Protein AF-0000000085030533 (afdb_homodimer)

Secondary structure (DSSP, 8-state):
------PPPEEGGGHHHHHHTS---SEEEEE--GGGHHHHHHHHHHHHHTT-EEEEE-S---STT---HHHHTT-SEEEEESS---HHHHHHHHHTT-EEEEE-EE-S----HHHHHHHHHHHHHTT--EEEEEE-GGGGGGHHHHHHHHHHTT-EEE-----SSS--STTB--SS--TTS-TTS-EEEE-SSSHHHHHHHHHH-S-EEEEETTTEEEPHHHHHHHHHHHHHHHHHHHHH--TTT--EEEEE-STTT--HHHHHHHTS-EEEESS--HHHHHTSS-SEEEEES-THHHHHTTTTTTTSEEE-HHHHHHHHHT-SS-----SSPPHHHHHHHH-/------PPPEEGGGHHHHHHTS---SEEEEE--GGGHHHHHHHHHHHHHTT-EEEEE-S---STT---HHHHTT-SEEEEESS---HHHHHHHHHTT-EEEEE-EE-S----HHHHHHHHHHHHHHT--EEEEEE-GGGGGGHHHHHHHHHHTT-EEE-----SSS--STTB--SS--TTS-TTS-EEEE-SSSHHHHHHHHHH-S-EEEEETTTEEEPHHHHHHHHHHHHHHHHHHHHH--TTT--EEEEE-STTT--HHHHHHHTS-EEEESS--HHHHHTSS-SEEEEES-THHHHHTTTTTTTSEEE-HHHHHHHHHT-SS-----SSPPHHHHHHHH-

Structure (mmCIF, N/CA/C/O backbone):
data_AF-0000000085030533-model_v1
#
loop_
_entity.id
_entity.type
_entity.pdbx_description
1 polymer '2-(3-amino-3-carboxypropyl)histidine synthase'
#
loop_
_atom_site.group_PDB
_atom_site.id
_atom_site.type_symbol
_atom_site.label_atom_id
_atom_site.label_alt_id
_atom_site.label_comp_id
_atom_site.label_asym_id
_atom_site.label_entity_id
_atom_site.label_seq_id
_atom_site.pdbx_PDB_ins_code
_atom_site.Cartn_x
_atom_site.Cartn_y
_atom_site.Cartn_z
_atom_site.occupancy
_atom_site.B_iso_or_equiv
_atom_site.auth_seq_id
_atom_site.auth_comp_id
_atom_site.auth_asym_id
_atom_site.auth_atom_id
_atom_site.pdbx_PDB_model_num
ATOM 1 N N . MET A 1 1 ? 3.783 20.391 34.938 1 22.17 1 MET A N 1
ATOM 2 C CA . MET A 1 1 ? 4.105 21.141 33.719 1 22.17 1 MET A CA 1
ATOM 3 C C . MET A 1 1 ? 5.016 20.344 32.781 1 22.17 1 MET A C 1
ATOM 5 O O . MET A 1 1 ? 6.188 20.125 33.125 1 22.17 1 MET A O 1
ATOM 9 N N . THR A 1 2 ? 4.496 19.25 32.219 1 27.17 2 THR A N 1
ATOM 10 C CA . THR A 1 2 ? 5.273 18.281 31.453 1 27.17 2 THR A CA 1
ATOM 11 C C . THR A 1 2 ? 6.059 18.984 30.344 1 27.17 2 THR A C 1
ATOM 13 O O . THR A 1 2 ? 5.48 19.672 29.516 1 27.17 2 THR A O 1
ATOM 16 N N . ARG A 1 3 ? 7.238 19.172 30.484 1 33.62 3 ARG A N 1
ATOM 17 C CA . ARG A 1 3 ? 8.148 19.938 29.641 1 33.62 3 ARG A CA 1
ATOM 18 C C . ARG A 1 3 ? 7.984 19.547 28.172 1 33.62 3 ARG A C 1
ATOM 20 O O . ARG A 1 3 ? 8.258 18.406 27.797 1 33.62 3 ARG A O 1
ATOM 27 N N . CYS A 1 4 ? 6.926 19.969 27.562 1 36.38 4 CYS A N 1
ATOM 28 C CA . CYS A 1 4 ? 6.734 19.781 26.141 1 36.38 4 CYS A CA 1
ATOM 29 C C . CYS A 1 4 ? 8.008 20.094 25.359 1 36.38 4 CYS A C 1
ATOM 31 O O . CYS A 1 4 ? 8.312 21.266 25.094 1 36.38 4 CYS A O 1
ATOM 33 N N . THR A 1 5 ? 9.094 19.531 25.484 1 43.47 5 THR A N 1
ATOM 34 C CA . THR A 1 5 ? 10.375 19.797 24.828 1 43.47 5 THR A CA 1
ATOM 35 C C . THR A 1 5 ? 10.242 19.688 23.312 1 43.47 5 THR A C 1
ATOM 37 O O . THR A 1 5 ? 9.727 18.688 22.797 1 43.47 5 THR A O 1
ATOM 40 N N . SER A 1 6 ? 9.945 20.828 22.672 1 55.81 6 SER A N 1
ATOM 41 C CA . SER A 1 6 ? 9.898 21 21.234 1 55.81 6 SER A CA 1
ATOM 42 C C . SER A 1 6 ? 11.031 20.234 20.547 1 55.81 6 SER A C 1
ATOM 44 O O . SER A 1 6 ? 12.18 20.312 20.969 1 55.81 6 SER A O 1
ATOM 46 N N . ALA A 1 7 ? 10.719 19.312 19.828 1 66 7 ALA A N 1
ATOM 47 C CA . ALA A 1 7 ? 11.711 18.547 19.062 1 66 7 ALA A CA 1
ATOM 48 C C . ALA A 1 7 ? 12.586 19.469 18.219 1 66 7 ALA A C 1
ATOM 50 O O . ALA A 1 7 ? 12.094 20.438 17.641 1 66 7 ALA A O 1
ATOM 51 N N . GLU A 1 8 ? 13.789 19.375 18.406 1 83.5 8 GLU A N 1
ATOM 52 C CA . GLU A 1 8 ? 14.781 20.109 17.609 1 83.5 8 GLU A CA 1
ATOM 53 C C . GLU A 1 8 ? 14.789 19.641 16.156 1 83.5 8 GLU A C 1
ATOM 55 O O . GLU A 1 8 ? 14.609 18.453 15.883 1 83.5 8 GLU A O 1
ATOM 60 N N . SER A 1 9 ? 14.844 20.656 15.258 1 91.44 9 SER A N 1
ATOM 61 C CA . SER A 1 9 ? 14.992 20.344 13.844 1 91.44 9 SER A CA 1
ATOM 62 C C . SER A 1 9 ? 16.469 20.25 13.453 1 91.44 9 SER A C 1
ATOM 64 O O . SER A 1 9 ? 17.312 20.906 14.055 1 91.44 9 SER A O 1
ATOM 66 N N . TYR A 1 10 ? 16.688 19.422 12.453 1 93.5 10 TYR A N 1
ATOM 67 C CA . TYR A 1 10 ? 18.062 19.188 12.008 1 93.5 10 TYR A CA 1
ATOM 68 C C . TYR A 1 10 ? 18.219 19.531 10.531 1 93.5 10 TYR A C 1
ATOM 70 O O . TYR A 1 10 ? 17.297 19.359 9.742 1 93.5 10 TYR A O 1
ATOM 78 N N . ASP A 1 11 ? 19.484 20.016 10.312 1 93.44 11 ASP A N 1
ATOM 79 C CA . ASP A 1 11 ? 19.828 20.047 8.898 1 93.44 11 ASP A CA 1
ATOM 80 C C . ASP A 1 11 ? 19.797 18.656 8.281 1 93.44 11 ASP A C 1
ATOM 82 O O . ASP A 1 11 ? 20.297 17.688 8.875 1 93.44 11 ASP A O 1
ATOM 86 N N . GLU A 1 12 ? 19.25 18.609 7.137 1 91.62 12 GLU A N 1
ATOM 87 C CA . GLU A 1 12 ? 19.078 17.312 6.484 1 91.62 12 GLU A CA 1
ATOM 88 C C . GLU A 1 12 ? 20.391 16.547 6.406 1 91.62 12 GLU A C 1
ATOM 90 O O . GLU A 1 12 ? 20.438 15.336 6.605 1 91.62 12 GLU A O 1
ATOM 95 N N . ASP A 1 13 ? 21.5 17.25 6.199 1 91.5 13 ASP A N 1
ATOM 96 C CA . ASP A 1 13 ? 22.797 16.594 6.008 1 91.5 13 ASP A CA 1
ATOM 97 C C . ASP A 1 13 ? 23.375 16.141 7.34 1 91.5 13 ASP A C 1
ATOM 99 O O . ASP A 1 13 ? 24.328 15.352 7.371 1 91.5 13 ASP A O 1
ATOM 103 N N . GLU A 1 14 ? 22.797 16.594 8.422 1 94.31 14 GLU A N 1
ATOM 104 C CA . GLU A 1 14 ? 23.297 16.25 9.75 1 94.31 14 GLU A CA 1
ATOM 105 C C . GLU A 1 14 ? 22.562 15.039 10.328 1 94.31 14 GLU A C 1
ATOM 107 O O . GLU A 1 14 ? 22.984 14.477 11.336 1 94.31 14 GLU A O 1
ATOM 112 N N . VAL A 1 15 ? 21.531 14.586 9.672 1 94.81 15 VAL A N 1
ATOM 113 C CA . VAL A 1 15 ? 20.641 13.578 10.219 1 94.81 15 VAL A CA 1
ATOM 114 C C . VAL A 1 15 ? 21.391 12.273 10.461 1 94.81 15 VAL A C 1
ATOM 116 O O . VAL A 1 15 ? 21.281 11.664 11.523 1 94.81 15 VAL A O 1
ATOM 119 N N . PRO A 1 16 ? 22.25 11.836 9.516 1 94.12 16 PRO A N 1
ATOM 120 C CA . PRO A 1 16 ? 22.984 10.602 9.758 1 94.12 16 PRO A CA 1
ATOM 121 C C . PRO A 1 16 ? 23.859 10.68 11.016 1 94.12 16 PRO A C 1
ATOM 123 O O . PRO A 1 16 ? 23.984 9.695 11.75 1 94.12 16 PRO A O 1
ATOM 126 N N . ARG A 1 17 ? 24.375 11.828 11.266 1 94.44 17 ARG A N 1
ATOM 127 C CA . ARG A 1 17 ? 25.188 12.016 12.469 1 94.44 17 ARG A CA 1
ATOM 128 C C . ARG A 1 17 ? 24.328 11.977 13.727 1 94.44 17 ARG A C 1
ATOM 130 O O . ARG A 1 17 ? 24.734 11.414 14.742 1 94.44 17 ARG A O 1
ATOM 137 N N . VAL A 1 18 ? 23.188 12.578 13.68 1 94.88 18 VAL A N 1
ATOM 138 C CA . VAL A 1 18 ? 22.266 12.609 14.805 1 94.88 18 VAL A CA 1
ATOM 139 C C . VAL A 1 18 ? 21.859 11.195 15.188 1 94.88 18 VAL A C 1
ATOM 141 O O . VAL A 1 18 ? 21.734 10.867 16.375 1 94.88 18 VAL A O 1
ATOM 144 N N . VAL A 1 19 ? 21.719 10.336 14.242 1 95.81 19 VAL A N 1
ATOM 145 C CA . VAL A 1 19 ? 21.25 8.969 14.445 1 95.81 19 VAL A CA 1
ATOM 146 C C . VAL A 1 19 ? 22.297 8.18 15.227 1 95.81 19 VAL A C 1
ATOM 148 O O . VAL A 1 19 ? 21.969 7.254 15.969 1 95.81 19 VAL A O 1
ATOM 151 N N . GLU A 1 20 ? 23.562 8.562 15.086 1 93 20 GLU A N 1
ATOM 152 C CA . GLU A 1 20 ? 24.641 7.906 15.82 1 93 20 GLU A CA 1
ATOM 153 C C . GLU A 1 20 ? 24.438 8.031 17.328 1 93 20 GLU A C 1
ATOM 155 O O . GLU A 1 20 ? 24.875 7.168 18.094 1 93 20 GLU A O 1
ATOM 160 N N . SER A 1 21 ? 23.719 9.031 17.688 1 91.94 21 SER A N 1
ATOM 161 C CA . SER A 1 21 ? 23.547 9.289 19.125 1 91.94 21 SER A CA 1
ATOM 162 C C . SER A 1 21 ? 22.266 8.648 19.641 1 91.94 21 SER A C 1
ATOM 164 O O . SER A 1 21 ? 22.031 8.602 20.844 1 91.94 21 SER A O 1
ATOM 166 N N . LEU A 1 22 ? 21.453 8.109 18.734 1 94.12 22 LEU A N 1
ATOM 167 C CA . LEU A 1 22 ? 20.188 7.504 19.156 1 94.12 22 LEU A CA 1
ATOM 168 C C . LEU A 1 22 ? 20.422 6.105 19.719 1 94.12 22 LEU A C 1
ATOM 170 O O . LEU A 1 22 ? 21.297 5.379 19.266 1 94.12 22 LEU A O 1
ATOM 174 N N . ASN A 1 23 ? 19.688 5.781 20.719 1 91.94 23 ASN A N 1
ATOM 175 C CA . ASN A 1 23 ? 19.688 4.422 21.25 1 91.94 23 ASN A CA 1
ATOM 176 C C . ASN A 1 23 ? 18.781 3.5 20.438 1 91.94 23 ASN A C 1
ATOM 178 O O . ASN A 1 23 ? 17.672 3.184 20.859 1 91.94 23 ASN A O 1
ATOM 182 N N . VAL A 1 24 ? 19.266 3.109 19.344 1 93.81 24 VAL A N 1
ATOM 183 C CA . VAL A 1 24 ? 18.531 2.26 18.422 1 93.81 24 VAL A CA 1
ATOM 184 C C . VAL A 1 24 ? 19.25 0.927 18.25 1 93.81 24 VAL A C 1
ATOM 186 O O . VAL A 1 24 ? 20.484 0.893 18.109 1 93.81 24 VAL A O 1
ATOM 189 N N . GLU A 1 25 ? 18.531 -0.21 18.391 1 93.38 25 GLU A N 1
ATOM 190 C CA . GLU A 1 25 ? 19.109 -1.547 18.234 1 93.38 25 GLU A CA 1
ATOM 191 C C . GLU A 1 25 ? 18.078 -2.514 17.641 1 93.38 25 GLU A C 1
ATOM 193 O O . GLU A 1 25 ? 16.891 -2.195 17.547 1 93.38 25 GLU A O 1
ATOM 198 N N . GLY A 1 26 ? 18.594 -3.641 17.234 1 93.88 26 GLY A N 1
ATOM 199 C CA . GLY A 1 26 ? 17.703 -4.66 16.688 1 93.88 26 GLY A CA 1
ATOM 200 C C . GLY A 1 26 ? 17.188 -4.332 15.312 1 93.88 26 GLY A C 1
ATOM 201 O O . GLY A 1 26 ? 17.953 -3.938 14.43 1 93.88 26 GLY A O 1
ATOM 202 N N . ARG A 1 27 ? 15.867 -4.562 15.109 1 93.06 27 ARG A N 1
ATOM 203 C CA . ARG A 1 27 ? 15.219 -4.289 13.836 1 93.06 27 ARG A CA 1
ATOM 204 C C . ARG A 1 27 ? 14.781 -2.834 13.742 1 93.06 27 ARG A C 1
ATOM 206 O O . ARG A 1 27 ? 14.008 -2.359 14.578 1 93.06 27 ARG A O 1
ATOM 213 N N . VAL A 1 28 ? 15.297 -2.203 12.688 1 95.12 28 VAL A N 1
ATOM 214 C CA . VAL A 1 28 ? 15.031 -0.773 12.578 1 95.12 28 VAL A CA 1
ATOM 215 C C . VAL A 1 28 ? 14.414 -0.467 11.211 1 95.12 28 VAL A C 1
ATOM 217 O O . VAL A 1 28 ? 14.945 -0.869 10.18 1 95.12 28 VAL A O 1
ATOM 220 N N . LEU A 1 29 ? 13.305 0.199 11.266 1 95.12 29 LEU A N 1
ATOM 221 C CA . LEU A 1 29 ? 12.719 0.732 10.039 1 95.12 29 LEU A CA 1
ATOM 222 C C . LEU A 1 29 ? 13.07 2.205 9.867 1 95.12 29 LEU A C 1
ATOM 224 O O . LEU A 1 29 ? 12.891 3.006 10.789 1 95.12 29 LEU A O 1
ATOM 228 N N . VAL A 1 30 ? 13.617 2.479 8.688 1 95.81 30 VAL A N 1
ATOM 229 C CA . VAL A 1 30 ? 13.891 3.873 8.359 1 95.81 30 VAL A CA 1
ATOM 230 C C . VAL A 1 30 ? 12.867 4.383 7.352 1 95.81 30 VAL A C 1
ATOM 232 O O . VAL A 1 30 ? 12.688 3.793 6.285 1 95.81 30 VAL A O 1
ATOM 235 N N . GLN A 1 31 ? 12.219 5.438 7.699 1 95.5 31 GLN A N 1
ATOM 236 C CA . GLN A 1 31 ? 11.18 6.031 6.863 1 95.5 31 GLN A CA 1
ATOM 237 C C . GLN A 1 31 ? 11.484 7.496 6.566 1 95.5 31 GLN A C 1
ATOM 239 O O . GLN A 1 31 ? 11.961 8.227 7.438 1 95.5 31 GLN A O 1
ATOM 244 N N . ALA A 1 32 ? 11.219 7.867 5.332 1 95.12 32 ALA A N 1
ATOM 245 C CA . ALA A 1 32 ? 11.422 9.25 4.91 1 95.12 32 ALA A CA 1
ATOM 246 C C . ALA A 1 32 ? 10.531 9.594 3.723 1 95.12 32 ALA A C 1
ATOM 248 O O . ALA A 1 32 ? 10.172 8.727 2.93 1 95.12 32 ALA A O 1
ATOM 249 N N . PRO A 1 33 ? 10.109 10.875 3.666 1 93.12 33 PRO A N 1
ATOM 250 C CA . PRO A 1 33 ? 9.453 11.281 2.426 1 93.12 33 PRO A CA 1
ATOM 251 C C . PRO A 1 33 ? 10.359 11.156 1.204 1 93.12 33 PRO A C 1
ATOM 253 O O . PRO A 1 33 ? 11.562 10.93 1.347 1 93.12 33 PRO A O 1
ATOM 256 N N . ASP A 1 34 ? 9.789 11.312 0.045 1 87.81 34 ASP A N 1
ATOM 257 C CA . ASP A 1 34 ? 10.492 11.039 -1.203 1 87.81 34 ASP A CA 1
ATOM 258 C C . ASP A 1 34 ? 11.742 11.914 -1.332 1 87.81 34 ASP A C 1
ATOM 260 O O . ASP A 1 34 ? 12.805 11.43 -1.714 1 87.81 34 ASP A O 1
ATOM 264 N N . GLY A 1 35 ? 11.641 13.164 -0.895 1 88.44 35 GLY A N 1
ATOM 265 C CA . GLY A 1 35 ? 12.734 14.102 -1.054 1 88.44 35 GLY A CA 1
ATOM 266 C C . GLY A 1 35 ? 13.906 13.82 -0.125 1 88.44 35 GLY A C 1
ATOM 267 O O . GLY A 1 35 ? 15 14.359 -0.309 1 88.44 35 GLY A O 1
ATOM 268 N N . LEU A 1 36 ? 13.711 12.859 0.801 1 92.75 36 LEU A N 1
ATOM 269 C CA . LEU A 1 36 ? 14.742 12.617 1.801 1 92.75 36 LEU A CA 1
ATOM 270 C C . LEU A 1 36 ? 15.195 11.164 1.781 1 92.75 36 LEU A C 1
ATOM 272 O O . LEU A 1 36 ? 15.82 10.688 2.729 1 92.75 36 LEU A O 1
ATOM 276 N N . LYS A 1 37 ? 14.898 10.43 0.749 1 91 37 LYS A N 1
ATOM 277 C CA . LYS A 1 37 ? 15.242 9.008 0.683 1 91 37 LYS A CA 1
ATOM 278 C C . LYS A 1 37 ? 16.75 8.812 0.583 1 91 37 LYS A C 1
ATOM 280 O O . LYS A 1 37 ? 17.281 7.816 1.083 1 91 37 LYS A O 1
ATOM 285 N N . ARG A 1 38 ? 17.438 9.805 -0.022 1 89.62 38 ARG A N 1
ATOM 286 C CA . ARG A 1 38 ? 18.906 9.75 -0.014 1 89.62 38 ARG A CA 1
ATOM 287 C C . ARG A 1 38 ? 19.438 9.734 1.412 1 89.62 38 ARG A C 1
ATOM 289 O O . ARG A 1 38 ? 20.312 8.938 1.739 1 89.62 38 ARG A O 1
ATOM 296 N N . ILE A 1 39 ? 18.859 10.602 2.217 1 93.44 39 ILE A N 1
ATOM 297 C CA . ILE A 1 39 ? 19.281 10.695 3.609 1 93.44 39 ILE A CA 1
ATOM 298 C C . ILE A 1 39 ? 18.938 9.406 4.348 1 93.44 39 ILE A C 1
ATOM 300 O O . ILE A 1 39 ? 19.703 8.938 5.188 1 93.44 39 ILE A O 1
ATOM 304 N N . ALA A 1 40 ? 17.781 8.844 4.004 1 94.31 40 ALA A N 1
ATOM 305 C CA . ALA A 1 40 ? 17.359 7.578 4.605 1 94.31 40 ALA A CA 1
ATOM 306 C C . ALA A 1 40 ? 18.391 6.48 4.352 1 94.31 40 ALA A C 1
ATOM 308 O O . ALA A 1 40 ? 18.688 5.688 5.25 1 94.31 40 ALA A O 1
ATOM 309 N N . ARG A 1 41 ? 18.906 6.426 3.182 1 91.69 41 ARG A N 1
ATOM 310 C CA . ARG A 1 41 ? 19.922 5.422 2.836 1 91.69 41 ARG A CA 1
ATOM 311 C C . ARG A 1 41 ? 21.188 5.621 3.646 1 91.69 41 ARG A C 1
ATOM 313 O O . ARG A 1 41 ? 21.797 4.652 4.105 1 91.69 41 ARG A O 1
ATOM 320 N N . GLU A 1 42 ? 21.578 6.852 3.803 1 93.88 42 GLU A N 1
ATOM 321 C CA . GLU A 1 42 ? 22.75 7.16 4.609 1 93.88 42 GLU A CA 1
ATOM 322 C C . GLU A 1 42 ? 22.547 6.758 6.066 1 93.88 42 GLU A C 1
ATOM 324 O O . GLU A 1 42 ? 23.453 6.238 6.711 1 93.88 42 GLU A O 1
ATOM 329 N N . VAL A 1 43 ? 21.375 7.012 6.527 1 96.06 43 VAL A N 1
ATOM 330 C CA . VAL A 1 43 ? 21.016 6.625 7.891 1 96.06 43 VAL A CA 1
ATOM 331 C C . VAL A 1 43 ? 21.094 5.105 8.031 1 96.06 43 VAL A C 1
ATOM 333 O O . VAL A 1 43 ? 21.594 4.59 9.031 1 96.06 43 VAL A O 1
ATOM 336 N N . ALA A 1 44 ? 20.609 4.438 7.039 1 92.94 44 ALA A N 1
ATOM 337 C CA . ALA A 1 44 ? 20.656 2.977 7.039 1 92.94 44 ALA A CA 1
ATOM 338 C C . ALA A 1 44 ? 22.094 2.475 7.141 1 92.94 44 ALA A C 1
ATOM 340 O O . ALA A 1 44 ? 22.375 1.529 7.879 1 92.94 44 ALA A O 1
ATOM 341 N N . ASP A 1 45 ? 22.953 3.146 6.395 1 91.31 45 ASP A N 1
ATOM 342 C CA . ASP A 1 45 ? 24.359 2.771 6.43 1 91.31 45 ASP A CA 1
ATOM 343 C C . ASP A 1 45 ? 24.922 2.889 7.844 1 91.31 45 ASP A C 1
ATOM 345 O O . ASP A 1 45 ? 25.625 1.994 8.312 1 91.31 45 ASP A O 1
ATOM 349 N N . VAL A 1 46 ? 24.578 3.947 8.477 1 94.88 46 VAL A N 1
ATOM 350 C CA . VAL A 1 46 ? 25.062 4.223 9.828 1 94.88 46 VAL A CA 1
ATOM 351 C C . VAL A 1 46 ? 24.547 3.154 10.789 1 94.88 46 VAL A C 1
ATOM 353 O O . VAL A 1 46 ? 25.312 2.617 11.602 1 94.88 46 VAL A O 1
ATOM 356 N N . LEU A 1 47 ? 23.328 2.791 10.711 1 95.12 47 LEU A N 1
ATOM 357 C CA . LEU A 1 47 ? 22.688 1.847 11.617 1 95.12 47 LEU A CA 1
ATOM 358 C C . LEU A 1 47 ? 23.188 0.427 11.367 1 95.12 47 LEU A C 1
ATOM 360 O O . LEU A 1 47 ? 23.375 -0.345 12.305 1 95.12 47 LEU A O 1
ATOM 364 N N . GLU A 1 48 ? 23.406 0.127 10.148 1 90.69 48 GLU A N 1
ATOM 365 C CA . GLU A 1 48 ? 23.938 -1.188 9.805 1 90.69 48 GLU A CA 1
ATOM 366 C C . GLU A 1 48 ? 25.344 -1.38 10.367 1 90.69 48 GLU A C 1
ATOM 368 O O . GLU A 1 48 ? 25.688 -2.463 10.852 1 90.69 48 GLU A O 1
ATOM 373 N N . ALA A 1 49 ? 26.094 -0.354 10.203 1 90.75 49 ALA A N 1
ATOM 374 C CA . ALA A 1 49 ? 27.453 -0.4 10.734 1 90.75 49 ALA A CA 1
ATOM 375 C C . ALA A 1 49 ? 27.453 -0.657 12.234 1 90.75 49 ALA A C 1
ATOM 377 O O . ALA A 1 49 ? 28.391 -1.249 12.773 1 90.75 49 ALA A O 1
ATOM 378 N N . ARG A 1 50 ? 26.375 -0.351 12.852 1 92.94 50 ARG A N 1
ATOM 379 C CA . ARG A 1 50 ? 26.25 -0.53 14.289 1 92.94 50 ARG A CA 1
ATOM 380 C C . ARG A 1 50 ? 25.672 -1.899 14.625 1 92.94 50 ARG A C 1
ATOM 382 O O . ARG A 1 50 ? 25.484 -2.238 15.797 1 92.94 50 ARG A O 1
ATOM 389 N N . GLY A 1 51 ? 25.328 -2.643 13.625 1 89.69 51 GLY A N 1
ATOM 390 C CA . GLY A 1 51 ? 24.859 -4.008 13.844 1 89.69 51 GLY A CA 1
ATOM 391 C C . GLY A 1 51 ? 23.359 -4.148 13.812 1 89.69 51 GLY A C 1
ATOM 392 O O . GLY A 1 51 ? 22.812 -5.215 14.109 1 89.69 51 GLY A O 1
ATOM 393 N N . CYS A 1 52 ? 22.625 -3.098 13.414 1 92.88 52 CYS A N 1
ATOM 394 C CA . CYS A 1 52 ? 21.172 -3.154 13.328 1 92.88 52 CYS A CA 1
ATOM 395 C C . CYS A 1 52 ? 20.734 -3.895 12.07 1 92.88 52 CYS A C 1
ATOM 397 O O . CYS A 1 52 ? 21.438 -3.904 11.07 1 92.88 52 CYS A O 1
ATOM 399 N N . GLU A 1 53 ? 19.641 -4.57 12.172 1 89.75 53 GLU A N 1
ATOM 400 C CA . GLU A 1 53 ? 18.922 -5.031 10.992 1 89.75 53 GLU A CA 1
ATOM 401 C C . GLU A 1 53 ? 18 -3.938 10.438 1 89.75 53 GLU A C 1
ATOM 403 O O . GLU A 1 53 ? 16.953 -3.65 11.008 1 89.75 53 GLU A O 1
ATOM 408 N N . VAL A 1 54 ? 18.406 -3.398 9.25 1 91.31 54 VAL A N 1
ATOM 409 C CA . VAL A 1 54 ? 17.766 -2.166 8.812 1 91.31 54 VAL A CA 1
ATOM 410 C C . VAL A 1 54 ? 16.875 -2.447 7.609 1 91.31 54 VAL A C 1
ATOM 412 O O . VAL A 1 54 ? 17.281 -3.152 6.684 1 91.31 54 VAL A O 1
ATOM 415 N N . GLU A 1 55 ? 15.688 -1.955 7.703 1 89.56 55 GLU A N 1
ATOM 416 C CA . GLU A 1 55 ? 14.758 -1.921 6.586 1 89.56 55 GLU A CA 1
ATOM 417 C C . GLU A 1 55 ? 14.406 -0.486 6.203 1 89.56 55 GLU A C 1
ATOM 419 O O . GLU A 1 55 ? 14.211 0.365 7.074 1 89.56 55 GLU A O 1
ATOM 424 N N . LEU A 1 56 ? 14.43 -0.289 4.879 1 92.19 56 LEU A N 1
ATOM 425 C CA . LEU A 1 56 ? 14.055 1.016 4.348 1 92.19 56 LEU A CA 1
ATOM 426 C C . LEU A 1 56 ? 12.648 0.974 3.752 1 92.19 56 LEU A C 1
ATOM 428 O O . LEU A 1 56 ? 12.305 0.034 3.033 1 92.19 56 LEU A O 1
ATOM 432 N N . ASP A 1 57 ? 11.891 1.893 4.148 1 90.94 57 ASP A N 1
ATOM 433 C CA . ASP A 1 57 ? 10.57 2.008 3.529 1 90.94 57 ASP A CA 1
ATOM 434 C C . ASP A 1 57 ? 10.664 2.645 2.145 1 90.94 57 ASP A C 1
ATOM 436 O O . ASP A 1 57 ? 10.992 3.828 2.021 1 90.94 57 ASP A O 1
ATOM 440 N N . ALA A 1 58 ? 10.297 1.931 1.131 1 89.19 58 ALA A N 1
ATOM 441 C CA . ALA A 1 58 ? 10.422 2.42 -0.24 1 89.19 58 ALA A CA 1
ATOM 442 C C . ALA A 1 58 ? 9.148 3.135 -0.681 1 89.19 58 ALA A C 1
ATOM 444 O O . ALA A 1 58 ? 9.133 3.807 -1.714 1 89.19 58 ALA A O 1
ATOM 445 N N . GLY A 1 59 ? 8.109 3.043 0.116 1 86.38 59 GLY A N 1
ATOM 446 C CA . GLY A 1 59 ? 6.84 3.646 -0.243 1 86.38 59 GLY A CA 1
ATOM 447 C C . GLY A 1 59 ? 6.793 5.141 0.02 1 86.38 59 GLY A C 1
ATOM 448 O O . GLY A 1 59 ? 7.727 5.703 0.599 1 86.38 59 GLY A O 1
ATOM 449 N N . ARG A 1 60 ? 5.684 5.738 -0.446 1 86.81 60 ARG A N 1
ATOM 450 C CA . ARG A 1 60 ? 5.461 7.145 -0.135 1 86.81 60 ARG A CA 1
ATOM 451 C C . ARG A 1 60 ? 5.164 7.34 1.348 1 86.81 60 ARG A C 1
ATOM 453 O O . ARG A 1 60 ? 4.566 6.469 1.985 1 86.81 60 ARG A O 1
ATOM 460 N N . VAL A 1 61 ? 5.664 8.398 1.843 1 90.31 61 VAL A N 1
ATOM 461 C CA . VAL A 1 61 ? 5.41 8.758 3.234 1 90.31 61 VAL A CA 1
ATOM 462 C C . VAL A 1 61 ? 4.895 10.195 3.311 1 90.31 61 VAL A C 1
ATOM 464 O O . VAL A 1 61 ? 5.633 11.141 3.029 1 90.31 61 VAL A O 1
ATOM 467 N N . PHE A 1 62 ? 3.582 10.281 3.688 1 89.5 62 PHE A N 1
ATOM 468 C CA . PHE A 1 62 ? 2.947 11.594 3.729 1 89.5 62 PHE A CA 1
ATOM 469 C C . PHE A 1 62 ? 2.846 12.102 5.16 1 89.5 62 PHE A C 1
ATOM 471 O O . PHE A 1 62 ? 1.751 12.18 5.723 1 89.5 62 PHE A O 1
ATOM 478 N N . GLY A 1 63 ? 3.947 12.336 5.852 1 92.69 63 GLY A N 1
ATOM 479 C CA . GLY A 1 63 ? 3.924 12.938 7.176 1 92.69 63 GLY A CA 1
ATOM 480 C C . GLY A 1 63 ? 4.164 11.938 8.289 1 92.69 63 GLY A C 1
ATOM 481 O O . GLY A 1 63 ? 4.273 10.734 8.039 1 92.69 63 GLY A O 1
ATOM 482 N N . ALA A 1 64 ? 4.109 12.422 9.516 1 95.44 64 ALA A N 1
ATOM 483 C CA . ALA A 1 64 ? 4.32 11.602 10.711 1 95.44 64 ALA A CA 1
ATOM 484 C C . ALA A 1 64 ? 3.105 10.719 10.992 1 95.44 64 ALA A C 1
ATOM 486 O O . ALA A 1 64 ? 3.195 9.75 11.75 1 95.44 64 ALA A O 1
ATOM 487 N N . CYS A 1 65 ? 2.088 11.039 10.328 1 96.19 65 CYS A N 1
ATOM 488 C CA . CYS A 1 65 ? 0.85 10.297 10.539 1 96.19 65 CYS A CA 1
ATOM 489 C C . CYS A 1 65 ? 0.806 9.047 9.664 1 96.19 65 CYS A C 1
ATOM 491 O O . CYS A 1 65 ? -0.045 8.18 9.859 1 96.19 65 CYS A O 1
ATOM 493 N N . ASP A 1 66 ? 1.738 8.93 8.797 1 93.88 66 ASP A N 1
ATOM 494 C CA . ASP A 1 66 ? 1.68 7.898 7.766 1 93.88 66 ASP A CA 1
ATOM 495 C C . ASP A 1 66 ? 2.527 6.688 8.148 1 93.88 66 ASP A C 1
ATOM 497 O O . ASP A 1 66 ? 3.436 6.297 7.414 1 93.88 66 ASP A O 1
ATOM 501 N N . ILE A 1 67 ? 2.342 6.16 9.258 1 92.31 67 ILE A N 1
ATOM 502 C CA . ILE A 1 67 ? 2.922 4.91 9.734 1 92.31 67 ILE A CA 1
ATOM 503 C C . ILE A 1 67 ? 1.823 3.861 9.898 1 92.31 67 ILE A C 1
ATOM 505 O O . ILE A 1 67 ? 0.738 4.164 10.406 1 92.31 67 ILE A O 1
ATOM 509 N N . THR A 1 68 ? 2.111 2.678 9.438 1 88.12 68 THR A N 1
ATOM 510 C CA . THR A 1 68 ? 1.084 1.644 9.469 1 88.12 68 THR A CA 1
ATOM 511 C C . THR A 1 68 ? 1.429 0.571 10.5 1 88.12 68 THR A C 1
ATOM 513 O O . THR A 1 68 ? 2.6 0.38 10.836 1 88.12 68 THR A O 1
ATOM 516 N N . PRO A 1 69 ? 0.438 -0.135 10.992 1 82.88 69 PRO A N 1
ATOM 517 C CA . PRO A 1 69 ? 0.696 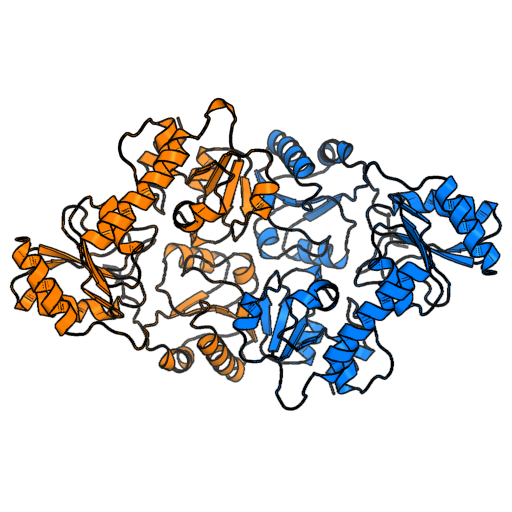-1.236 11.922 1 82.88 69 PRO A CA 1
ATOM 518 C C . PRO A 1 69 ? 1.597 -2.314 11.32 1 82.88 69 PRO A C 1
ATOM 520 O O . PRO A 1 69 ? 2.428 -2.891 12.023 1 82.88 69 PRO A O 1
ATOM 523 N N . GLY A 1 70 ? 1.429 -2.561 10.141 1 77.06 70 GLY A N 1
ATOM 524 C CA . GLY A 1 70 ? 2.197 -3.607 9.484 1 77.06 70 GLY A CA 1
ATOM 525 C C . GLY A 1 70 ? 3.695 -3.391 9.57 1 77.06 70 GLY A C 1
ATOM 526 O O . GLY A 1 70 ? 4.457 -4.344 9.758 1 77.06 70 GLY A O 1
ATOM 527 N N . THR A 1 71 ? 4.094 -2.178 9.453 1 76.88 71 THR A N 1
ATOM 528 C CA . THR A 1 71 ? 5.52 -1.873 9.523 1 76.88 71 THR A CA 1
ATOM 529 C C . THR A 1 71 ? 6.008 -1.888 10.969 1 76.88 71 THR A C 1
ATOM 531 O O . THR A 1 71 ? 7.152 -2.266 11.234 1 76.88 71 THR A O 1
ATOM 534 N N . VAL A 1 72 ? 5.125 -1.592 11.859 1 85.69 72 VAL A N 1
ATOM 535 C CA . VAL A 1 72 ? 5.48 -1.47 13.266 1 85.69 72 VAL A CA 1
ATOM 536 C C . VAL A 1 72 ? 5.703 -2.857 13.867 1 85.69 72 VAL A C 1
ATOM 538 O O . VAL A 1 72 ? 6.664 -3.074 14.609 1 85.69 72 VAL A O 1
ATOM 541 N N . VAL A 1 73 ? 4.926 -3.814 13.508 1 77.12 73 VAL A N 1
ATOM 542 C CA . VAL A 1 73 ? 4.895 -5.117 14.164 1 77.12 73 VAL A CA 1
ATOM 543 C C . VAL A 1 73 ? 6.18 -5.883 13.859 1 77.12 73 VAL A C 1
ATOM 545 O O . VAL A 1 73 ? 6.566 -6.781 14.609 1 77.12 73 VAL A O 1
ATOM 548 N N . ARG A 1 74 ? 6.934 -5.551 12.938 1 76.62 74 ARG A N 1
ATOM 549 C CA . ARG A 1 74 ? 8.164 -6.262 12.609 1 76.62 74 ARG A CA 1
ATOM 550 C C . ARG A 1 74 ? 9.391 -5.41 12.922 1 76.62 74 ARG A C 1
ATOM 552 O O . ARG A 1 74 ? 10.484 -5.676 12.414 1 76.62 74 ARG A O 1
ATOM 559 N N . THR A 1 75 ? 9.133 -4.41 13.812 1 90.06 75 THR A N 1
ATOM 560 C CA . THR A 1 75 ? 10.18 -3.42 14.008 1 90.06 75 THR A CA 1
ATOM 561 C C . THR A 1 75 ? 10.344 -3.088 15.492 1 90.06 75 THR A C 1
ATOM 563 O O . THR A 1 75 ? 9.359 -2.994 16.219 1 90.06 75 THR A O 1
ATOM 566 N N . ASP A 1 76 ? 11.609 -2.977 15.922 1 95.31 76 ASP A N 1
ATOM 567 C CA . ASP A 1 76 ? 11.883 -2.539 17.281 1 95.31 76 ASP A CA 1
ATOM 568 C C . ASP A 1 76 ? 11.93 -1.015 17.375 1 95.31 76 ASP A C 1
ATOM 570 O O . ASP A 1 76 ? 11.414 -0.43 18.328 1 95.31 76 ASP A O 1
ATOM 574 N N . HIS A 1 77 ? 12.555 -0.444 16.391 1 97 77 HIS A N 1
ATOM 575 C CA . HIS A 1 77 ? 12.68 1.009 16.344 1 97 77 HIS A CA 1
ATOM 576 C C . HIS A 1 77 ? 12.305 1.543 14.961 1 97 77 HIS A C 1
ATOM 578 O O . HIS A 1 77 ? 12.578 0.898 13.945 1 97 77 HIS A O 1
ATOM 584 N N . ILE A 1 78 ? 11.695 2.682 14.969 1 97.06 78 ILE A N 1
ATOM 585 C CA . ILE A 1 78 ? 11.422 3.408 13.734 1 97.06 78 ILE A CA 1
ATOM 586 C C . ILE A 1 78 ? 12.156 4.75 13.758 1 97.06 78 ILE A C 1
ATOM 588 O O . ILE A 1 78 ? 12.047 5.508 14.719 1 97.06 78 ILE A O 1
ATOM 592 N N . VAL A 1 79 ? 12.992 4.953 12.781 1 97.12 79 VAL A N 1
ATOM 593 C CA . VAL A 1 79 ? 13.57 6.27 12.555 1 97.12 79 VAL A CA 1
ATOM 594 C C . VAL A 1 79 ? 12.805 6.996 11.453 1 97.12 79 VAL A C 1
ATOM 596 O O . VAL A 1 79 ? 12.93 6.648 10.273 1 97.12 79 VAL A O 1
ATOM 599 N N . HIS A 1 80 ? 12.078 7.941 11.867 1 97.06 80 HIS A N 1
ATOM 600 C CA . HIS A 1 80 ? 11.234 8.695 10.945 1 97.06 80 HIS A CA 1
ATOM 601 C C . HIS A 1 80 ? 11.82 10.07 10.664 1 97.06 80 HIS A C 1
ATOM 603 O O . HIS A 1 80 ? 11.797 10.945 11.531 1 97.06 80 HIS A O 1
ATOM 609 N N . ILE A 1 81 ? 12.164 10.312 9.445 1 96.88 81 ILE A N 1
ATOM 610 C CA . ILE A 1 81 ? 12.914 11.508 9.078 1 96.88 81 ILE A CA 1
ATOM 611 C C . ILE A 1 81 ? 11.977 12.531 8.445 1 96.88 81 ILE A C 1
ATOM 613 O O . ILE A 1 81 ? 11.148 12.18 7.598 1 96.88 81 ILE A O 1
ATOM 617 N N . GLY A 1 82 ? 12.109 13.797 8.898 1 96.25 82 GLY A N 1
ATOM 618 C CA . GLY A 1 82 ? 11.5 14.875 8.133 1 96.25 82 GLY A CA 1
ATOM 619 C C . GLY A 1 82 ? 10.328 15.523 8.852 1 96.25 82 GLY A C 1
ATOM 620 O O . GLY A 1 82 ? 9.914 16.625 8.5 1 96.25 82 GLY A O 1
ATOM 621 N N . HIS A 1 83 ? 9.789 14.828 9.891 1 96.19 83 HIS A N 1
ATOM 622 C CA . HIS A 1 83 ? 8.57 15.352 10.484 1 96.19 83 HIS A CA 1
ATOM 623 C C . HIS A 1 83 ? 8.664 15.383 12.008 1 96.19 83 HIS A C 1
ATOM 625 O O . HIS A 1 83 ? 9.469 14.664 12.602 1 96.19 83 HIS A O 1
ATOM 631 N N . TYR A 1 84 ? 7.883 16.281 12.57 1 96.94 84 TYR A N 1
ATOM 632 C CA . TYR A 1 84 ? 7.789 16.391 14.023 1 96.94 84 TYR A CA 1
ATOM 633 C C . TYR A 1 84 ? 6.91 15.289 14.602 1 96.94 84 TYR A C 1
ATOM 635 O O . TYR A 1 84 ? 6.059 14.734 13.906 1 96.94 84 TYR A O 1
ATOM 643 N N . PRO A 1 85 ? 7.148 15.008 15.82 1 96.12 85 PRO A N 1
ATOM 644 C CA . PRO A 1 85 ? 6.371 13.938 16.438 1 96.12 85 PRO A CA 1
ATOM 645 C C . PRO A 1 85 ? 4.887 14.273 16.562 1 96.12 85 PRO A C 1
ATOM 647 O O . PRO A 1 85 ? 4.535 15.438 16.797 1 96.12 85 PRO A O 1
ATOM 650 N N . ILE A 1 86 ? 4.082 13.305 16.406 1 96.81 86 ILE A N 1
ATOM 651 C CA . ILE A 1 86 ? 2.676 13.305 16.781 1 96.81 86 ILE A CA 1
ATOM 652 C C . ILE A 1 86 ? 2.469 12.391 17.984 1 96.81 86 ILE A C 1
ATOM 654 O O . ILE A 1 86 ? 2.502 11.164 17.859 1 96.81 86 ILE A O 1
ATOM 658 N N . PRO A 1 87 ? 2.242 12.992 19.109 1 96.44 87 PRO A N 1
ATOM 659 C CA . PRO A 1 87 ? 2.209 12.203 20.359 1 96.44 87 PRO A CA 1
ATOM 660 C C . PRO A 1 87 ? 1.218 11.047 20.297 1 96.44 87 PRO A C 1
ATOM 662 O O . PRO A 1 87 ? 1.523 9.945 20.75 1 96.44 87 PRO A O 1
ATOM 665 N N . GLU A 1 88 ? 0.106 11.242 19.703 1 95.06 88 GLU A N 1
ATOM 666 C CA . GLU A 1 88 ? -0.892 10.188 19.594 1 95.06 88 GLU A CA 1
ATOM 667 C C . GLU A 1 88 ? -0.367 9.008 18.781 1 95.06 88 GLU A C 1
ATOM 669 O O . GLU A 1 88 ? -0.625 7.852 19.109 1 95.06 88 GLU A O 1
ATOM 674 N N . VAL A 1 89 ? 0.31 9.258 17.766 1 95.81 89 VAL A N 1
ATOM 675 C CA . VAL A 1 89 ? 0.88 8.219 16.891 1 95.81 89 VAL A CA 1
ATOM 676 C C . VAL A 1 89 ? 2.002 7.496 17.641 1 95.81 89 VAL A C 1
ATOM 678 O O . VAL A 1 89 ? 2.105 6.27 17.578 1 95.81 89 VAL A O 1
ATOM 681 N N . GLU A 1 90 ? 2.785 8.281 18.359 1 96.12 90 GLU A N 1
ATOM 682 C CA . GLU A 1 90 ? 3.869 7.703 19.141 1 96.12 90 GLU A CA 1
ATOM 683 C C . GLU A 1 90 ? 3.334 6.699 20.156 1 96.12 90 GLU A C 1
ATOM 685 O O . GLU A 1 90 ? 3.908 5.625 20.344 1 96.12 90 GLU A O 1
ATOM 690 N N . ARG A 1 91 ? 2.324 7.102 20.781 1 95.44 91 ARG A N 1
ATOM 691 C CA . ARG A 1 91 ? 1.712 6.23 21.781 1 95.44 91 ARG A CA 1
ATOM 692 C C . ARG A 1 91 ? 1.228 4.93 21.141 1 95.44 91 ARG A C 1
ATOM 694 O O . ARG A 1 91 ? 1.434 3.848 21.703 1 95.44 91 ARG A O 1
ATOM 701 N N . GLN A 1 92 ? 0.572 5.039 20 1 93.19 92 GLN A N 1
ATOM 702 C CA . GLN A 1 92 ? 0.066 3.863 19.297 1 93.19 92 GLN A CA 1
ATOM 703 C C . GLN A 1 92 ? 1.206 2.934 18.891 1 93.19 92 GLN A C 1
ATOM 705 O O . GLN A 1 92 ? 1.079 1.711 18.984 1 93.19 92 GLN A O 1
ATOM 710 N N . ILE A 1 93 ? 2.252 3.496 18.453 1 95 93 ILE A N 1
ATOM 711 C CA . ILE A 1 93 ? 3.416 2.723 18.047 1 95 93 ILE A CA 1
ATOM 712 C C . ILE A 1 93 ? 3.998 1.982 19.25 1 95 93 ILE A C 1
ATOM 714 O O . ILE A 1 93 ? 4.332 0.799 19.141 1 95 93 ILE A O 1
ATOM 718 N N . ARG A 1 94 ? 4.059 2.682 20.359 1 95.38 94 ARG A N 1
ATOM 719 C CA . ARG A 1 94 ? 4.551 2.066 21.594 1 95.38 94 ARG A CA 1
ATOM 720 C C . ARG A 1 94 ? 3.668 0.895 22.016 1 95.38 94 ARG A C 1
ATOM 722 O O . ARG A 1 94 ? 4.168 -0.136 22.469 1 95.38 94 ARG A O 1
ATOM 729 N N . GLU A 1 95 ? 2.482 1.071 21.875 1 92.06 95 GLU A N 1
ATOM 730 C CA . GLU A 1 95 ? 1.528 0.021 22.219 1 92.06 95 GLU 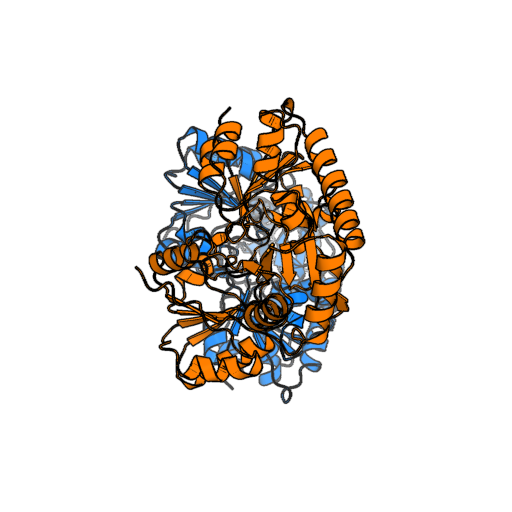A CA 1
ATOM 731 C C . GLU A 1 95 ? 1.713 -1.206 21.328 1 92.06 95 GLU A C 1
ATOM 733 O O . GLU A 1 95 ? 1.396 -2.326 21.734 1 92.06 95 GLU A O 1
ATOM 738 N N . LEU A 1 96 ? 2.189 -0.978 20.172 1 88.69 96 LEU A N 1
ATOM 739 C CA . LEU A 1 96 ? 2.424 -2.076 19.234 1 88.69 96 LEU A CA 1
ATOM 740 C C . LEU A 1 96 ? 3.803 -2.689 19.453 1 88.69 96 LEU A C 1
ATOM 742 O O . LEU A 1 96 ? 4.184 -3.633 18.766 1 88.69 96 LEU A O 1
ATOM 746 N N . GLY A 1 97 ? 4.605 -2.062 20.359 1 90.44 97 GLY A N 1
ATOM 747 C CA . GLY A 1 97 ? 5.836 -2.701 20.797 1 90.44 97 GLY A CA 1
ATOM 748 C C . GLY A 1 97 ? 7.074 -2.109 20.156 1 90.44 97 GLY A C 1
ATOM 749 O O . GLY A 1 97 ? 8.141 -2.727 20.156 1 90.44 97 GLY A O 1
ATOM 750 N N . ALA A 1 98 ? 6.91 -0.939 19.531 1 95.06 98 ALA A N 1
ATOM 751 C CA . ALA A 1 98 ? 8.055 -0.307 18.875 1 95.06 98 ALA A CA 1
ATOM 752 C C . ALA A 1 98 ? 8.289 1.098 19.438 1 95.06 98 ALA A C 1
ATOM 754 O O . ALA A 1 98 ? 7.422 1.661 20.109 1 95.06 98 ALA A O 1
ATOM 755 N N . THR A 1 99 ? 9.484 1.569 19.219 1 96.56 99 THR A N 1
ATOM 756 C CA . THR A 1 99 ? 9.836 2.941 19.578 1 96.56 99 THR A CA 1
ATOM 757 C C . THR A 1 99 ? 10.141 3.76 18.312 1 96.56 99 THR A C 1
ATOM 759 O O . THR A 1 99 ? 10.875 3.307 17.438 1 96.56 99 THR A O 1
ATOM 762 N N . VAL A 1 100 ? 9.547 4.902 18.281 1 97 100 VAL A N 1
ATOM 763 C CA . VAL A 1 100 ? 9.789 5.723 17.094 1 97 100 VAL A CA 1
ATOM 764 C C . VAL A 1 100 ? 10.641 6.934 17.484 1 97 100 VAL A C 1
ATOM 766 O O . VAL A 1 100 ? 10.469 7.504 18.562 1 97 100 VAL A O 1
ATOM 769 N N . HIS A 1 101 ? 11.578 7.258 16.641 1 96.81 101 HIS A N 1
ATOM 770 C CA . HIS A 1 101 ? 12.391 8.469 16.719 1 96.81 101 HIS A CA 1
ATOM 771 C C . HIS A 1 101 ? 12.086 9.406 15.547 1 96.81 101 HIS A C 1
ATOM 773 O O . HIS A 1 101 ? 12.531 9.164 14.422 1 96.81 101 HIS A O 1
ATOM 779 N N . PHE A 1 102 ? 11.391 10.438 15.875 1 96.62 102 PHE A N 1
ATOM 780 C CA . PHE A 1 102 ? 11.141 11.453 14.859 1 96.62 102 PHE A CA 1
ATOM 781 C C . PHE A 1 102 ? 12.32 12.406 14.75 1 96.62 102 PHE A C 1
ATOM 783 O O . PHE A 1 102 ? 12.82 12.906 15.758 1 96.62 102 PHE A O 1
ATOM 790 N N . LEU A 1 103 ? 12.734 12.656 13.516 1 96.62 103 LEU A N 1
ATOM 791 C CA . LEU A 1 103 ? 13.836 13.578 13.25 1 96.62 103 LEU A CA 1
ATOM 792 C C . LEU A 1 103 ? 13.398 14.68 12.297 1 96.62 103 LEU A C 1
ATOM 794 O O . LEU A 1 103 ? 13.68 14.617 11.094 1 96.62 103 LEU A O 1
ATOM 798 N N . PRO A 1 104 ? 12.766 15.742 12.891 1 96.69 104 PRO A N 1
ATOM 799 C CA . PRO A 1 104 ? 12.422 16.859 12.023 1 96.69 104 PRO A CA 1
ATOM 800 C C . PRO A 1 104 ? 13.633 17.469 11.312 1 96.69 104 PRO A C 1
ATOM 802 O O . PRO A 1 104 ? 14.719 17.547 11.898 1 96.69 104 PRO A O 1
ATOM 805 N N . THR A 1 105 ? 13.359 17.828 10.039 1 95.25 105 THR A N 1
ATOM 806 C CA . THR A 1 105 ? 14.484 18.328 9.266 1 95.25 105 THR A CA 1
ATOM 807 C C . THR A 1 105 ? 14.125 19.641 8.578 1 95.25 105 THR A C 1
ATOM 809 O O . THR A 1 105 ? 12.945 19.938 8.391 1 95.25 105 THR A O 1
ATOM 812 N N . HIS A 1 106 ? 15.156 20.422 8.406 1 92.69 106 HIS A N 1
ATOM 813 C CA . HIS A 1 106 ? 15.016 21.609 7.566 1 92.69 106 HIS A CA 1
ATOM 814 C C . HIS A 1 106 ? 16.031 21.609 6.43 1 92.69 106 HIS A C 1
ATOM 816 O O . HIS A 1 106 ? 17.094 21 6.551 1 92.69 106 HIS A O 1
ATOM 822 N N . GLY A 1 107 ? 15.531 22.109 5.309 1 86.12 107 GLY A N 1
ATOM 823 C CA . GLY A 1 107 ? 16.406 22.172 4.145 1 86.12 107 GLY A CA 1
ATOM 824 C C . GLY A 1 107 ? 17.25 23.438 4.102 1 86.12 107 GLY A C 1
ATOM 825 O O . GLY A 1 107 ? 17.438 24.094 5.125 1 86.12 107 GLY A O 1
ATOM 826 N N . ARG A 1 108 ? 17.891 23.703 2.918 1 82.19 108 ARG A N 1
ATOM 827 C CA . ARG A 1 108 ? 18.828 24.812 2.721 1 82.19 108 ARG A CA 1
ATOM 828 C C . ARG A 1 108 ? 18.078 26.141 2.543 1 82.19 108 ARG A C 1
ATOM 830 O O . ARG A 1 108 ? 18.594 27.203 2.887 1 82.19 108 ARG A O 1
ATOM 837 N N . LYS A 1 109 ? 16.891 26 2.035 1 89.56 109 LYS A N 1
ATOM 838 C CA . LYS A 1 109 ? 16.094 27.219 1.851 1 89.56 109 LYS A CA 1
ATOM 839 C C . LYS A 1 109 ? 15.414 27.625 3.148 1 89.56 109 LYS A C 1
ATOM 841 O O . LYS A 1 109 ? 14.547 26.906 3.65 1 89.56 109 LYS A O 1
ATOM 846 N N . ARG A 1 110 ? 15.773 28.828 3.643 1 93.44 110 ARG A N 1
ATOM 847 C CA . ARG A 1 110 ? 15.297 29.344 4.922 1 93.44 110 ARG A CA 1
ATOM 848 C C . ARG A 1 110 ? 14.695 30.734 4.766 1 93.44 110 ARG A C 1
ATOM 850 O O . ARG A 1 110 ? 14.82 31.359 3.709 1 93.44 110 ARG A O 1
ATOM 857 N N . VAL A 1 111 ? 14.008 31.109 5.84 1 96.12 111 VAL A N 1
ATOM 858 C CA . VAL A 1 111 ? 13.508 32.469 5.867 1 96.12 111 VAL A CA 1
ATOM 859 C C . VAL A 1 111 ? 14.672 33.469 6.035 1 96.12 111 VAL A C 1
ATOM 861 O O . VAL A 1 111 ? 15.539 33.25 6.887 1 96.12 111 VAL A O 1
ATOM 864 N N . GLU A 1 112 ? 14.68 34.406 5.191 1 95.88 112 GLU A N 1
ATOM 865 C CA . GLU A 1 112 ? 15.648 35.5 5.305 1 95.88 112 GLU A CA 1
ATOM 866 C C . GLU A 1 112 ? 15.023 36.719 5.957 1 95.88 112 GLU A C 1
ATOM 868 O O . GLU A 1 112 ? 13.812 36.938 5.84 1 95.88 112 GLU A O 1
ATOM 873 N N . PRO A 1 113 ? 15.859 37.531 6.57 1 96.56 113 PRO A N 1
ATOM 874 C CA . PRO A 1 113 ? 15.344 38.719 7.281 1 96.56 113 PRO A CA 1
ATOM 875 C C . PRO A 1 113 ? 14.484 39.625 6.391 1 96.56 113 PRO A C 1
ATOM 877 O O . PRO A 1 113 ? 13.438 40.094 6.82 1 96.56 113 PRO A O 1
ATOM 880 N N . TRP A 1 114 ? 14.914 39.75 5.156 1 96.25 114 TRP A N 1
ATOM 881 C CA . TRP A 1 114 ? 14.195 40.656 4.273 1 96.25 114 TRP A CA 1
ATOM 882 C C . TRP A 1 114 ? 12.773 40.188 4.027 1 96.25 114 TRP A C 1
ATOM 884 O O . TRP A 1 114 ? 11.859 40.969 3.807 1 96.25 114 TRP A O 1
ATOM 894 N N . MET A 1 115 ? 12.586 38.875 4.047 1 96.25 115 MET A N 1
ATOM 895 C CA . MET A 1 115 ? 11.25 38.312 3.867 1 96.25 115 MET A CA 1
ATOM 896 C C . MET A 1 115 ? 10.336 38.719 5.023 1 96.25 115 MET A C 1
ATOM 898 O O . MET A 1 115 ? 9.18 39.062 4.812 1 96.25 115 MET A O 1
ATOM 902 N N . ALA A 1 116 ? 10.883 38.594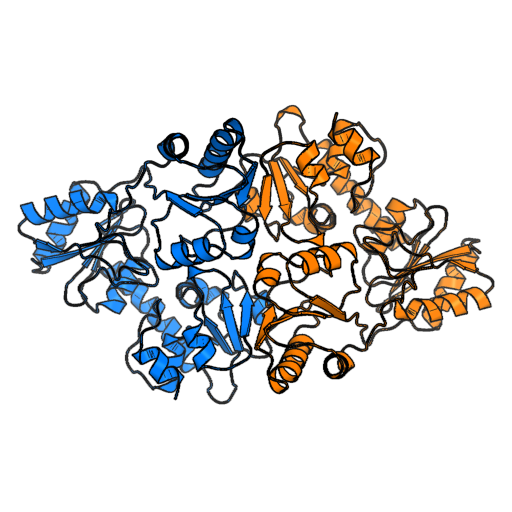 6.242 1 96.69 116 ALA A N 1
ATOM 903 C CA . ALA A 1 116 ? 10.117 39 7.426 1 96.69 116 ALA A CA 1
ATOM 904 C C . ALA A 1 116 ? 9.828 40.5 7.422 1 96.69 116 ALA A C 1
ATOM 906 O O . ALA A 1 116 ? 8.742 40.938 7.82 1 96.69 116 ALA A O 1
ATOM 907 N N . GLU A 1 117 ? 10.758 41.25 6.941 1 97.06 117 GLU A N 1
ATOM 908 C CA . GLU A 1 117 ? 10.586 42.688 6.848 1 97.06 117 GLU A CA 1
ATOM 909 C C . GLU A 1 117 ? 9.477 43.031 5.859 1 97.06 117 GLU A C 1
ATOM 911 O O . GLU A 1 117 ? 8.68 43.938 6.109 1 97.06 117 GLU A O 1
ATOM 916 N N . GLU A 1 118 ? 9.523 42.375 4.82 1 95.94 118 GLU A N 1
ATOM 917 C CA . GLU A 1 118 ? 8.453 42.562 3.842 1 95.94 118 GLU A CA 1
ATOM 918 C C . GLU A 1 118 ? 7.09 42.219 4.434 1 95.94 118 GLU A C 1
ATOM 920 O O . GLU A 1 118 ? 6.102 42.906 4.168 1 95.94 118 GLU A O 1
ATOM 925 N N . ALA A 1 119 ? 7.023 41.188 5.188 1 95.56 119 ALA A N 1
ATOM 926 C CA . ALA A 1 119 ? 5.777 40.812 5.855 1 95.56 119 ALA A CA 1
ATOM 927 C C . ALA A 1 119 ? 5.324 41.906 6.828 1 95.56 119 ALA A C 1
ATOM 929 O O . ALA A 1 119 ? 4.129 42.188 6.949 1 95.56 119 ALA A O 1
ATOM 930 N N . VAL A 1 120 ? 6.246 42.5 7.465 1 96.62 120 VAL A N 1
ATOM 931 C CA . VAL A 1 120 ? 5.969 43.594 8.391 1 96.62 120 VAL A CA 1
ATOM 932 C C . VAL A 1 120 ? 5.285 44.75 7.652 1 96.62 120 VAL A C 1
ATOM 934 O O . VAL A 1 120 ? 4.297 45.312 8.133 1 96.62 120 VAL A O 1
ATOM 937 N N . GLU A 1 121 ? 5.836 45.031 6.516 1 95.75 121 GLU A N 1
ATOM 938 C CA . GLU A 1 121 ? 5.25 46.094 5.711 1 95.75 121 GLU A CA 1
ATOM 939 C C . GLU A 1 121 ? 3.799 45.781 5.352 1 95.75 121 GLU A C 1
ATOM 941 O O . GLU A 1 121 ? 2.93 46.656 5.438 1 95.75 121 GLU A O 1
ATOM 946 N N . VAL A 1 122 ? 3.588 44.594 4.98 1 94 122 VAL A N 1
ATOM 947 C CA . VAL A 1 122 ? 2.242 44.188 4.617 1 94 122 VAL A CA 1
ATOM 948 C C . VAL A 1 122 ? 1.318 44.281 5.828 1 94 122 VAL A C 1
ATOM 950 O O . VAL A 1 122 ? 0.195 44.781 5.715 1 94 122 VAL A O 1
ATOM 953 N N . LEU A 1 123 ? 1.75 43.906 6.977 1 95 123 LEU A N 1
ATOM 954 C CA . LEU A 1 123 ? 0.947 43.938 8.195 1 95 123 LEU A CA 1
ATOM 955 C C . LEU A 1 123 ? 0.638 45.375 8.609 1 95 123 LEU A C 1
ATOM 957 O O . LEU A 1 123 ? -0.492 45.688 8.992 1 95 123 LEU A O 1
ATOM 961 N N . HIS A 1 124 ? 1.628 46.219 8.453 1 96.25 124 HIS A N 1
ATOM 962 C CA . HIS A 1 124 ? 1.419 47.625 8.773 1 96.25 124 HIS A CA 1
ATOM 963 C C . HIS A 1 124 ? 0.368 48.25 7.863 1 96.25 124 HIS A C 1
ATOM 965 O O . HIS A 1 124 ? -0.495 49 8.32 1 96.25 124 HIS A O 1
ATOM 971 N N . ASN A 1 125 ? 0.498 47.906 6.621 1 94.5 125 ASN A N 1
ATOM 972 C CA . ASN A 1 125 ? -0.47 48.438 5.652 1 94.5 125 ASN A CA 1
ATOM 973 C C . ASN A 1 125 ? -1.885 47.969 5.973 1 94.5 125 ASN A C 1
ATOM 975 O O . ASN A 1 125 ? -2.859 48.656 5.672 1 94.5 125 ASN A O 1
ATOM 979 N N . LEU A 1 126 ? -1.969 46.812 6.691 1 92.5 126 LEU A N 1
ATOM 980 C CA . LEU A 1 126 ? -3.266 46.25 7.031 1 92.5 126 LEU A CA 1
ATOM 981 C C . LEU A 1 126 ? -3.707 46.688 8.422 1 92.5 126 LEU A C 1
ATOM 983 O O . LEU A 1 126 ? -4.797 46.312 8.875 1 92.5 126 LEU A O 1
ATOM 987 N N . GLY A 1 127 ? -2.881 47.375 9.102 1 95.69 127 GLY A N 1
ATOM 988 C CA . GLY A 1 127 ? -3.193 47.844 10.445 1 95.69 127 GLY A CA 1
ATOM 989 C C . GLY A 1 127 ? -3.166 46.75 11.484 1 95.69 127 GLY A C 1
ATOM 990 O O . GLY A 1 127 ? -3.912 46.781 12.469 1 95.69 127 GLY A O 1
ATOM 991 N N . ILE A 1 128 ? -2.328 45.719 11.234 1 95.81 128 ILE A N 1
ATOM 992 C CA . ILE A 1 128 ? -2.256 44.562 12.125 1 95.81 128 ILE A CA 1
ATOM 993 C C . ILE A 1 128 ? -1.063 44.719 13.07 1 95.81 128 ILE A C 1
ATOM 995 O O . ILE A 1 128 ? 0.065 44.938 12.625 1 95.81 128 ILE A O 1
ATOM 999 N N . ASP A 1 129 ? -1.301 44.594 14.367 1 97.5 129 ASP A N 1
ATOM 1000 C CA . ASP A 1 129 ? -0.207 44.75 15.32 1 97.5 129 ASP A CA 1
ATOM 1001 C C . ASP A 1 129 ? -0.04 43.5 16.188 1 97.5 129 ASP A C 1
ATOM 1003 O O . ASP A 1 129 ? 0.794 43.469 17.094 1 97.5 129 ASP A O 1
ATOM 1007 N N . ARG A 1 130 ? -0.879 42.562 16.016 1 98.44 130 ARG A N 1
ATOM 1008 C CA . ARG A 1 130 ? -0.804 41.281 16.672 1 98.44 130 ARG A CA 1
ATOM 1009 C C . ARG A 1 130 ? -1.174 40.156 15.703 1 98.44 130 ARG A C 1
ATOM 1011 O O . ARG A 1 130 ? -2.211 40.219 15.047 1 98.44 130 ARG A O 1
ATOM 1018 N N . VAL A 1 131 ? -0.322 39.125 15.586 1 98.12 131 VAL A N 1
ATOM 1019 C CA . VAL A 1 131 ? -0.536 38.125 14.531 1 98.12 131 VAL A CA 1
ATOM 1020 C C . VAL A 1 131 ? -0.058 36.75 15 1 98.12 131 VAL A C 1
ATOM 1022 O O . VAL A 1 131 ? 0.921 36.656 15.75 1 98.12 131 VAL A O 1
ATOM 1025 N N . ASN A 1 132 ? -0.792 35.656 14.594 1 98.38 132 ASN A N 1
ATOM 1026 C CA . ASN A 1 132 ? -0.224 34.344 14.703 1 98.38 132 ASN A CA 1
ATOM 1027 C C . ASN A 1 132 ? 1.025 34.188 13.844 1 98.38 132 ASN A C 1
ATOM 1029 O O . ASN A 1 132 ? 1.092 34.719 12.734 1 98.38 132 ASN A O 1
ATOM 1033 N N . VAL A 1 133 ? 2.008 33.5 14.367 1 98.44 133 VAL A N 1
ATOM 1034 C CA . VAL A 1 133 ? 3.15 33.062 13.57 1 98.44 133 VAL A CA 1
ATOM 1035 C C . VAL A 1 133 ? 3.248 31.547 13.578 1 98.44 133 VAL A C 1
ATOM 1037 O O . VAL A 1 133 ? 3.42 30.938 14.641 1 98.44 133 VAL A O 1
ATOM 1040 N N . CYS A 1 134 ? 3.072 30.938 12.414 1 98.25 134 CYS A N 1
ATOM 1041 C CA . CYS A 1 134 ? 3.098 29.484 12.312 1 98.25 134 CYS A CA 1
ATOM 1042 C C . CYS A 1 134 ? 3.838 29.031 11.062 1 98.25 134 CYS A C 1
ATOM 1044 O O . CYS A 1 134 ? 4.211 29.859 10.227 1 98.25 134 CYS A O 1
ATOM 1046 N N . ALA A 1 135 ? 4.133 27.719 10.992 1 97.75 135 ALA A N 1
ATOM 1047 C CA . ALA A 1 135 ? 4.895 27.188 9.867 1 97.75 135 ALA A CA 1
ATOM 1048 C C . ALA A 1 135 ? 4.609 25.703 9.656 1 97.75 135 ALA A C 1
ATOM 1050 O O . ALA A 1 135 ? 4.066 25.047 10.539 1 97.75 135 ALA A O 1
ATOM 1051 N N . THR A 1 136 ? 4.848 25.297 8.445 1 96 136 THR A N 1
ATOM 1052 C CA . THR A 1 136 ? 4.941 23.859 8.219 1 96 136 THR A CA 1
ATOM 1053 C C . THR A 1 136 ? 6.246 23.297 8.789 1 96 136 THR A C 1
ATOM 1055 O O . THR A 1 136 ? 7.145 24.062 9.156 1 96 136 THR A O 1
ATOM 1058 N N . ALA A 1 137 ? 6.371 22.031 8.812 1 95.06 137 ALA A N 1
ATOM 1059 C CA . ALA A 1 137 ? 7.422 21.312 9.547 1 95.06 137 ALA A CA 1
ATOM 1060 C C . ALA A 1 137 ? 8.805 21.812 9.125 1 95.06 137 ALA A C 1
ATOM 1062 O O . ALA A 1 137 ? 9.688 22 9.961 1 95.06 137 ALA A O 1
ATOM 1063 N N . GLN A 1 138 ? 8.984 22.094 7.91 1 93.25 138 GLN A N 1
ATOM 1064 C CA . GLN A 1 138 ? 10.305 22.422 7.375 1 93.25 138 GLN A CA 1
ATOM 1065 C C . GLN A 1 138 ? 10.781 23.781 7.855 1 93.25 138 GLN A C 1
ATOM 1067 O O . GLN A 1 138 ? 11.977 24.078 7.836 1 93.25 138 GLN A O 1
ATOM 1072 N N . TYR A 1 139 ? 9.836 24.609 8.391 1 96.38 139 TYR A N 1
ATOM 1073 C CA . TYR A 1 139 ? 10.203 26 8.602 1 96.38 139 TYR A CA 1
ATOM 1074 C C . TYR A 1 139 ? 9.914 26.422 10.039 1 96.38 139 TYR A C 1
ATOM 1076 O O . TYR A 1 139 ? 9.961 27.609 10.367 1 96.38 139 TYR A O 1
ATOM 1084 N N . VAL A 1 140 ? 9.641 25.469 10.867 1 96.38 140 VAL A N 1
ATOM 1085 C CA . VAL A 1 140 ? 9.359 25.781 12.266 1 96.38 140 VAL A CA 1
ATOM 1086 C C . VAL A 1 140 ? 10.555 26.484 12.891 1 96.38 140 VAL A C 1
ATOM 1088 O O . VAL A 1 140 ? 10.398 27.406 13.688 1 96.38 140 VAL A O 1
ATOM 1091 N N . ALA A 1 141 ? 11.703 26.094 12.492 1 93.62 141 ALA A N 1
ATOM 1092 C CA . ALA A 1 141 ? 12.938 26.656 13.047 1 93.62 141 ALA A CA 1
ATOM 1093 C C . ALA A 1 141 ? 13.086 28.125 12.68 1 93.62 141 ALA A C 1
ATOM 1095 O O . ALA A 1 141 ? 13.844 28.859 13.328 1 93.62 141 ALA A O 1
ATOM 1096 N N . ASP A 1 142 ? 12.398 28.578 11.711 1 96.12 142 ASP A N 1
ATOM 1097 C CA . ASP A 1 142 ? 12.531 29.953 11.219 1 96.12 142 ASP A CA 1
ATOM 1098 C C . ASP A 1 142 ? 11.594 30.891 11.969 1 96.12 142 ASP A C 1
ATOM 1100 O O . ASP A 1 142 ? 11.672 32.125 11.812 1 96.12 142 ASP A O 1
ATOM 1104 N N . LEU A 1 143 ? 10.742 30.375 12.82 1 97.25 143 LEU A N 1
ATOM 1105 C CA . LEU A 1 143 ? 9.711 31.172 13.453 1 97.25 143 LEU A CA 1
ATOM 1106 C C . LEU A 1 143 ? 10.32 32.188 14.422 1 97.25 143 LEU A C 1
ATOM 1108 O O . LEU A 1 143 ? 9.789 33.281 14.602 1 97.25 143 LEU A O 1
ATOM 1112 N N . GLU A 1 144 ? 11.43 31.797 14.977 1 95.81 144 GLU A N 1
ATOM 1113 C CA . GLU A 1 144 ? 12.078 32.719 15.922 1 95.81 144 GLU A CA 1
ATOM 1114 C C . GLU A 1 144 ? 12.57 33.969 15.219 1 95.81 144 GLU A C 1
ATOM 1116 O O . GLU A 1 144 ? 12.367 35.094 15.719 1 95.81 144 GLU A O 1
ATOM 1121 N N . LEU A 1 145 ? 13.188 33.781 14.109 1 97.12 145 LEU A N 1
ATOM 1122 C CA . LEU A 1 145 ? 13.664 34.906 13.328 1 97.12 145 LEU A CA 1
ATOM 1123 C C . LEU A 1 145 ? 12.508 35.844 12.93 1 97.12 145 LEU A C 1
ATOM 1125 O O . LEU A 1 145 ? 12.602 37.062 13.062 1 97.12 145 LEU A O 1
ATOM 1129 N N . VAL A 1 146 ? 11.469 35.25 12.469 1 98.12 146 VAL A N 1
ATOM 1130 C CA . VAL A 1 146 ? 10.297 36 12.039 1 98.12 146 VAL A CA 1
ATOM 1131 C C . VAL A 1 146 ? 9.727 36.781 13.227 1 98.12 146 VAL A C 1
ATOM 1133 O O . VAL A 1 146 ? 9.43 37.969 13.102 1 98.12 146 VAL A O 1
ATOM 1136 N N . SER A 1 147 ? 9.609 36.156 14.359 1 98.44 147 SER A N 1
ATOM 1137 C CA . SER A 1 147 ? 9.031 36.75 15.555 1 98.44 147 SER A CA 1
ATOM 1138 C C . SER A 1 147 ? 9.883 37.938 16.031 1 98.44 147 SER A C 1
ATOM 1140 O O . SER A 1 147 ? 9.344 38.969 16.453 1 98.44 147 SER A O 1
ATOM 1142 N N . GLU A 1 148 ? 11.125 37.75 15.969 1 98.38 148 GLU A N 1
ATOM 1143 C CA . GLU A 1 148 ? 12.039 38.812 16.406 1 98.38 148 GLU A CA 1
ATOM 1144 C C . GLU A 1 148 ? 11.867 40.062 15.547 1 98.38 148 GLU A C 1
ATOM 1146 O O . GLU A 1 148 ? 11.766 41.188 16.078 1 98.38 148 GLU A O 1
ATOM 1151 N N . ILE A 1 149 ? 11.852 39.875 14.289 1 98.44 149 ILE A N 1
ATOM 1152 C CA . ILE A 1 149 ? 11.727 41 13.367 1 98.44 149 ILE A CA 1
ATOM 1153 C C . ILE A 1 149 ? 10.367 41.656 13.547 1 98.44 149 ILE A C 1
ATOM 1155 O O . ILE A 1 149 ? 10.266 42.906 13.5 1 98.44 149 ILE A O 1
ATOM 1159 N N . LEU A 1 150 ? 9.344 40.906 13.805 1 98.44 150 LEU A N 1
ATOM 1160 C CA . LEU A 1 150 ? 8.023 41.469 14.07 1 98.44 150 LEU A CA 1
ATOM 1161 C C . LEU A 1 150 ? 8.031 42.312 15.328 1 98.44 150 LEU A C 1
ATOM 1163 O O . LEU A 1 150 ? 7.555 43.469 15.32 1 98.44 150 LEU A O 1
ATOM 1167 N N . ARG A 1 151 ? 8.625 41.844 16.344 1 98.44 151 ARG A N 1
ATOM 1168 C CA . ARG A 1 151 ? 8.688 42.531 17.609 1 98.44 151 ARG A CA 1
ATOM 1169 C C . ARG A 1 151 ? 9.43 43.875 17.469 1 98.44 151 ARG A C 1
ATOM 1171 O O . ARG A 1 151 ? 8.984 44.906 17.969 1 98.44 151 ARG A O 1
ATOM 1178 N N . GLU A 1 152 ? 10.477 43.75 16.766 1 98.38 152 GLU A N 1
ATOM 1179 C CA . GLU A 1 152 ? 11.289 44.969 16.547 1 98.38 152 GLU A CA 1
ATOM 1180 C C . GLU A 1 152 ? 10.531 46 15.734 1 98.38 152 GLU A C 1
ATOM 1182 O O . GLU A 1 152 ? 10.852 47.188 15.797 1 98.38 152 GLU A O 1
ATOM 1187 N N . SER A 1 153 ? 9.594 45.531 15.062 1 98.19 153 SER A N 1
ATOM 1188 C CA . SER A 1 153 ? 8.844 46.438 14.195 1 98.19 153 SER A CA 1
ATOM 1189 C C . SER A 1 153 ? 7.516 46.844 14.836 1 98.19 153 SER A C 1
ATOM 1191 O O . SER A 1 153 ? 6.645 47.406 14.172 1 98.19 153 SER A O 1
ATOM 1193 N N . GLY A 1 154 ? 7.301 46.406 16.047 1 98.06 154 GLY A N 1
ATOM 1194 C CA . GLY A 1 154 ? 6.133 46.844 16.797 1 98.06 154 GLY A CA 1
ATOM 1195 C C . GLY A 1 154 ? 4.934 45.938 16.625 1 98.06 154 GLY A C 1
ATOM 1196 O O . GLY A 1 154 ? 3.797 46.344 16.891 1 98.06 154 GLY A O 1
ATOM 1197 N N . ILE A 1 155 ? 5.098 44.812 16.078 1 98.5 155 ILE A N 1
ATOM 1198 C CA . ILE A 1 155 ? 4.031 43.844 15.906 1 98.5 155 ILE A CA 1
ATOM 1199 C C . ILE A 1 155 ? 4.215 42.688 16.891 1 98.5 155 ILE A C 1
ATOM 1201 O O . ILE A 1 155 ? 5.316 42.156 17.031 1 98.5 155 ILE A O 1
ATOM 1205 N N . GLU A 1 156 ? 3.244 42.312 17.625 1 98.69 156 GLU A N 1
ATOM 1206 C CA . GLU A 1 156 ? 3.311 41.219 18.609 1 98.69 156 GLU A CA 1
ATOM 1207 C C . GLU A 1 156 ? 3.105 39.844 17.938 1 98.69 156 GLU A C 1
ATOM 1209 O O . GLU A 1 156 ? 1.998 39.531 17.5 1 98.69 156 GLU A O 1
ATOM 1214 N N . PRO A 1 157 ? 4.102 39.094 17.891 1 98.62 157 PRO A N 1
ATOM 1215 C CA . PRO A 1 157 ? 3.947 37.719 17.359 1 98.62 157 PRO A CA 1
ATOM 1216 C C . PRO A 1 157 ? 3.375 36.75 18.406 1 98.62 157 PRO A C 1
ATOM 1218 O O . PRO A 1 157 ? 3.742 36.812 19.578 1 98.62 157 PRO A O 1
ATOM 1221 N N . VAL A 1 158 ? 2.5 35.938 17.984 1 98.44 158 VAL A N 1
ATOM 1222 C CA . VAL A 1 158 ? 1.905 34.906 18.859 1 98.44 158 VAL A CA 1
ATOM 1223 C C . VAL A 1 158 ? 2.238 33.531 18.328 1 98.44 158 VAL A C 1
ATOM 1225 O O . VAL A 1 158 ? 1.812 33.156 17.219 1 98.44 158 VAL A O 1
ATOM 1228 N N . ILE A 1 159 ? 3.014 32.812 18.969 1 97.94 159 ILE A N 1
ATOM 1229 C CA . ILE A 1 159 ? 3.271 31.391 18.719 1 97.94 159 ILE A CA 1
ATOM 1230 C C . ILE A 1 159 ? 2.605 30.547 19.797 1 97.94 159 ILE A C 1
ATOM 1232 O O . ILE A 1 159 ? 3.014 30.578 20.969 1 97.94 159 ILE A O 1
ATOM 1236 N N . ARG A 1 160 ? 1.646 29.812 19.422 1 96.31 160 ARG A N 1
ATOM 1237 C CA . ARG A 1 160 ? 0.843 29.078 20.391 1 96.31 160 ARG A CA 1
ATOM 1238 C C . ARG A 1 160 ? 1.152 27.578 20.328 1 96.31 160 ARG A C 1
ATOM 1240 O O . ARG A 1 160 ? 1.528 27.062 19.281 1 96.31 160 ARG A O 1
ATOM 1247 N N . PRO A 1 161 ? 1.015 27 21.5 1 95.81 161 PRO A N 1
ATOM 1248 C CA . PRO A 1 161 ? 1.102 25.547 21.5 1 95.81 161 PRO A CA 1
ATOM 1249 C C . PRO A 1 161 ? -0.09 24.875 20.812 1 95.81 161 PRO A C 1
ATOM 1251 O O . PRO A 1 161 ? -1.141 25.5 20.656 1 95.81 161 PRO A O 1
ATOM 1254 N N . GLY A 1 162 ? 0.119 23.734 20.312 1 95.56 162 GLY A N 1
ATOM 1255 C CA . GLY A 1 162 ? -0.975 22.953 19.75 1 95.56 162 GLY A CA 1
ATOM 1256 C C . GLY A 1 162 ? -1.783 22.219 20.797 1 95.56 162 GLY A C 1
ATOM 1257 O O . GLY A 1 162 ? -1.768 22.578 21.969 1 95.56 162 GLY A O 1
ATOM 1258 N N . ASP A 1 163 ? -2.527 21.25 20.359 1 95.31 163 ASP A N 1
ATOM 1259 C CA . ASP A 1 163 ? -3.434 20.531 21.25 1 95.31 163 ASP A CA 1
ATOM 1260 C C . ASP A 1 163 ? -2.682 19.484 22.062 1 95.31 163 ASP A C 1
ATOM 1262 O O . ASP A 1 163 ? -3.254 18.859 22.969 1 95.31 163 ASP A O 1
ATOM 1266 N N . GLY A 1 164 ? -1.468 19.266 21.812 1 93.62 164 GLY A N 1
ATOM 1267 C CA . GLY A 1 164 ? -0.655 18.328 22.578 1 93.62 164 GLY A CA 1
ATOM 1268 C C . GLY A 1 164 ? -0.873 16.891 22.188 1 93.62 164 GLY A C 1
ATOM 1269 O O . GLY A 1 164 ? -0.11 16 22.594 1 93.62 164 GLY A O 1
ATOM 1270 N N . ARG A 1 165 ? -1.839 16.641 21.422 1 92.75 165 ARG A N 1
ATOM 1271 C CA . ARG A 1 165 ? -2.133 15.281 20.969 1 92.75 165 ARG A CA 1
ATOM 1272 C C . ARG A 1 165 ? -1.634 15.062 19.547 1 92.75 165 ARG A C 1
ATOM 1274 O O . ARG A 1 165 ? -0.952 14.078 19.266 1 92.75 165 ARG A O 1
ATOM 1281 N N . ARG A 1 166 ? -1.988 16.016 18.766 1 94.69 166 ARG A N 1
ATOM 1282 C CA . ARG A 1 166 ? -1.595 15.93 17.375 1 94.69 166 ARG A CA 1
ATOM 1283 C C . ARG A 1 166 ? -0.438 16.875 17.062 1 94.69 166 ARG A C 1
ATOM 1285 O O . ARG A 1 166 ? 0.509 16.5 16.375 1 94.69 166 ARG A O 1
ATOM 1292 N N . VAL A 1 167 ? -0.586 18.047 17.562 1 96.5 167 VAL A N 1
ATOM 1293 C CA . VAL A 1 167 ? 0.448 19.062 17.391 1 96.5 167 VAL A CA 1
ATOM 1294 C C . VAL A 1 167 ? 1.088 19.375 18.75 1 96.5 167 VAL A C 1
ATOM 1296 O O . VAL A 1 167 ? 0.473 20.016 19.594 1 96.5 167 VAL A O 1
ATOM 1299 N N . ALA A 1 168 ? 2.324 18.922 18.844 1 94.62 168 ALA A N 1
ATOM 1300 C CA . ALA A 1 168 ? 3.039 19.172 20.094 1 94.62 168 ALA A CA 1
ATOM 1301 C C . ALA A 1 168 ? 4.027 20.328 19.938 1 94.62 168 ALA A C 1
ATOM 1303 O O . ALA A 1 168 ? 4.422 20.953 20.938 1 94.62 168 ALA A O 1
ATOM 1304 N N . THR A 1 169 ? 4.367 20.625 18.734 1 95.31 169 THR A N 1
ATOM 1305 C CA . THR A 1 169 ? 5.348 21.656 18.453 1 95.31 169 THR A CA 1
ATOM 1306 C C . THR A 1 169 ? 4.664 23.016 18.281 1 95.31 169 THR A C 1
ATOM 1308 O O . THR A 1 169 ? 3.811 23.188 17.406 1 95.31 169 THR A O 1
ATOM 1311 N N . PRO A 1 170 ? 5.066 23.969 19.109 1 96.44 170 PRO A N 1
ATOM 1312 C CA . PRO A 1 170 ? 4.441 25.281 18.984 1 96.44 170 PRO A CA 1
ATOM 1313 C C . PRO A 1 170 ? 4.629 25.906 17.594 1 96.44 170 PRO A C 1
ATOM 1315 O O . PRO A 1 170 ? 5.711 25.797 17.016 1 96.44 170 PRO A O 1
ATOM 1318 N N . GLY A 1 171 ? 3.574 26.438 17.094 1 97.25 171 GLY A N 1
ATOM 1319 C CA . GLY A 1 171 ? 3.629 27.156 15.82 1 97.25 171 GLY A CA 1
ATOM 1320 C C . GLY A 1 171 ? 3.51 26.234 14.617 1 97.25 171 GLY A C 1
ATOM 1321 O O . GLY A 1 171 ? 3.422 26.703 13.484 1 97.25 171 GLY A O 1
ATOM 1322 N N . LEU A 1 172 ? 3.463 24.922 14.852 1 97.5 172 LEU A N 1
ATOM 1323 C CA . LEU A 1 172 ? 3.35 23.969 13.75 1 97.5 172 LEU A CA 1
ATOM 1324 C C . LEU A 1 172 ?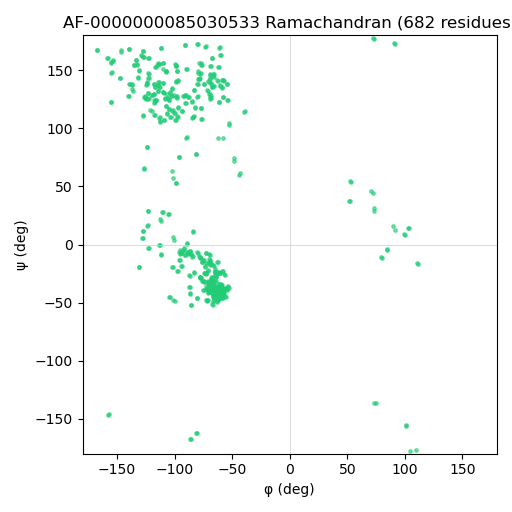 1.907 23.875 13.266 1 97.5 172 LEU A C 1
ATOM 1326 O O . LEU A 1 172 ? 0.988 23.703 14.07 1 97.5 172 LEU A O 1
ATOM 1330 N N . VAL A 1 173 ? 1.739 24.031 11.992 1 96.81 173 VAL A N 1
ATOM 1331 C CA . VAL A 1 173 ? 0.421 23.812 11.406 1 96.81 173 VAL A CA 1
ATOM 1332 C C . VAL A 1 173 ? 0.46 22.609 10.477 1 96.81 173 VAL A C 1
ATOM 1334 O O . VAL A 1 173 ? 1.451 22.375 9.781 1 96.81 173 VAL A O 1
ATOM 1337 N N . LEU A 1 174 ? -0.58 21.875 10.562 1 95.81 174 LEU A N 1
ATOM 1338 C CA . LEU A 1 174 ? -0.763 20.719 9.688 1 95.81 174 LEU A CA 1
ATOM 1339 C C . LEU A 1 174 ? -1.914 20.953 8.711 1 95.81 174 LEU A C 1
ATOM 1341 O O . LEU A 1 174 ? -2.629 21.953 8.82 1 95.81 174 LEU A O 1
ATOM 1345 N N . GLY A 1 175 ? -2.002 20.062 7.746 1 93.5 175 GLY A N 1
ATOM 1346 C CA . GLY A 1 175 ? -3.141 20.141 6.848 1 93.5 175 GLY A CA 1
ATOM 1347 C C . GLY A 1 175 ? -4.449 19.75 7.508 1 93.5 175 GLY A C 1
ATOM 1348 O O . GLY A 1 175 ? -5.527 20.109 7.023 1 93.5 175 GLY A O 1
ATOM 1349 N N . CYS A 1 176 ? -4.328 19.156 8.68 1 96.19 176 CYS A N 1
ATOM 1350 C CA . CYS A 1 176 ? -5.52 18.594 9.305 1 96.19 176 CYS A CA 1
ATOM 1351 C C . CYS A 1 176 ? -5.684 19.094 10.734 1 96.19 176 CYS A C 1
ATOM 1353 O O . CYS A 1 176 ? -6.57 18.641 11.461 1 96.19 176 CYS A O 1
ATOM 1355 N N . ASN A 1 177 ? -4.879 19.984 11.148 1 96.88 177 ASN A N 1
ATOM 1356 C CA . ASN A 1 177 ? -4.93 20.453 12.531 1 96.88 177 ASN A CA 1
ATOM 1357 C C . ASN A 1 177 ? -4.359 21.859 12.68 1 96.88 177 ASN A C 1
ATOM 1359 O O . ASN A 1 177 ? -3.201 22.109 12.336 1 96.88 177 ASN A O 1
ATOM 1363 N N . PHE A 1 178 ? -5.148 22.734 13.188 1 96.75 178 PHE A N 1
ATOM 1364 C CA . PHE A 1 178 ? -4.793 24.141 13.289 1 96.75 178 PHE A CA 1
ATOM 1365 C C . PHE A 1 178 ? -4.871 24.609 14.742 1 96.75 178 PHE A C 1
ATOM 1367 O O . PHE A 1 178 ? -5.102 25.797 15 1 96.75 178 PHE A O 1
ATOM 1374 N N . SER A 1 179 ? -4.645 23.703 15.609 1 96.62 179 SER A N 1
ATOM 1375 C CA . SER A 1 179 ? -4.832 23.984 17.031 1 96.62 179 SER A CA 1
ATOM 1376 C C . SER A 1 179 ? -3.777 24.953 17.547 1 96.62 179 SER A C 1
ATOM 1378 O O . SER A 1 179 ? -3.955 25.562 18.609 1 96.62 179 SER A O 1
ATOM 1380 N N . ALA A 1 180 ? -2.719 25.156 16.781 1 97.25 180 ALA A N 1
ATOM 1381 C CA . ALA A 1 180 ? -1.641 26.047 17.219 1 97.25 180 ALA A CA 1
ATOM 1382 C C . ALA A 1 180 ? -1.957 27.5 16.891 1 97.25 180 ALA A C 1
ATOM 1384 O O . ALA A 1 180 ? -1.089 28.359 17 1 97.25 180 ALA A O 1
ATOM 1385 N N . LEU A 1 181 ? -3.17 27.75 16.516 1 97.75 181 LEU A N 1
ATOM 1386 C CA . LEU A 1 181 ? -3.537 29.109 16.094 1 97.75 181 LEU A CA 1
ATOM 1387 C C . LEU A 1 181 ? -4.605 29.672 17.016 1 97.75 181 LEU A C 1
ATOM 1389 O O . LEU A 1 181 ? -5.48 28.953 17.5 1 97.75 181 LEU A O 1
ATOM 1393 N N . ASP A 1 182 ? -4.434 30.922 17.344 1 97.62 182 ASP A N 1
ATOM 1394 C CA . ASP A 1 182 ? -5.57 31.719 17.797 1 97.62 182 ASP A CA 1
ATOM 1395 C C . ASP A 1 182 ? -6.453 32.125 16.625 1 97.62 182 ASP A C 1
ATOM 1397 O O . ASP A 1 182 ? -6.098 33.031 15.867 1 97.62 182 ASP A O 1
ATOM 1401 N N . THR A 1 183 ? -7.57 31.547 16.531 1 95.75 183 THR A N 1
ATOM 1402 C CA . THR A 1 183 ? -8.398 31.703 15.336 1 95.75 183 THR A CA 1
ATOM 1403 C C . THR A 1 183 ? -8.953 33.125 15.234 1 95.75 183 THR A C 1
ATOM 1405 O O . THR A 1 183 ? -9.492 33.5 14.195 1 95.75 183 THR A O 1
ATOM 1408 N N . SER A 1 184 ? -8.797 33.938 16.234 1 97.06 184 SER A N 1
ATOM 1409 C CA . SER A 1 184 ? -9.289 35.312 16.219 1 97.06 184 SER A CA 1
ATOM 1410 C C . SER A 1 184 ? -8.258 36.281 15.617 1 97.06 184 SER A C 1
ATOM 1412 O O . SER A 1 184 ? -8.555 37.438 15.352 1 97.06 184 SER A O 1
ATOM 1414 N N . LEU A 1 185 ? -7.102 35.812 15.359 1 97.62 185 LEU A N 1
ATOM 1415 C CA . LEU A 1 185 ? -6.016 36.688 14.922 1 97.62 185 LEU A CA 1
ATOM 1416 C C . LEU A 1 185 ? -5.688 36.438 13.453 1 97.62 185 LEU A C 1
ATOM 1418 O O . LEU A 1 185 ? -5.867 35.312 12.945 1 97.62 185 LEU A O 1
ATOM 1422 N N . PRO A 1 186 ? -5.199 37.531 12.797 1 96.31 186 PRO A N 1
ATOM 1423 C CA . PRO A 1 186 ? -4.523 37.281 11.516 1 96.31 186 PRO A CA 1
ATOM 1424 C C . PRO A 1 186 ? -3.297 36.375 11.664 1 96.31 186 PRO A C 1
ATOM 1426 O O . PRO A 1 186 ? -2.83 36.156 12.781 1 96.31 186 PRO A O 1
ATOM 1429 N N . THR A 1 187 ? -2.869 35.844 10.523 1 96.5 187 THR A N 1
ATOM 1430 C CA . THR A 1 187 ? -1.83 34.844 10.656 1 96.5 187 THR A CA 1
ATOM 1431 C C . THR A 1 187 ? -0.741 35.031 9.602 1 96.5 187 THR A C 1
ATOM 1433 O O . THR A 1 187 ? -1.038 35.281 8.438 1 96.5 187 THR A O 1
ATOM 1436 N N . ILE A 1 188 ? 0.478 34.969 10.055 1 96.56 188 ILE A N 1
ATOM 1437 C CA . ILE A 1 188 ? 1.607 34.75 9.164 1 96.56 188 ILE A CA 1
ATOM 1438 C C . ILE A 1 188 ? 1.897 33.25 9.078 1 96.56 188 ILE A C 1
ATOM 1440 O O . ILE A 1 188 ? 2.066 32.594 10.102 1 96.56 188 ILE A O 1
ATOM 1444 N N . VAL A 1 189 ? 1.959 32.75 7.883 1 96.88 189 VAL A N 1
ATOM 1445 C CA . VAL A 1 189 ? 2.295 31.344 7.676 1 96.88 189 VAL A CA 1
ATOM 1446 C C . VAL A 1 189 ? 3.598 31.234 6.887 1 96.88 189 VAL A C 1
ATOM 1448 O O . VAL A 1 189 ? 3.709 31.781 5.785 1 96.88 189 VAL A O 1
ATOM 1451 N N . VAL A 1 190 ? 4.543 30.531 7.473 1 97.12 190 VAL A N 1
ATOM 1452 C CA . VAL A 1 190 ? 5.797 30.266 6.773 1 97.12 190 VAL A CA 1
ATOM 1453 C C . VAL A 1 190 ? 5.746 28.875 6.133 1 97.12 190 VAL A C 1
ATOM 1455 O O . VAL A 1 190 ? 5.766 27.859 6.832 1 97.12 190 VAL A O 1
ATOM 1458 N N . CYS A 1 191 ? 5.684 28.797 4.859 1 95.56 191 CYS A N 1
ATOM 1459 C CA . CYS A 1 191 ? 5.602 27.516 4.152 1 95.56 191 CYS A CA 1
ATOM 1460 C C . CYS A 1 191 ? 5.844 27.703 2.66 1 95.56 191 CYS A C 1
ATOM 1462 O O . CYS A 1 191 ? 5.902 28.844 2.174 1 95.56 191 CYS A O 1
ATOM 1464 N N . SER A 1 192 ? 6.039 26.578 2.041 1 91.12 192 SER A N 1
ATOM 1465 C CA . SER A 1 192 ? 6.012 26.562 0.582 1 91.12 192 SER A CA 1
ATOM 1466 C C . SER A 1 192 ? 4.656 26.078 0.062 1 91.12 192 SER A C 1
ATOM 1468 O O . SER A 1 192 ? 4.004 25.25 0.688 1 91.12 192 SER A O 1
ATOM 1470 N N . GLY A 1 193 ? 4.133 26.656 -0.968 1 85.94 193 GLY A N 1
ATOM 1471 C CA . GLY A 1 193 ? 2.855 26.25 -1.531 1 85.94 193 GLY A CA 1
ATOM 1472 C C . GLY A 1 193 ? 1.676 27 -0.942 1 85.94 193 GLY A C 1
ATOM 1473 O O . GLY A 1 193 ? 1.822 27.719 0.047 1 85.94 193 GLY A O 1
ATOM 1474 N N . SER A 1 194 ? 0.538 26.859 -1.428 1 87.12 194 SER A N 1
ATOM 1475 C CA . SER A 1 194 ? -0.588 27.719 -1.061 1 87.12 194 SER A CA 1
ATOM 1476 C C . SER A 1 194 ? -1.65 26.938 -0.298 1 87.12 194 SER A C 1
ATOM 1478 O O . SER A 1 194 ? -2.609 27.516 0.214 1 87.12 194 SER A O 1
ATOM 1480 N N . PHE A 1 195 ? -1.444 25.688 -0.086 1 86.81 195 PHE A N 1
ATOM 1481 C CA . PHE A 1 195 ? -2.477 24.859 0.535 1 86.81 195 PHE A CA 1
ATOM 1482 C C . PHE A 1 195 ? -2.627 25.203 2.012 1 86.81 195 PHE A C 1
ATOM 1484 O O . PHE A 1 195 ? -3.744 25.359 2.508 1 86.81 195 PHE A O 1
ATOM 1491 N N . HIS A 1 196 ? -1.513 25.266 2.678 1 93.38 196 HIS A N 1
ATOM 1492 C CA . HIS A 1 196 ? -1.558 25.484 4.117 1 93.38 196 HIS A CA 1
ATOM 1493 C C . HIS A 1 196 ? -2.08 26.891 4.438 1 93.38 196 HIS A C 1
ATOM 1495 O O . HIS A 1 196 ? -2.973 27.047 5.273 1 93.38 196 HIS A O 1
ATOM 1501 N N . PRO A 1 197 ? -1.648 27.859 3.686 1 94.44 197 PRO A N 1
ATOM 1502 C CA . PRO A 1 197 ? -2.24 29.172 3.92 1 94.44 197 PRO A CA 1
ATOM 1503 C C . PRO A 1 197 ? -3.746 29.203 3.664 1 94.44 197 PRO A C 1
ATOM 1505 O O . PRO A 1 197 ? -4.492 29.859 4.402 1 94.44 197 PRO A O 1
ATOM 1508 N N . ALA A 1 198 ? -4.172 28.516 2.617 1 93.44 198 ALA A N 1
ATOM 1509 C CA . ALA A 1 198 ? -5.602 28.438 2.33 1 93.44 198 ALA A CA 1
ATOM 1510 C C . ALA A 1 198 ? -6.355 27.781 3.48 1 93.44 198 ALA A C 1
ATOM 1512 O O . ALA A 1 198 ? -7.438 28.234 3.863 1 93.44 198 ALA A O 1
ATOM 1513 N N . GLY A 1 199 ? -5.766 26.719 4 1 94.38 199 GLY A N 1
ATOM 1514 C CA . GLY A 1 199 ? -6.371 26.062 5.148 1 94.38 199 GLY A CA 1
ATOM 1515 C C . GLY A 1 199 ? -6.484 26.953 6.363 1 94.38 199 GLY A C 1
ATOM 1516 O O . GLY A 1 199 ? -7.516 26.984 7.035 1 94.38 199 GLY A O 1
ATOM 1517 N N . VAL A 1 200 ? -5.426 27.719 6.598 1 95.56 200 VAL A N 1
ATOM 1518 C CA . VAL A 1 200 ? -5.418 28.656 7.719 1 95.56 200 VAL A CA 1
ATOM 1519 C C . VAL A 1 200 ? -6.508 29.703 7.52 1 95.56 200 VAL A C 1
ATOM 1521 O O . VAL A 1 200 ? -7.258 30.016 8.445 1 95.56 200 VAL A O 1
ATOM 1524 N N . ALA A 1 201 ? -6.621 30.172 6.352 1 94.19 201 ALA A N 1
ATOM 1525 C CA . ALA A 1 201 ? -7.602 31.219 6.055 1 94.19 201 ALA A CA 1
ATOM 1526 C C . ALA A 1 201 ? -9.023 30.703 6.23 1 94.19 201 ALA A C 1
ATOM 1528 O O . ALA A 1 201 ? -9.883 31.391 6.781 1 94.19 201 ALA A O 1
ATOM 1529 N N . ILE A 1 202 ? -9.242 29.547 5.762 1 93.56 202 ILE A N 1
ATOM 1530 C CA . ILE A 1 202 ? -10.57 28.953 5.887 1 93.56 202 ILE A CA 1
ATOM 1531 C C . ILE A 1 202 ? -10.906 28.75 7.359 1 93.56 202 ILE A C 1
ATOM 1533 O O . ILE A 1 202 ? -12.023 29.047 7.801 1 93.56 202 ILE A O 1
ATOM 1537 N N . ARG A 1 203 ? -10 28.297 8.117 1 94.12 203 ARG A N 1
ATOM 1538 C CA . ARG A 1 203 ? -10.219 27.938 9.516 1 94.12 203 ARG A CA 1
ATOM 1539 C C . ARG A 1 203 ? -10.414 29.188 10.367 1 94.12 203 ARG A C 1
ATOM 1541 O O . ARG A 1 203 ? -11.203 29.172 11.312 1 94.12 203 ARG A O 1
ATOM 1548 N N . THR A 1 204 ? -9.664 30.266 10.07 1 94 204 THR A N 1
ATOM 1549 C CA . THR A 1 204 ? -9.648 31.422 10.945 1 94 204 THR A CA 1
ATOM 1550 C C . THR A 1 204 ? -10.617 32.5 10.445 1 94 204 THR A C 1
ATOM 1552 O O . THR A 1 204 ? -11.047 33.375 11.211 1 94 204 THR A O 1
ATOM 1555 N N . ASN A 1 205 ? -10.875 32.406 9.18 1 92.69 205 ASN A N 1
ATOM 1556 C CA . ASN A 1 205 ? -11.625 33.469 8.539 1 92.69 205 ASN A CA 1
ATOM 1557 C C . ASN A 1 205 ? -11 34.844 8.828 1 92.69 205 ASN A C 1
ATOM 1559 O O . ASN A 1 205 ? -11.719 35.812 9.141 1 92.69 205 ASN A O 1
ATOM 1563 N N . ARG A 1 206 ? -9.664 34.938 8.875 1 92.88 206 ARG A N 1
ATOM 1564 C CA . ARG A 1 206 ? -8.867 36.156 9.102 1 92.88 206 ARG A CA 1
ATOM 1565 C C . ARG A 1 206 ? -7.797 36.312 8.031 1 92.88 206 ARG A C 1
ATOM 1567 O O . ARG A 1 206 ? -7.488 35.344 7.309 1 92.88 206 ARG A O 1
ATOM 1574 N N . PRO A 1 207 ? -7.238 37.5 7.902 1 91.94 207 PRO A N 1
ATOM 1575 C CA . PRO A 1 207 ? -6.176 37.719 6.914 1 91.94 207 PRO A CA 1
ATOM 1576 C C . PRO A 1 207 ? -4.973 36.781 7.141 1 91.94 207 PRO A C 1
ATOM 1578 O O . PRO A 1 207 ? -4.59 36.531 8.281 1 91.94 207 PRO A O 1
ATOM 1581 N N . VAL A 1 208 ? -4.414 36.312 6 1 94.69 208 VAL A N 1
ATOM 1582 C CA . VAL A 1 208 ? -3.234 35.469 6.047 1 94.69 208 VAL A CA 1
ATOM 1583 C C . VAL A 1 208 ? -2.127 36.062 5.18 1 94.69 208 VAL A C 1
ATOM 1585 O O . VAL A 1 208 ? -2.365 36.438 4.035 1 94.69 208 VAL A O 1
ATOM 1588 N N . VAL A 1 209 ? -0.994 36.219 5.754 1 94 209 VAL A N 1
ATOM 1589 C CA . VAL A 1 209 ? 0.209 36.594 5.02 1 94 209 VAL A CA 1
ATOM 1590 C C . VAL A 1 209 ? 1.165 35.406 4.945 1 94 209 VAL A C 1
ATOM 1592 O O . VAL A 1 209 ? 1.523 34.844 5.973 1 94 209 VAL A O 1
ATOM 1595 N N . GLN A 1 210 ? 1.591 35.031 3.752 1 96 210 GLN A N 1
ATOM 1596 C CA . GLN A 1 210 ? 2.475 33.906 3.572 1 96 210 GLN A CA 1
ATOM 1597 C C . GLN A 1 210 ? 3.912 34.344 3.322 1 96 210 GLN A C 1
ATOM 1599 O O . GLN A 1 210 ? 4.156 35.25 2.512 1 96 210 GLN A O 1
ATOM 1604 N N . ILE A 1 211 ? 4.793 33.812 4.086 1 96.06 211 ILE A N 1
ATOM 1605 C CA . ILE A 1 211 ? 6.215 33.875 3.762 1 96.06 211 ILE A CA 1
ATOM 1606 C C . ILE A 1 211 ? 6.668 32.562 3.127 1 96.06 211 ILE A C 1
ATOM 1608 O O . ILE A 1 211 ? 6.699 31.531 3.789 1 96.06 211 ILE A O 1
ATOM 1612 N N . ASP A 1 212 ? 7.023 32.594 1.899 1 94.75 212 ASP A N 1
ATOM 1613 C CA . ASP A 1 212 ? 7.566 31.438 1.178 1 94.75 212 ASP A CA 1
ATOM 1614 C C . ASP A 1 212 ? 9.078 31.562 1.003 1 94.75 212 ASP A C 1
ATOM 1616 O O . ASP A 1 212 ? 9.547 32.344 0.175 1 94.75 212 ASP A O 1
ATOM 1620 N N . PRO A 1 213 ? 9.766 30.75 1.691 1 94 213 PRO A N 1
ATOM 1621 C CA . PRO A 1 213 ? 11.227 30.891 1.629 1 94 213 PRO A CA 1
ATOM 1622 C C . PRO A 1 213 ? 11.781 30.656 0.223 1 94 213 PRO A C 1
ATOM 1624 O O . PRO A 1 213 ? 12.93 31.016 -0.055 1 94 213 PRO A O 1
ATOM 1627 N N . THR A 1 214 ? 11 30.078 -0.682 1 89.38 214 THR A N 1
ATOM 1628 C CA . THR A 1 214 ? 11.461 29.828 -2.043 1 89.38 214 THR A CA 1
ATOM 1629 C C . THR A 1 214 ? 11.062 30.984 -2.969 1 89.38 214 THR A C 1
ATOM 1631 O O . THR A 1 214 ? 11.609 31.109 -4.062 1 89.38 214 THR A O 1
ATOM 1634 N N . LYS A 1 215 ? 10.078 31.828 -2.584 1 86.81 215 LYS A N 1
ATOM 1635 C CA . LYS A 1 215 ? 9.508 32.812 -3.494 1 86.81 215 LYS A CA 1
ATOM 1636 C C . LYS A 1 215 ? 9.453 34.188 -2.842 1 86.81 215 LYS A C 1
ATOM 1638 O O . LYS A 1 215 ? 9.344 35.219 -3.533 1 86.81 215 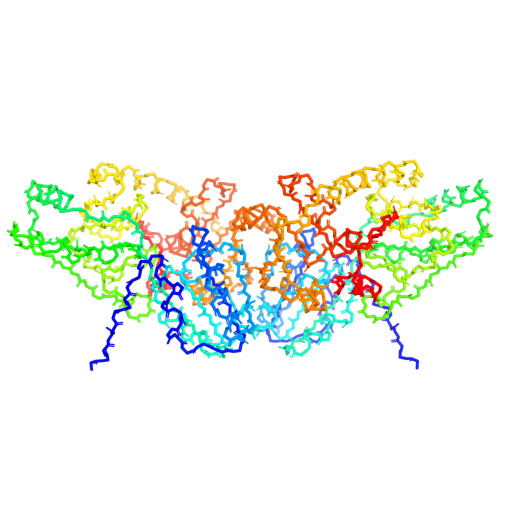LYS A O 1
ATOM 1643 N N . GLY A 1 216 ? 9.531 34.188 -1.562 1 86.12 216 GLY A N 1
ATOM 1644 C CA . GLY A 1 216 ? 9.32 35.438 -0.857 1 86.12 216 GLY A CA 1
ATOM 1645 C C . GLY A 1 216 ? 7.934 35.562 -0.263 1 86.12 216 GLY A C 1
ATOM 1646 O O . GLY A 1 216 ? 7.324 34.562 0.129 1 86.12 216 GLY A O 1
ATOM 1647 N N . VAL A 1 217 ? 7.57 36.844 -0.086 1 81 217 VAL A N 1
ATOM 1648 C CA . VAL A 1 217 ? 6.266 37.094 0.522 1 81 217 VAL A CA 1
ATOM 1649 C C . VAL A 1 217 ? 5.191 37.125 -0.561 1 81 217 VAL A C 1
ATOM 1651 O O . VAL A 1 217 ? 5.363 37.781 -1.588 1 81 217 VAL A O 1
ATOM 1654 N N . LEU A 1 218 ? 4.227 36.312 -0.269 1 74.62 218 LEU A N 1
ATOM 1655 C CA . LEU A 1 218 ? 3.195 36.188 -1.293 1 74.62 218 LEU A CA 1
ATOM 1656 C C . LEU A 1 218 ? 1.988 37.062 -0.955 1 74.62 218 LEU A C 1
ATOM 1658 O O . LEU A 1 218 ? 1.739 37.375 0.216 1 74.62 218 LEU A O 1
ATOM 1662 N N . ASP A 1 219 ? 1.41 37.344 -2.059 1 69.44 219 ASP A N 1
ATOM 1663 C CA . ASP A 1 219 ? 0.275 38.25 -1.933 1 69.44 219 ASP A CA 1
ATOM 1664 C C . ASP A 1 219 ? -0.972 37.5 -1.458 1 69.44 219 ASP A C 1
ATOM 1666 O O . ASP A 1 219 ? -1.14 36.312 -1.742 1 69.44 219 ASP A O 1
ATOM 1670 N N . SER A 1 220 ? -1.776 38.188 -0.721 1 74.06 220 SER A N 1
ATOM 1671 C CA . SER A 1 220 ? -3.045 37.719 -0.176 1 74.06 220 SER A CA 1
ATOM 1672 C C . SER A 1 220 ? -3.977 37.219 -1.283 1 74.06 220 SER A C 1
ATOM 1674 O O . SER A 1 220 ? -4.781 36.312 -1.074 1 74.06 220 SER A O 1
ATOM 1676 N N . GLU A 1 221 ? -3.771 37.75 -2.479 1 77.94 221 GLU A N 1
ATOM 1677 C CA . GLU A 1 221 ? -4.637 37.406 -3.6 1 77.94 221 GLU A CA 1
ATOM 1678 C C . GLU A 1 221 ? -4.402 35.969 -4.043 1 77.94 221 GLU A C 1
ATOM 1680 O O . GLU A 1 221 ? -5.336 35.281 -4.461 1 77.94 221 GLU A O 1
ATOM 1685 N N . ASP A 1 222 ? -3.195 35.562 -3.906 1 80.44 222 ASP A N 1
ATOM 1686 C CA . ASP A 1 222 ? -2.871 34.188 -4.285 1 80.44 222 ASP A CA 1
ATOM 1687 C C . ASP A 1 222 ? -3.547 33.188 -3.354 1 80.44 222 ASP A C 1
ATOM 1689 O O . ASP A 1 222 ? -4.066 32.156 -3.805 1 80.44 222 ASP A O 1
ATOM 1693 N N . VAL A 1 223 ? -3.551 33.562 -2.172 1 86 223 VAL A N 1
ATOM 1694 C CA . VAL A 1 223 ? -4.188 32.719 -1.18 1 86 223 VAL A CA 1
ATOM 1695 C C . VAL A 1 223 ? -5.699 32.688 -1.405 1 86 223 VAL A C 1
ATOM 1697 O O . VAL A 1 223 ? -6.328 31.625 -1.345 1 86 223 VAL A O 1
ATOM 1700 N N . GLU A 1 224 ? -6.246 33.812 -1.717 1 87.69 224 GLU A N 1
ATOM 1701 C CA . GLU A 1 224 ? -7.684 33.938 -1.936 1 87.69 224 GLU A CA 1
ATOM 1702 C C . GLU A 1 224 ? -8.133 33.094 -3.139 1 87.69 224 GLU A C 1
ATOM 1704 O O . GLU A 1 224 ? -9.203 32.5 -3.119 1 87.69 224 GLU A O 1
ATOM 1709 N N . ASP A 1 225 ? -7.363 33.094 -4.121 1 89.5 225 ASP A N 1
ATOM 1710 C CA . ASP A 1 225 ? -7.684 32.344 -5.316 1 89.5 225 ASP A CA 1
ATOM 1711 C C . ASP A 1 225 ? -7.715 30.828 -5.016 1 89.5 225 ASP A C 1
ATOM 1713 O O . ASP A 1 225 ? -8.578 30.109 -5.512 1 89.5 225 ASP A O 1
ATOM 1717 N N . VAL A 1 226 ? -6.773 30.438 -4.242 1 91.31 226 VAL A N 1
ATOM 1718 C CA . VAL A 1 226 ? -6.707 29.031 -3.869 1 91.31 226 VAL A CA 1
ATOM 1719 C C . VAL A 1 226 ? -7.934 28.656 -3.041 1 91.31 226 VAL A C 1
ATOM 1721 O O . VAL A 1 226 ? -8.539 27.609 -3.262 1 91.31 226 VAL A O 1
ATOM 1724 N N . ILE A 1 227 ? -8.32 29.516 -2.205 1 93.38 227 ILE A N 1
ATOM 1725 C CA . ILE A 1 227 ? -9.484 29.281 -1.353 1 93.38 227 ILE A CA 1
ATOM 1726 C C . ILE A 1 227 ? -10.734 29.141 -2.215 1 93.38 227 ILE A C 1
ATOM 1728 O O . ILE A 1 227 ? -11.523 28.203 -2.031 1 93.38 227 ILE A O 1
ATOM 1732 N N . ARG A 1 228 ? -10.875 30.062 -3.086 1 93.81 228 ARG A N 1
ATOM 1733 C CA . ARG A 1 228 ? -12.047 30.062 -3.953 1 93.81 228 ARG A CA 1
ATOM 1734 C C . ARG A 1 228 ? -12.141 28.75 -4.734 1 93.81 228 ARG A C 1
ATOM 1736 O O . ARG A 1 228 ? -13.219 28.172 -4.859 1 93.81 228 ARG A O 1
ATOM 1743 N N . ARG A 1 229 ? -11.047 28.312 -5.211 1 93.12 229 ARG A N 1
ATOM 1744 C CA . ARG A 1 229 ? -11.023 27.078 -6 1 93.12 229 ARG A CA 1
ATOM 1745 C C . ARG A 1 229 ? -11.367 25.875 -5.141 1 93.12 229 ARG A C 1
ATOM 1747 O O . ARG A 1 229 ? -12.156 25.016 -5.551 1 93.12 229 ARG A O 1
ATOM 1754 N N . ILE A 1 230 ? -10.797 25.844 -3.98 1 94.31 230 ILE A N 1
ATOM 1755 C CA . ILE A 1 230 ? -11.055 24.734 -3.062 1 94.31 230 ILE A CA 1
ATOM 1756 C C . ILE A 1 230 ? -12.539 24.703 -2.697 1 94.31 230 ILE A C 1
ATOM 1758 O O . ILE A 1 230 ? -13.188 23.672 -2.799 1 94.31 230 ILE A O 1
ATOM 1762 N N . LEU A 1 231 ? -13.047 25.859 -2.359 1 95.5 231 LEU A N 1
ATOM 1763 C CA . LEU A 1 231 ? -14.43 25.938 -1.899 1 95.5 231 LEU A CA 1
ATOM 1764 C C . LEU A 1 231 ? -15.398 25.609 -3.033 1 95.5 231 LEU A C 1
ATOM 1766 O O . LEU A 1 231 ? -16.406 24.938 -2.82 1 95.5 231 LEU A O 1
ATOM 1770 N N . ALA A 1 232 ? -15.125 26.109 -4.203 1 95.88 232 ALA A N 1
ATOM 1771 C CA . ALA A 1 232 ? -15.984 25.828 -5.352 1 95.88 232 ALA A CA 1
ATOM 1772 C C . ALA A 1 232 ? -16.141 24.328 -5.57 1 95.88 232 ALA A C 1
ATOM 1774 O O . ALA A 1 232 ? -17.266 23.828 -5.742 1 95.88 232 ALA A O 1
ATOM 1775 N N . VAL A 1 233 ? -15.055 23.625 -5.492 1 96 233 VAL A N 1
ATOM 1776 C CA . VAL A 1 233 ? -15.062 22.188 -5.754 1 96 233 VAL A CA 1
ATOM 1777 C C . VAL A 1 233 ? -15.727 21.469 -4.59 1 96 233 VAL A C 1
ATOM 1779 O O . VAL A 1 233 ? -16.594 20.609 -4.801 1 96 233 VAL A O 1
ATOM 1782 N N . ARG A 1 234 ? -15.352 21.797 -3.402 1 96.75 234 ARG A N 1
ATOM 1783 C CA . ARG A 1 234 ? -15.844 21.062 -2.24 1 96.75 234 ARG A CA 1
ATOM 1784 C C . ARG A 1 234 ? -17.344 21.297 -2.053 1 96.75 234 ARG A C 1
ATOM 1786 O O . ARG A 1 234 ? -18.094 20.344 -1.766 1 96.75 234 ARG A O 1
ATOM 1793 N N . LEU A 1 235 ? -17.812 22.531 -2.266 1 96.56 235 LEU A N 1
ATOM 1794 C CA . LEU A 1 235 ? -19.234 22.828 -2.145 1 96.56 235 LEU A CA 1
ATOM 1795 C C . LEU A 1 235 ? -20.016 22.125 -3.244 1 96.56 235 LEU A C 1
ATOM 1797 O O . LEU A 1 235 ? -21.141 21.672 -3.014 1 96.56 235 LEU A O 1
ATOM 1801 N N . SER A 1 236 ? -19.484 22.047 -4.367 1 96.69 236 SER A N 1
ATOM 1802 C CA . SER A 1 236 ? -20.125 21.312 -5.453 1 96.69 236 SER A CA 1
ATOM 1803 C C . SER A 1 236 ? -20.312 19.844 -5.094 1 96.69 236 SER A C 1
ATOM 1805 O O . SER A 1 236 ? -21.391 19.281 -5.336 1 96.69 236 SER A O 1
ATOM 1807 N N . LYS A 1 237 ? -19.312 19.25 -4.473 1 96.94 237 LYS A N 1
ATOM 1808 C CA . LYS A 1 237 ? -19.406 17.844 -4.094 1 96.94 237 LYS A CA 1
ATOM 1809 C C . LYS A 1 237 ? -20.422 17.625 -2.977 1 96.94 237 LYS A C 1
ATOM 1811 O O . LYS A 1 237 ? -21.156 16.641 -2.979 1 96.94 237 LYS A O 1
ATOM 1816 N N . ILE A 1 238 ? -20.422 18.547 -2.082 1 97.25 238 ILE A N 1
ATOM 1817 C CA . ILE A 1 238 ? -21.406 18.484 -1.005 1 97.25 238 ILE A CA 1
ATOM 1818 C C . ILE A 1 238 ? -22.812 18.547 -1.589 1 97.25 238 ILE A C 1
ATOM 1820 O O . ILE A 1 238 ? -23.688 17.766 -1.189 1 97.25 238 ILE A O 1
ATOM 1824 N N . ARG A 1 239 ? -23.031 19.375 -2.564 1 96.31 239 ARG A N 1
ATOM 1825 C CA . ARG A 1 239 ? -24.344 19.547 -3.193 1 96.31 239 ARG A CA 1
ATOM 1826 C C . ARG A 1 239 ? -24.703 18.312 -4.027 1 96.31 239 ARG A C 1
ATOM 1828 O O . ARG A 1 239 ? -25.875 17.938 -4.109 1 96.31 239 ARG A O 1
ATOM 1835 N N . GLU A 1 240 ? -23.734 17.719 -4.551 1 96.69 240 GLU A N 1
ATOM 1836 C CA . GLU A 1 240 ? -23.938 16.562 -5.422 1 96.69 240 GLU A CA 1
ATOM 1837 C C . GLU A 1 240 ? -24.312 15.328 -4.617 1 96.69 240 GLU A C 1
ATOM 1839 O O . GLU A 1 240 ? -24.938 14.398 -5.148 1 96.69 240 GLU A O 1
ATOM 1844 N N . PHE A 1 241 ? -23.953 15.273 -3.404 1 97.5 241 PHE A N 1
ATOM 1845 C CA . PHE A 1 241 ? -24.188 14.117 -2.555 1 97.5 241 PHE A CA 1
ATOM 1846 C C . PHE A 1 241 ? -25.688 13.836 -2.414 1 97.5 241 PHE A C 1
ATOM 1848 O O . PHE A 1 241 ? -26.438 14.711 -1.992 1 97.5 241 PHE A O 1
ATOM 1855 N N . ASN A 1 242 ? -26.109 12.625 -2.787 1 95.94 242 ASN A N 1
ATOM 1856 C CA . ASN A 1 242 ? -27.484 12.172 -2.686 1 95.94 242 ASN A CA 1
ATOM 1857 C C . ASN A 1 242 ? -27.719 11.344 -1.423 1 95.94 242 ASN A C 1
ATOM 1859 O O . ASN A 1 242 ? -27.266 10.203 -1.331 1 95.94 242 ASN A O 1
ATOM 1863 N N . ARG A 1 243 ? -28.516 11.75 -0.6 1 91.69 243 ARG A N 1
ATOM 1864 C CA . ARG A 1 243 ? -28.75 11.133 0.702 1 91.69 243 ARG A CA 1
ATOM 1865 C C . ARG A 1 243 ? -29.484 9.805 0.556 1 91.69 243 ARG A C 1
ATOM 1867 O O . ARG A 1 243 ? -29.359 8.93 1.417 1 91.69 243 ARG A O 1
ATOM 1874 N N . GLU A 1 244 ? -30.172 9.641 -0.538 1 92.38 244 GLU A N 1
ATOM 1875 C CA . GLU A 1 244 ? -30.984 8.453 -0.724 1 92.38 244 GLU A CA 1
ATOM 1876 C C . GLU A 1 244 ? -30.172 7.305 -1.316 1 92.38 244 GLU A C 1
ATOM 1878 O O . GLU A 1 244 ? -30.516 6.133 -1.125 1 92.38 244 GLU A O 1
ATOM 1883 N N . GLU A 1 245 ? -29.141 7.602 -2.057 1 91.56 245 GLU A N 1
ATOM 1884 C CA . GLU A 1 245 ? -28.375 6.59 -2.77 1 91.56 245 GLU A CA 1
ATOM 1885 C C . GLU A 1 245 ? -27.422 5.859 -1.828 1 91.56 245 GLU A C 1
ATOM 1887 O O . GLU A 1 245 ? -26.891 4.797 -2.17 1 91.56 245 GLU A O 1
ATOM 1892 N N . GLY A 1 246 ? -27.234 6.301 -0.661 1 91.62 246 GLY A N 1
ATOM 1893 C CA . GLY A 1 246 ? -26.281 5.691 0.254 1 91.62 246 GLY A CA 1
ATOM 1894 C C . GLY A 1 246 ? -24.828 5.969 -0.114 1 91.62 246 GLY A C 1
ATOM 1895 O O . GLY A 1 246 ? -24.562 6.613 -1.129 1 91.62 246 GLY A O 1
ATOM 1896 N N . PHE A 1 247 ? -23.859 5.496 0.703 1 95.38 247 PHE A N 1
ATOM 1897 C CA . PHE A 1 247 ? -22.438 5.734 0.474 1 95.38 247 PHE A CA 1
ATOM 1898 C C . PHE A 1 247 ? -21.594 4.625 1.094 1 95.38 247 PHE A C 1
ATOM 1900 O O . PHE A 1 247 ? -22.094 3.85 1.914 1 95.38 247 PHE A O 1
ATOM 1907 N N . GLU A 1 248 ? -20.375 4.488 0.596 1 94.06 248 GLU A N 1
ATOM 1908 C CA . GLU A 1 248 ? -19.375 3.598 1.173 1 94.06 248 GLU A CA 1
ATOM 1909 C C . GLU A 1 248 ? -18.406 4.363 2.082 1 94.06 248 GLU A C 1
ATOM 1911 O O . GLU A 1 248 ? -18.25 5.578 1.943 1 94.06 248 GLU A O 1
ATOM 1916 N N . ILE A 1 249 ? -17.922 3.652 3.076 1 95.56 249 ILE A N 1
ATOM 1917 C CA . ILE A 1 249 ? -16.906 4.227 3.951 1 95.56 249 ILE A CA 1
ATOM 1918 C C . ILE A 1 249 ? -15.555 3.6 3.645 1 95.56 249 ILE A C 1
ATOM 1920 O O . ILE A 1 249 ? -15.43 2.373 3.588 1 95.56 249 ILE A O 1
ATOM 1924 N N . VAL A 1 250 ? -14.57 4.43 3.369 1 94.94 250 VAL A N 1
ATOM 1925 C CA . VAL A 1 250 ? -13.188 3.98 3.195 1 94.94 250 VAL A CA 1
ATOM 1926 C C . VAL A 1 250 ? -12.305 4.594 4.281 1 94.94 250 VAL A C 1
ATOM 1928 O O . VAL A 1 250 ? -12.281 5.812 4.457 1 94.94 250 VAL A O 1
ATOM 1931 N N . GLU A 1 251 ? -11.633 3.775 5.004 1 94.31 251 GLU A N 1
ATOM 1932 C CA . GLU A 1 251 ? -10.789 4.254 6.094 1 94.31 251 GLU A CA 1
ATOM 1933 C C . GLU A 1 251 ? -9.312 3.971 5.809 1 94.31 251 GLU A C 1
ATOM 1935 O O . GLU A 1 251 ? -8.961 2.895 5.32 1 94.31 251 GLU A O 1
ATOM 1940 N N . SER A 1 252 ? -8.484 4.977 6.102 1 93.69 252 SER A N 1
ATOM 1941 C CA . SER A 1 252 ? -7.039 4.805 5.984 1 93.69 252 SER A CA 1
ATOM 1942 C C . SER A 1 252 ? -6.508 3.852 7.051 1 93.69 252 SER A C 1
ATOM 1944 O O . SER A 1 252 ? -6.969 3.875 8.195 1 93.69 252 SER A O 1
ATOM 1946 N N . THR A 1 253 ? -5.484 3.115 6.684 1 89.44 253 THR A N 1
ATOM 1947 C CA . THR A 1 253 ? -4.879 2.189 7.633 1 89.44 253 THR A CA 1
ATOM 1948 C C . THR A 1 253 ? -3.703 2.844 8.352 1 89.44 253 THR A C 1
ATOM 1950 O O . THR A 1 253 ? -3.133 2.262 9.281 1 89.44 253 THR A O 1
ATOM 1953 N N . ALA A 1 254 ? -3.346 4.059 7.941 1 92.5 254 ALA A N 1
ATOM 1954 C CA . ALA A 1 254 ? -2.266 4.766 8.625 1 92.5 254 ALA A CA 1
ATOM 1955 C C . ALA A 1 254 ? -2.668 5.145 10.047 1 92.5 254 ALA A C 1
ATOM 1957 O O . ALA A 1 254 ? -3.758 5.68 10.266 1 92.5 254 ALA A O 1
ATOM 1958 N N . LEU A 1 255 ? -1.772 4.926 10.953 1 92.69 255 LEU A N 1
ATOM 1959 C CA . LEU A 1 255 ? -2.078 5.055 12.375 1 92.69 255 LEU A CA 1
ATOM 1960 C C . LEU A 1 255 ? -2.584 6.457 12.695 1 92.69 255 LEU A C 1
ATOM 1962 O O . LEU A 1 255 ? -3.547 6.617 13.453 1 92.69 255 LEU A O 1
ATOM 1966 N N . GLY A 1 256 ? -1.971 7.418 12.078 1 95.25 256 GLY A N 1
ATOM 1967 C CA . GLY A 1 256 ? -2.324 8.789 12.406 1 95.25 256 GLY A CA 1
ATOM 1968 C C . GLY A 1 256 ? -3.461 9.336 11.555 1 95.25 256 GLY A C 1
ATOM 1969 O O . GLY A 1 256 ? -3.867 10.484 11.719 1 95.25 256 GLY A O 1
ATOM 1970 N N . GLN A 1 257 ? -4.012 8.539 10.656 1 95.62 257 GLN A N 1
ATOM 1971 C CA . GLN A 1 257 ? -5.062 9 9.758 1 95.62 257 GLN A CA 1
ATOM 1972 C C . GLN A 1 257 ? -6.398 8.344 10.078 1 95.62 257 GLN A C 1
ATOM 1974 O O . GLN A 1 257 ? -7.445 8.773 9.586 1 95.62 257 GLN A O 1
ATOM 1979 N N . ARG A 1 258 ? -6.398 7.379 10.93 1 92.38 258 ARG A N 1
ATOM 1980 C CA . ARG A 1 258 ? -7.613 6.637 11.258 1 92.38 258 ARG A CA 1
ATOM 1981 C C . ARG A 1 258 ? -8.625 7.531 11.969 1 92.38 258 ARG A C 1
ATOM 1983 O O . ARG A 1 258 ? -8.242 8.43 12.727 1 92.38 258 ARG A O 1
ATOM 1990 N N . ARG A 1 259 ? -9.852 7.211 11.672 1 94.38 259 ARG A N 1
ATOM 1991 C CA . ARG A 1 259 ? -10.953 7.934 12.297 1 94.38 259 ARG A CA 1
ATOM 1992 C C . ARG A 1 259 ? -11.938 6.965 12.953 1 94.38 259 ARG A C 1
ATOM 1994 O O . ARG A 1 259 ? -13.109 6.914 12.578 1 94.38 259 ARG A O 1
ATOM 2001 N N . PRO A 1 260 ? -11.469 6.262 14 1 90.56 260 PRO A N 1
ATOM 2002 C CA . PRO A 1 260 ? -12.328 5.227 14.57 1 90.56 260 PRO A CA 1
ATOM 2003 C C . PRO A 1 260 ? -13.641 5.789 15.125 1 90.56 260 PRO A C 1
ATOM 2005 O O . PRO A 1 260 ? -14.672 5.117 15.07 1 90.56 260 PRO A O 1
ATOM 2008 N N . ASP A 1 261 ? -13.625 6.984 15.664 1 94.88 261 ASP A N 1
ATOM 2009 C CA . ASP A 1 261 ? -14.844 7.59 16.203 1 94.88 261 ASP A CA 1
ATOM 2010 C C . ASP A 1 261 ? -15.867 7.836 15.102 1 94.88 261 ASP A C 1
ATOM 2012 O O . ASP A 1 261 ? -17.062 7.625 15.305 1 94.88 261 ASP A O 1
ATOM 2016 N N . VAL A 1 262 ? -15.422 8.266 13.992 1 97.06 262 VAL A N 1
ATOM 2017 C CA . VAL A 1 262 ? -16.312 8.523 12.867 1 97.06 262 VAL A CA 1
ATOM 2018 C C . VAL A 1 262 ? -16.906 7.207 12.375 1 97.06 262 VAL A C 1
ATOM 2020 O O . VAL A 1 262 ? -18.109 7.117 12.141 1 97.06 262 VAL A O 1
ATOM 2023 N N . VAL A 1 263 ? -16.062 6.176 12.242 1 93.5 263 VAL A N 1
ATOM 2024 C CA . VAL A 1 263 ? -16.484 4.875 11.734 1 93.5 263 VAL A CA 1
ATOM 2025 C C . VAL A 1 263 ? -17.5 4.262 12.688 1 93.5 263 VAL A C 1
ATOM 2027 O O . VAL A 1 263 ? -18.5 3.686 12.25 1 93.5 263 VAL A O 1
ATOM 2030 N N . ARG A 1 264 ? -17.266 4.449 13.961 1 91.81 264 ARG A N 1
ATOM 2031 C CA . ARG A 1 264 ? -18.188 3.926 14.969 1 91.81 264 ARG A CA 1
ATOM 2032 C C . ARG A 1 264 ? -19.562 4.594 14.867 1 91.81 264 ARG A C 1
ATOM 2034 O O . ARG A 1 264 ? -20.594 3.92 14.938 1 91.81 264 ARG A O 1
ATOM 2041 N N . VAL A 1 265 ? -19.484 5.883 14.703 1 95.12 265 VAL A N 1
ATOM 2042 C CA . VAL A 1 265 ? -20.719 6.652 14.656 1 95.12 265 VAL A CA 1
ATOM 2043 C C . VAL A 1 265 ? -21.516 6.293 13.406 1 95.12 265 VAL A C 1
ATOM 2045 O O . VAL A 1 265 ? -22.75 6.227 13.438 1 95.12 265 VAL A O 1
ATOM 2048 N N . LEU A 1 266 ? -20.859 6.047 12.32 1 92.12 266 LEU A N 1
ATOM 2049 C CA . LEU A 1 266 ? -21.531 5.73 11.07 1 92.12 266 LEU A CA 1
ATOM 2050 C C . LEU A 1 266 ? -22.031 4.289 11.07 1 92.12 266 LEU A C 1
ATOM 2052 O O . LEU A 1 266 ? -23.016 3.967 10.398 1 92.12 266 LEU A O 1
ATOM 2056 N N . ASP A 1 267 ? -21.375 3.449 11.773 1 86.69 267 ASP A N 1
ATOM 2057 C CA . ASP A 1 267 ? -21.781 2.076 12.047 1 86.69 267 ASP A CA 1
ATOM 2058 C C . ASP A 1 267 ? -22.094 1.324 10.758 1 86.69 267 ASP A C 1
ATOM 2060 O O . ASP A 1 267 ? -23.188 0.767 10.617 1 86.69 267 ASP A O 1
ATOM 2064 N N . ARG A 1 268 ? -21.172 1.289 9.797 1 83.19 268 ARG A N 1
ATOM 2065 C CA . ARG A 1 268 ? -21.266 0.597 8.516 1 83.19 268 ARG A CA 1
ATOM 2066 C C . ARG A 1 268 ? -19.984 -0.159 8.203 1 83.19 268 ARG A C 1
ATOM 2068 O O . ARG A 1 268 ? -18.922 0.157 8.75 1 83.19 268 ARG A O 1
ATOM 2075 N N . PRO A 1 269 ? -20.141 -1.221 7.383 1 85.12 269 PRO A N 1
ATOM 2076 C CA . PRO A 1 269 ? -18.891 -1.849 6.93 1 85.12 269 PRO A CA 1
ATOM 2077 C C . PRO A 1 269 ? -17.938 -0.855 6.273 1 85.12 269 PRO A C 1
ATOM 2079 O O . PRO A 1 269 ? -18.375 0.037 5.539 1 85.12 269 PRO A O 1
ATOM 2082 N N . THR A 1 270 ? -16.703 -1.031 6.637 1 90.94 270 THR A N 1
ATOM 2083 C CA . THR A 1 270 ? -15.711 -0.057 6.199 1 90.94 270 THR A CA 1
ATOM 2084 C C . THR A 1 270 ? -14.633 -0.727 5.352 1 90.94 270 THR A C 1
ATOM 2086 O O . THR A 1 270 ? -14.133 -1.796 5.703 1 90.94 270 THR A O 1
ATOM 2089 N N . TRP A 1 271 ? -14.453 -0.104 4.238 1 91.56 271 TRP A N 1
ATOM 2090 C CA . TRP A 1 271 ? -13.305 -0.495 3.424 1 91.56 271 TRP A CA 1
ATOM 2091 C C . TRP A 1 271 ? -12.016 0.112 3.971 1 91.56 271 TRP A C 1
ATOM 2093 O O . TRP A 1 271 ? -12.008 1.261 4.422 1 91.56 271 TRP A O 1
ATOM 2103 N N . ARG A 1 272 ? -10.953 -0.646 3.898 1 89.56 272 ARG A N 1
ATOM 2104 C CA . ARG A 1 272 ? -9.688 -0.14 4.414 1 89.56 272 ARG A CA 1
ATOM 2105 C C . ARG A 1 272 ? -8.602 -0.18 3.344 1 89.56 272 ARG A C 1
ATOM 2107 O O . ARG A 1 272 ? -8.547 -1.115 2.543 1 89.56 272 ARG A O 1
ATOM 2114 N N . LEU A 1 273 ? -7.852 0.864 3.311 1 88.94 273 LEU A N 1
ATOM 2115 C CA . LEU A 1 273 ? -6.672 0.922 2.451 1 88.94 273 LEU A CA 1
ATOM 2116 C C . LEU A 1 273 ? -5.688 1.973 2.951 1 88.94 273 LEU A C 1
ATOM 2118 O O . LEU A 1 273 ? -6.07 2.898 3.67 1 88.94 273 LEU A O 1
ATOM 2122 N N . ARG A 1 274 ? -4.461 1.864 2.539 1 84.31 274 ARG A N 1
ATOM 2123 C CA . ARG A 1 274 ? -3.469 2.834 2.99 1 84.31 274 ARG A CA 1
ATOM 2124 C C . ARG A 1 274 ? -3.557 4.125 2.182 1 84.31 274 ARG A C 1
ATOM 2126 O O . ARG A 1 274 ? -3.596 5.219 2.75 1 84.31 274 ARG A O 1
ATOM 2133 N N . TYR A 1 275 ? -3.645 3.953 0.811 1 87.44 275 TYR A N 1
ATOM 2134 C CA . TYR A 1 275 ? -3.746 5.098 -0.089 1 87.44 275 TYR A CA 1
ATOM 2135 C C . TYR A 1 275 ? -4.977 4.98 -0.982 1 87.44 275 TYR A C 1
ATOM 2137 O O . TYR A 1 275 ? -5.152 3.98 -1.68 1 87.44 275 TYR A O 1
ATOM 2145 N N . LEU A 1 276 ? -5.777 6.027 -0.927 1 92.06 276 LEU A N 1
ATOM 2146 C CA . LEU A 1 276 ? -6.961 6.027 -1.784 1 92.06 276 LEU A CA 1
ATOM 2147 C C . LEU A 1 276 ? -6.566 6.148 -3.252 1 92.06 276 LEU A C 1
ATOM 2149 O O . LEU A 1 276 ? -5.754 7.004 -3.613 1 92.06 276 LEU A O 1
ATOM 2153 N N . THR A 1 277 ? -7.074 5.238 -4.035 1 88.94 277 THR A N 1
ATOM 2154 C CA . THR A 1 277 ? -6.809 5.234 -5.469 1 88.94 277 THR A CA 1
ATOM 2155 C C . THR A 1 277 ? -8.117 5.168 -6.258 1 88.94 277 THR A C 1
ATOM 2157 O O . THR A 1 277 ? -9.164 4.844 -5.703 1 88.94 277 THR A O 1
ATOM 2160 N N . GLU A 1 278 ? -7.992 5.543 -7.531 1 91 278 GLU A N 1
ATOM 2161 C CA . GLU A 1 278 ? -9.156 5.406 -8.398 1 91 278 GLU A CA 1
ATOM 2162 C C . GLU A 1 278 ? -9.594 3.949 -8.516 1 91 278 GLU A C 1
ATOM 2164 O O . GLU A 1 278 ? -10.789 3.652 -8.531 1 91 278 GLU A O 1
ATOM 2169 N N . ASP A 1 279 ? -8.641 3.066 -8.555 1 83.94 279 ASP A N 1
ATOM 2170 C CA . ASP A 1 279 ? -8.945 1.644 -8.68 1 83.94 279 ASP A CA 1
ATOM 2171 C C . ASP A 1 279 ? -9.742 1.147 -7.477 1 83.94 279 ASP A C 1
ATOM 2173 O O . ASP A 1 279 ? -10.68 0.364 -7.629 1 83.94 279 ASP A O 1
ATOM 2177 N N . ALA A 1 280 ? -9.344 1.583 -6.34 1 86.94 280 ALA A N 1
ATOM 2178 C CA . ALA A 1 280 ? -10.07 1.208 -5.133 1 86.94 280 ALA A CA 1
ATOM 2179 C C . ALA A 1 280 ? -11.516 1.698 -5.188 1 86.94 280 ALA A C 1
ATOM 2181 O O . ALA A 1 280 ? -12.445 0.96 -4.848 1 86.94 280 ALA A O 1
ATOM 2182 N N . LEU A 1 281 ? -11.672 2.92 -5.699 1 91.62 281 LEU A N 1
ATOM 2183 C CA . LEU A 1 281 ? -13.008 3.508 -5.766 1 91.62 281 LEU A CA 1
ATOM 2184 C C . LEU A 1 281 ? -13.867 2.793 -6.805 1 91.62 281 LEU A C 1
ATOM 2186 O O . LEU A 1 281 ? -15.07 2.621 -6.609 1 91.62 281 LEU A O 1
ATOM 2190 N N . ARG A 1 282 ? -13.281 2.365 -7.855 1 88.25 282 ARG A N 1
ATOM 2191 C CA . ARG A 1 282 ? -14 1.655 -8.914 1 88.25 282 ARG A CA 1
ATOM 2192 C C . ARG A 1 282 ? -14.539 0.323 -8.406 1 88.25 282 ARG A C 1
ATOM 2194 O O . ARG A 1 282 ? -15.523 -0.198 -8.938 1 88.25 282 ARG A O 1
ATOM 2201 N N . SER A 1 283 ? -13.891 -0.104 -7.422 1 81.69 283 SER A N 1
ATOM 2202 C CA . SER A 1 283 ? -14.273 -1.417 -6.914 1 81.69 283 SER A CA 1
ATOM 2203 C C . SER A 1 283 ? -15.445 -1.313 -5.941 1 81.69 283 SER A C 1
ATOM 2205 O O . SER A 1 283 ? -16.062 -2.322 -5.594 1 81.69 283 SER A O 1
ATOM 2207 N N . LEU A 1 284 ? -15.766 -0.144 -5.57 1 85.5 284 LEU A N 1
ATOM 2208 C CA . LEU A 1 284 ? -16.875 0.063 -4.637 1 85.5 284 LEU A CA 1
ATOM 2209 C C . LEU A 1 284 ? -18.219 -0.077 -5.348 1 85.5 284 LEU A C 1
ATOM 2211 O O . LEU A 1 284 ? -18.312 0.144 -6.559 1 85.5 284 LEU A O 1
ATOM 2215 N N . ARG A 1 285 ? -19.203 -0.411 -4.613 1 83.5 285 ARG A N 1
ATOM 2216 C CA . ARG A 1 285 ? -20.547 -0.583 -5.141 1 83.5 285 ARG A CA 1
ATOM 2217 C C . ARG A 1 285 ? -21.203 0.766 -5.445 1 83.5 285 ARG A C 1
ATOM 2219 O O . ARG A 1 285 ? -21.953 0.896 -6.414 1 83.5 285 ARG A O 1
ATOM 2226 N N . ARG A 1 286 ? -20.828 1.698 -4.672 1 90.31 286 ARG A N 1
ATOM 2227 C CA . ARG A 1 286 ? -21.484 2.996 -4.777 1 90.31 286 ARG A CA 1
ATOM 2228 C C . ARG A 1 286 ? -20.516 4.062 -5.277 1 90.31 286 ARG A C 1
ATOM 2230 O O . ARG A 1 286 ? -19.312 3.967 -5.051 1 90.31 286 ARG A O 1
ATOM 2237 N N . ARG A 1 287 ? -21.078 5.066 -5.863 1 93.06 287 ARG A N 1
ATOM 2238 C CA . ARG A 1 287 ? -20.297 6.191 -6.359 1 93.06 287 ARG A CA 1
ATOM 2239 C C . ARG A 1 287 ? -20 7.188 -5.242 1 93.06 287 ARG A C 1
ATOM 2241 O O . ARG A 1 287 ? -19.078 8 -5.363 1 93.06 287 ARG A O 1
ATOM 2248 N N . GLN A 1 288 ? -20.828 7.203 -4.227 1 97.19 288 GLN A N 1
ATOM 2249 C CA . GLN A 1 288 ? -20.625 8.094 -3.088 1 97.19 288 GLN A CA 1
ATOM 2250 C C . GLN A 1 288 ? -19.781 7.414 -2.01 1 97.19 288 GLN A C 1
ATOM 2252 O O . GLN A 1 288 ? -20.062 6.293 -1.598 1 97.19 288 GLN A O 1
ATOM 2257 N N . CYS A 1 289 ? -18.766 8.133 -1.622 1 96.31 289 CYS A N 1
ATOM 2258 C CA . CYS A 1 289 ? -17.812 7.582 -0.664 1 96.31 289 CYS A CA 1
ATOM 2259 C C . CYS A 1 289 ? -17.391 8.633 0.362 1 96.31 289 CYS A C 1
ATOM 2261 O O . CYS A 1 289 ? -17.234 9.805 0.023 1 96.31 289 CYS A O 1
ATOM 2263 N N . VAL A 1 290 ? -17.312 8.211 1.561 1 97.44 290 VAL A N 1
ATOM 2264 C CA . VAL A 1 290 ? -16.75 9.039 2.619 1 97.44 290 VAL A CA 1
ATOM 2265 C C . VAL A 1 290 ? -15.367 8.508 3.012 1 97.44 290 VAL A C 1
ATOM 2267 O O . VAL A 1 290 ? -15.25 7.371 3.482 1 97.44 290 VAL A O 1
ATOM 2270 N N . PHE A 1 291 ? -14.414 9.32 2.834 1 97.56 291 PHE A N 1
ATOM 2271 C CA . PHE A 1 291 ? -13.047 8.906 3.148 1 97.56 291 PHE A CA 1
ATOM 2272 C C . PHE A 1 291 ? -12.672 9.312 4.57 1 97.56 291 PHE A C 1
ATOM 2274 O O . PHE A 1 291 ? -12.594 10.5 4.879 1 97.56 291 PHE A O 1
ATOM 2281 N N . CYS A 1 292 ? -12.453 8.305 5.395 1 96.94 292 CYS A N 1
ATOM 2282 C CA . CYS A 1 292 ? -12.039 8.484 6.781 1 96.94 292 CYS A CA 1
ATOM 2283 C C . CYS A 1 292 ? -10.523 8.359 6.918 1 96.94 292 CYS A C 1
ATOM 2285 O O . CYS A 1 292 ? -10.031 7.387 7.484 1 96.94 292 CYS A O 1
ATOM 2287 N N . GLY A 1 293 ? -9.805 9.352 6.52 1 96.56 293 GLY A N 1
ATOM 2288 C CA . GLY A 1 293 ? -8.359 9.484 6.543 1 96.56 293 GLY A CA 1
ATOM 2289 C C . GLY A 1 293 ? -7.887 10.93 6.516 1 96.56 293 GLY A C 1
ATOM 2290 O O . GLY A 1 293 ? -8.516 11.805 7.113 1 96.56 293 GLY A O 1
ATOM 2291 N N . CYS A 1 294 ? -6.781 11.109 5.879 1 96 294 CYS A N 1
ATOM 2292 C CA . CYS A 1 294 ? -6.293 12.477 5.75 1 96 294 CYS A CA 1
ATOM 2293 C C . CYS A 1 294 ? -7.316 13.359 5.047 1 96 294 CYS A C 1
ATOM 2295 O O . CYS A 1 294 ? -7.727 13.07 3.922 1 96 294 CYS A O 1
ATOM 2297 N N . PRO A 1 295 ? -7.645 14.422 5.625 1 93.69 295 PRO A N 1
ATOM 2298 C CA . PRO A 1 295 ? -8.656 15.297 5.027 1 93.69 295 PRO A CA 1
ATOM 2299 C C . PRO A 1 295 ? -8.172 15.953 3.736 1 93.69 295 PRO A C 1
ATOM 2301 O O . PRO A 1 295 ? -8.992 16.438 2.949 1 93.69 295 PRO A O 1
ATOM 2304 N N . ARG A 1 296 ? -6.906 15.961 3.502 1 92.69 296 ARG A N 1
ATOM 2305 C CA . ARG A 1 296 ? -6.332 16.594 2.324 1 92.69 296 ARG A CA 1
ATOM 2306 C C . ARG A 1 296 ? -6.594 15.773 1.069 1 92.69 296 ARG A C 1
ATOM 2308 O O . ARG A 1 296 ? -6.605 16.312 -0.042 1 92.69 296 ARG A O 1
ATOM 2315 N N . VAL A 1 297 ? -6.918 14.508 1.298 1 94.88 297 VAL A N 1
ATOM 2316 C CA . VAL A 1 297 ? -7.047 13.617 0.152 1 94.88 297 VAL A CA 1
ATOM 2317 C C . VAL A 1 297 ? -8.25 14.023 -0.691 1 94.88 297 VAL A C 1
ATOM 2319 O O . VAL A 1 297 ? -8.109 14.336 -1.877 1 94.88 297 VAL A O 1
ATOM 2322 N N . PRO A 1 298 ? -9.445 14.195 -0.118 1 95.19 298 PRO A N 1
ATOM 2323 C CA . PRO A 1 298 ? -10.578 14.633 -0.939 1 95.19 298 PRO A CA 1
ATOM 2324 C C . PRO A 1 298 ? -10.391 16.047 -1.498 1 95.19 298 PRO A C 1
ATOM 2326 O O . PRO A 1 298 ? -10.898 16.359 -2.578 1 95.19 298 PRO A O 1
ATOM 2329 N N . VAL A 1 299 ? -9.609 16.828 -0.818 1 93.75 299 VAL A N 1
ATOM 2330 C CA . VAL A 1 299 ? -9.477 18.234 -1.192 1 93.75 299 VAL A CA 1
ATOM 2331 C C . VAL A 1 299 ? -8.398 18.375 -2.271 1 93.75 299 VAL A C 1
ATOM 2333 O O . VAL A 1 299 ? -8.672 18.906 -3.355 1 93.75 299 VAL A O 1
ATOM 2336 N N . ASP A 1 300 ? -7.23 17.844 -2.037 1 90.5 300 ASP A N 1
ATOM 2337 C CA . ASP A 1 300 ? -6.09 18.031 -2.928 1 90.5 300 ASP A CA 1
ATOM 2338 C C . ASP A 1 300 ? -6.227 17.172 -4.18 1 90.5 300 ASP A C 1
ATOM 2340 O O . ASP A 1 300 ? -5.746 17.531 -5.254 1 90.5 300 ASP A O 1
ATOM 2344 N N . GLU A 1 301 ? -6.887 16.016 -3.977 1 91.75 301 GLU A N 1
ATOM 2345 C CA . GLU A 1 301 ? -6.953 15.086 -5.098 1 91.75 301 GLU A CA 1
ATOM 2346 C C . GLU A 1 301 ? -8.336 15.086 -5.742 1 91.75 301 GLU A C 1
ATOM 2348 O O . GLU A 1 301 ? -8.742 14.102 -6.352 1 91.75 301 GLU A O 1
ATOM 2353 N N . ALA A 1 302 ? -9.023 16.125 -5.637 1 89.62 302 ALA A N 1
ATOM 2354 C CA . ALA A 1 302 ? -10.391 16.234 -6.121 1 89.62 302 ALA A CA 1
ATOM 2355 C C . ALA A 1 302 ? -10.469 15.938 -7.617 1 89.62 302 ALA A C 1
ATOM 2357 O O . ALA A 1 302 ? -11.375 15.242 -8.07 1 89.62 302 ALA A O 1
ATOM 2358 N N . ALA A 1 303 ? -9.539 16.484 -8.344 1 90.25 303 ALA A N 1
ATOM 2359 C CA . ALA A 1 303 ? -9.539 16.297 -9.789 1 90.25 303 ALA A CA 1
ATOM 2360 C C . ALA A 1 303 ? -9.375 14.82 -10.148 1 90.25 303 ALA A C 1
ATOM 2362 O O . ALA A 1 303 ? -9.992 14.328 -11.102 1 90.25 303 ALA A O 1
ATOM 2363 N N . ARG A 1 304 ? -8.609 14.172 -9.391 1 92.69 304 ARG A N 1
ATOM 2364 C CA . ARG A 1 304 ? -8.336 12.758 -9.625 1 92.69 304 ARG A CA 1
ATOM 2365 C C . ARG A 1 304 ? -9.586 11.914 -9.375 1 92.69 304 ARG A C 1
ATOM 2367 O O . ARG A 1 304 ? -9.828 10.93 -10.078 1 92.69 304 ARG A O 1
ATOM 2374 N N . PHE A 1 305 ? -10.406 12.344 -8.469 1 95.75 305 PHE A N 1
ATOM 2375 C CA . PHE A 1 305 ? -11.555 11.547 -8.047 1 95.75 305 PHE A CA 1
ATOM 2376 C C . PHE A 1 305 ? -12.859 12.18 -8.516 1 95.75 305 PHE A C 1
ATOM 2378 O O . PHE A 1 305 ? -13.906 11.977 -7.895 1 95.75 305 PHE A O 1
ATOM 2385 N N . LYS A 1 306 ? -12.773 12.891 -9.586 1 93.06 306 LYS A N 1
ATOM 2386 C CA . LYS A 1 306 ? -13.891 13.711 -10.047 1 93.06 306 LYS A CA 1
ATOM 2387 C C . LYS A 1 306 ? -15.102 12.852 -10.383 1 93.06 306 LYS A C 1
ATOM 2389 O O . LYS A 1 306 ? -16.234 13.328 -10.328 1 93.06 306 LYS A O 1
ATOM 2394 N N . ARG A 1 307 ? -14.992 11.594 -10.711 1 94 307 ARG A N 1
ATOM 2395 C CA . ARG A 1 307 ? -16.078 10.711 -11.117 1 94 307 ARG A CA 1
ATOM 2396 C C . ARG A 1 307 ? -16.906 10.266 -9.914 1 94 307 ARG A C 1
ATOM 2398 O O . ARG A 1 307 ? -18.016 9.742 -10.078 1 94 307 ARG A O 1
ATOM 2405 N N . TRP A 1 308 ? -16.391 10.453 -8.742 1 96.62 308 TRP A N 1
ATOM 2406 C CA . TRP A 1 308 ? -17.078 10.039 -7.52 1 96.62 308 TRP A CA 1
ATOM 2407 C C . TRP A 1 308 ? -17.469 11.25 -6.68 1 96.62 308 TRP A C 1
ATOM 2409 O O . TRP A 1 308 ? -16.906 12.336 -6.844 1 96.62 308 TRP A O 1
ATOM 2419 N N . VAL A 1 309 ? -18.438 11.062 -5.898 1 97.88 309 VAL A N 1
ATOM 2420 C CA . VAL A 1 309 ? -18.719 12.016 -4.828 1 97.88 309 VAL A CA 1
ATOM 2421 C C . VAL A 1 309 ? -17.969 11.609 -3.561 1 97.88 309 VAL A C 1
ATOM 2423 O O . VAL A 1 309 ? -18.484 10.812 -2.764 1 97.88 309 VAL A O 1
ATOM 2426 N N . LEU A 1 310 ? -16.828 12.148 -3.467 1 98.06 310 LEU A N 1
ATOM 2427 C CA . LEU A 1 310 ? -15.938 11.82 -2.363 1 98.06 310 LEU A CA 1
ATOM 2428 C C . LEU A 1 310 ? -15.961 12.914 -1.299 1 98.06 310 LEU A C 1
ATOM 2430 O O . LEU A 1 310 ? -15.531 14.039 -1.553 1 98.06 310 LEU A O 1
ATOM 2434 N N . LEU A 1 311 ? -16.422 12.555 -0.127 1 98.06 311 LEU A N 1
ATOM 2435 C CA . LEU A 1 311 ? -16.5 13.516 0.965 1 98.06 311 LEU A CA 1
ATOM 2436 C C . LEU A 1 311 ? -15.602 13.102 2.125 1 98.06 311 LEU A C 1
ATOM 2438 O O . LEU A 1 311 ? -15.25 11.93 2.26 1 98.06 311 LEU A O 1
ATOM 2442 N N . ASN A 1 312 ? -15.156 14.078 2.871 1 98.06 312 ASN A N 1
ATOM 2443 C CA . ASN A 1 312 ? -14.586 13.82 4.191 1 98.06 312 ASN A CA 1
ATOM 2444 C C . ASN A 1 312 ? -15.656 13.883 5.281 1 98.06 312 ASN A C 1
ATOM 2446 O O . ASN A 1 312 ? -16.797 14.234 5.012 1 98.06 312 ASN A O 1
ATOM 2450 N N . PRO A 1 313 ? -15.383 13.523 6.508 1 98.06 313 PRO A N 1
ATOM 2451 C CA . PRO A 1 313 ? -16.391 13.438 7.566 1 98.06 313 PRO A CA 1
ATOM 2452 C C . PRO A 1 313 ? -17.062 14.781 7.844 1 98.06 313 PRO A C 1
ATOM 2454 O O . PRO A 1 313 ? -18.281 14.836 8.039 1 98.06 313 PRO A O 1
ATOM 2457 N N . ALA A 1 314 ? -16.328 15.852 7.879 1 98.06 314 ALA A N 1
ATOM 2458 C CA . ALA A 1 314 ? -16.922 17.172 8.125 1 98.06 314 ALA A CA 1
ATOM 2459 C C . ALA A 1 314 ? -17.906 17.531 7.016 1 98.06 314 ALA A C 1
ATOM 2461 O O . ALA A 1 314 ? -18.953 18.141 7.277 1 98.06 314 ALA A O 1
ATOM 2462 N N . GLU A 1 315 ? -17.594 17.172 5.824 1 98.06 315 GLU A N 1
ATOM 2463 C CA . GLU A 1 315 ? -18.469 17.469 4.688 1 98.06 315 GLU A CA 1
ATOM 2464 C C . GLU A 1 315 ? -19.734 16.625 4.738 1 98.06 315 GLU A C 1
ATOM 2466 O O . GLU A 1 315 ? -20.828 17.109 4.406 1 98.06 315 GLU A O 1
ATOM 2471 N N . LEU A 1 316 ? -19.578 15.367 5.113 1 97.88 316 LEU A N 1
ATOM 2472 C CA . LEU A 1 316 ? -20.781 14.57 5.332 1 97.88 316 LEU A CA 1
ATOM 2473 C C . LEU A 1 316 ? -21.641 15.18 6.43 1 97.88 316 LEU A C 1
ATOM 2475 O O . LEU A 1 316 ? -22.875 15.219 6.305 1 97.88 316 LEU A O 1
ATOM 2479 N N . ALA A 1 317 ? -21 15.602 7.461 1 97.88 317 ALA A N 1
ATOM 2480 C CA . ALA A 1 317 ? -21.719 16.266 8.547 1 97.88 317 ALA A CA 1
ATOM 2481 C C . ALA A 1 317 ? -22.469 17.5 8.047 1 97.88 317 ALA A C 1
ATOM 2483 O O . ALA A 1 317 ? -23.594 17.75 8.453 1 97.88 317 ALA A O 1
ATOM 2484 N N . ALA A 1 318 ? -21.812 18.219 7.219 1 97.38 318 ALA A N 1
ATOM 2485 C CA . ALA A 1 318 ? -22.453 19.406 6.637 1 97.38 318 ALA A CA 1
ATOM 2486 C C . ALA A 1 318 ? -23.703 19.031 5.859 1 97.38 318 ALA A C 1
ATOM 2488 O O . ALA A 1 318 ? -24.719 19.719 5.934 1 97.38 318 ALA A O 1
ATOM 2489 N N . VAL A 1 319 ? -23.656 17.938 5.105 1 96.62 319 VAL A N 1
ATOM 2490 C CA . VAL A 1 319 ? -24.797 17.438 4.355 1 96.62 319 VAL A CA 1
ATOM 2491 C C . VAL A 1 319 ? -25.938 17.078 5.32 1 96.62 319 VAL A C 1
ATOM 2493 O O . VAL A 1 319 ? -27.078 17.469 5.109 1 96.62 319 VAL A O 1
ATOM 2496 N N . ARG A 1 320 ? -25.594 16.422 6.328 1 95.5 320 ARG A N 1
ATOM 2497 C CA . ARG A 1 320 ? -26.594 15.914 7.262 1 95.5 320 ARG A CA 1
ATOM 2498 C C . ARG A 1 320 ? -27.203 17.047 8.078 1 95.5 320 ARG A C 1
ATOM 2500 O O . ARG A 1 320 ? -28.406 17.047 8.352 1 95.5 320 ARG A O 1
ATOM 2507 N N . ALA A 1 321 ? -26.328 18 8.438 1 95.44 321 ALA A N 1
ATOM 2508 C CA . ALA A 1 321 ? -26.781 19.047 9.344 1 95.44 321 ALA A CA 1
ATOM 2509 C C . ALA A 1 321 ? -27.219 20.297 8.57 1 95.44 321 ALA A C 1
ATOM 2511 O O . ALA A 1 321 ? -27.797 21.219 9.148 1 95.44 321 ALA A O 1
ATOM 2512 N N . GLY A 1 322 ? -26.906 20.359 7.367 1 93.75 322 GLY A N 1
ATOM 2513 C CA . GLY A 1 322 ? -27.281 21.516 6.57 1 93.75 322 GLY A CA 1
ATOM 2514 C C . GLY A 1 322 ? -26.469 22.766 6.922 1 93.75 322 GLY A C 1
ATOM 2515 O O . GLY A 1 322 ? -27.031 23.844 7.082 1 93.75 322 GLY A O 1
ATOM 2516 N N . TRP A 1 323 ? -25.219 22.609 7.062 1 93.19 323 TRP A N 1
ATOM 2517 C CA . TRP A 1 323 ? -24.359 23.734 7.398 1 93.19 323 TRP A CA 1
ATOM 2518 C C . TRP A 1 323 ? -24.234 24.703 6.223 1 93.19 323 TRP A C 1
ATOM 2520 O O . TRP A 1 323 ? -24.125 24.266 5.07 1 93.19 323 TRP A O 1
ATOM 2530 N N . LYS A 1 324 ? -24.25 25.953 6.508 1 89.44 324 LYS A N 1
ATOM 2531 C CA . LYS A 1 324 ? -24.125 26.984 5.477 1 89.44 324 LYS A CA 1
ATOM 2532 C C . LYS A 1 324 ? -22.656 27.297 5.191 1 89.44 324 LYS A C 1
ATOM 2534 O O . LYS A 1 324 ? -22.281 27.547 4.043 1 89.44 324 LYS A O 1
ATOM 2539 N N . GLU A 1 325 ? -21.906 27.25 6.262 1 91.38 325 GLU A N 1
ATOM 2540 C CA . GLU A 1 325 ? -20.5 27.562 6.125 1 91.38 325 GLU A CA 1
ATOM 2541 C C . GLU A 1 325 ? -19.656 26.297 5.984 1 91.38 325 GLU A C 1
ATOM 2543 O O . GLU A 1 325 ? -19.922 25.297 6.637 1 91.38 325 GLU A O 1
ATOM 2548 N N . TYR A 1 326 ? -18.688 26.422 5.113 1 94.38 326 TYR A N 1
ATOM 2549 C CA . TYR A 1 326 ? -17.766 25.297 4.945 1 94.38 326 TYR A CA 1
ATOM 2550 C C . TYR A 1 326 ? -16.812 25.203 6.129 1 94.38 326 TYR A C 1
ATOM 2552 O O . TYR A 1 326 ? -16.312 26.203 6.621 1 94.38 326 TYR A O 1
ATOM 2560 N N . ARG A 1 327 ? -16.625 24.016 6.527 1 92.81 327 ARG A N 1
ATOM 2561 C CA . ARG A 1 327 ? -15.703 23.734 7.621 1 92.81 327 ARG A CA 1
ATOM 2562 C C . ARG A 1 327 ? -14.625 22.75 7.184 1 92.81 327 ARG A C 1
ATOM 2564 O O . ARG A 1 327 ? -14.938 21.688 6.637 1 92.81 327 ARG A O 1
ATOM 2571 N N . LEU A 1 328 ? -13.406 23.141 7.48 1 93.81 328 LEU A N 1
ATOM 2572 C CA . LEU A 1 328 ? -12.305 22.234 7.164 1 93.81 328 LEU A CA 1
ATOM 2573 C C . LEU A 1 328 ? -12.297 21.031 8.102 1 93.81 328 LEU A C 1
ATOM 2575 O O . LEU A 1 328 ? -12.484 21.172 9.305 1 93.81 328 LEU A O 1
ATOM 2579 N N . ASP A 1 329 ? -12.164 19.891 7.5 1 96.5 329 ASP A N 1
ATOM 2580 C CA . ASP A 1 329 ? -12.078 18.672 8.281 1 96.5 329 ASP A CA 1
ATOM 2581 C C . ASP A 1 329 ? -10.773 18.609 9.07 1 96.5 329 ASP A C 1
ATOM 2583 O O . ASP A 1 329 ? -9.719 19.016 8.57 1 96.5 329 ASP A O 1
ATOM 2587 N N . GLU A 1 330 ? -10.844 18.141 10.352 1 96.81 330 GLU A N 1
ATOM 2588 C CA . GLU A 1 330 ? -9.672 18.125 11.219 1 96.81 330 GLU A CA 1
ATOM 2589 C C . GLU A 1 330 ? -9.539 16.781 11.938 1 96.81 330 GLU A C 1
ATOM 2591 O O . GLU A 1 330 ? -10.508 16.031 12.047 1 96.81 330 GLU A O 1
ATOM 2596 N N . ILE A 1 331 ? -8.391 16.484 12.367 1 96.75 331 ILE A N 1
ATOM 2597 C CA . ILE A 1 331 ? -8.07 15.352 13.227 1 96.75 331 ILE A CA 1
ATOM 2598 C C . ILE A 1 331 ? -7.41 15.844 14.516 1 96.75 331 ILE A C 1
ATOM 2600 O O . ILE A 1 331 ? -6.418 16.578 14.469 1 96.75 331 ILE A O 1
ATOM 2604 N N . PRO A 1 332 ? -7.902 15.5 15.648 1 95.31 332 PRO A N 1
ATOM 2605 C CA . PRO A 1 332 ? -9.07 14.633 15.852 1 95.31 332 PRO A CA 1
ATOM 2606 C C . PRO A 1 332 ? -10.367 15.281 15.383 1 95.31 332 PRO A C 1
ATOM 2608 O O . PRO A 1 332 ? -10.461 16.516 15.297 1 95.31 332 PRO A O 1
ATOM 2611 N N . THR A 1 333 ? -11.383 14.422 15.148 1 96.31 333 THR A N 1
ATOM 2612 C CA . THR A 1 333 ? -12.672 14.914 14.688 1 96.31 333 THR A CA 1
ATOM 2613 C C . THR A 1 333 ? -13.375 15.711 15.781 1 96.31 333 THR A C 1
ATOM 2615 O O . THR A 1 333 ? -13.547 15.219 16.891 1 96.31 333 THR A O 1
ATOM 2618 N N . PRO A 1 334 ? -13.758 16.969 15.406 1 95.06 334 PRO A N 1
ATOM 2619 C CA . PRO A 1 334 ? -14.445 17.766 16.406 1 95.06 334 PRO A CA 1
ATOM 2620 C C . PRO A 1 334 ? -15.766 17.156 16.859 1 95.06 334 PRO A C 1
ATOM 2622 O O . PRO A 1 334 ? -16.438 16.484 16.062 1 95.06 334 PRO A O 1
ATOM 2625 N N . GLU A 1 335 ? -16.141 17.469 18.078 1 95.06 335 GLU A N 1
ATOM 2626 C CA . GLU A 1 335 ? -17.344 16.891 18.688 1 95.06 335 GLU A CA 1
ATOM 2627 C C . GLU A 1 335 ? -18.594 17.281 17.922 1 95.06 335 GLU A C 1
ATOM 2629 O O . GLU A 1 335 ? -19.531 16.484 17.797 1 95.06 335 GLU A O 1
ATOM 2634 N N . ASP A 1 336 ? -18.656 18.438 17.484 1 94.5 336 ASP A N 1
ATOM 2635 C CA . ASP A 1 336 ? -19.844 18.891 16.781 1 94.5 336 ASP A CA 1
ATOM 2636 C C . ASP A 1 336 ? -20 18.156 15.453 1 94.5 336 ASP A C 1
ATOM 2638 O O . ASP A 1 336 ? -21.125 17.938 14.984 1 94.5 336 ASP A O 1
ATOM 2642 N N . VAL A 1 337 ? -18.922 17.797 14.836 1 96.62 337 VAL A N 1
ATOM 2643 C CA . VAL A 1 337 ? -18.969 16.984 13.625 1 96.62 337 VAL A CA 1
ATOM 2644 C C . VAL A 1 337 ? -19.5 15.594 13.953 1 96.62 337 VAL A C 1
ATOM 2646 O O . VAL A 1 337 ? -20.391 15.094 13.273 1 96.62 337 VAL A O 1
ATOM 2649 N N . LEU A 1 338 ? -18.938 14.969 15 1 97.19 338 LEU A N 1
ATOM 2650 C CA . LEU A 1 338 ? -19.406 13.648 15.422 1 97.19 338 LEU A CA 1
ATOM 2651 C C . LEU A 1 338 ? -20.891 13.672 15.75 1 97.19 338 LEU A C 1
ATOM 2653 O O . LEU A 1 338 ? -21.625 12.75 15.375 1 97.19 338 LEU A O 1
ATOM 2657 N N . ASN A 1 339 ? -21.297 14.75 16.391 1 96.44 339 ASN A N 1
ATOM 2658 C CA . ASN A 1 339 ? -22.719 14.883 16.734 1 96.44 339 ASN A CA 1
ATOM 2659 C C . ASN A 1 339 ? -23.594 14.984 15.492 1 96.44 339 ASN A C 1
ATOM 2661 O O . ASN A 1 339 ? -24.688 14.406 15.445 1 96.44 339 ASN A O 1
ATOM 2665 N N . ALA A 1 340 ? -23.125 15.688 14.539 1 96.56 340 ALA A N 1
ATOM 2666 C CA . ALA A 1 340 ? -23.875 15.828 13.297 1 96.56 340 ALA A CA 1
ATOM 2667 C C . ALA A 1 340 ? -23.938 14.5 12.547 1 96.56 340 ALA A C 1
ATOM 2669 O O . ALA A 1 340 ? -24.953 14.203 11.891 1 96.56 340 ALA A O 1
ATOM 2670 N N . LEU A 1 341 ? -22.891 13.703 12.641 1 96.06 341 LEU A N 1
ATOM 2671 C CA . LEU A 1 341 ? -22.844 12.422 11.953 1 96.06 341 LEU A CA 1
ATOM 2672 C C . LEU A 1 341 ? -23.766 11.406 12.609 1 96.06 341 LEU A C 1
ATOM 2674 O O . LEU A 1 341 ? -24.266 10.492 11.945 1 96.06 341 LEU A O 1
ATOM 2678 N N . ARG A 1 342 ? -24.062 11.57 13.852 1 92.12 342 ARG A N 1
ATOM 2679 C CA . ARG A 1 342 ? -24.922 10.664 14.602 1 92.12 342 ARG A CA 1
ATOM 2680 C C . ARG A 1 342 ? -26.375 10.828 14.188 1 92.12 342 ARG A C 1
ATOM 2682 O O . ARG A 1 342 ? -27.172 9.883 14.273 1 92.12 342 ARG A O 1
ATOM 2689 N N . ARG A 1 343 ? -26.75 11.945 13.695 1 81.69 343 ARG A N 1
ATOM 2690 C CA . ARG A 1 343 ? -28.125 12.219 13.344 1 81.69 343 ARG A CA 1
ATOM 2691 C C . ARG A 1 343 ? -28.484 11.617 11.992 1 81.69 343 ARG A C 1
ATOM 2693 O O . ARG A 1 343 ? -29.594 11.125 11.797 1 81.69 343 ARG A O 1
ATOM 2700 N N . MET B 1 1 ? -0.344 -40.375 6.457 1 22.73 1 MET B N 1
ATOM 2701 C CA . MET B 1 1 ? -0.837 -39.875 5.176 1 22.73 1 MET B CA 1
ATOM 2702 C C . MET B 1 1 ? -1.766 -38.688 5.379 1 22.73 1 MET B C 1
ATOM 2704 O O . MET B 1 1 ? -2.871 -38.844 5.902 1 22.73 1 MET B O 1
ATOM 2708 N N . THR B 1 2 ? -1.208 -37.531 5.82 1 27.19 2 THR B N 1
ATOM 2709 C CA . THR B 1 2 ? -1.963 -36.344 6.215 1 27.19 2 THR B CA 1
ATOM 2710 C C . THR B 1 2 ? -2.93 -35.938 5.109 1 27.19 2 THR B C 1
ATOM 2712 O O . THR B 1 2 ? -2.52 -35.719 3.967 1 27.19 2 THR B O 1
ATOM 2715 N N . ARG B 1 3 ? -4.113 -36.188 5.254 1 34.41 3 ARG B N 1
ATOM 2716 C CA . ARG B 1 3 ? -5.191 -36.031 4.281 1 34.41 3 ARG B CA 1
ATOM 2717 C C . ARG B 1 3 ? -5.168 -34.656 3.617 1 34.41 3 ARG B C 1
ATOM 2719 O O . ARG B 1 3 ? -5.438 -33.656 4.266 1 34.41 3 ARG B O 1
ATOM 2726 N N . CYS B 1 4 ? -4.199 -34.406 2.75 1 36.38 4 CYS B N 1
ATOM 2727 C CA . CYS B 1 4 ? -4.156 -33.188 1.963 1 36.38 4 CYS B CA 1
ATOM 2728 C C . CYS B 1 4 ? -5.531 -32.844 1.404 1 36.38 4 CYS B C 1
ATOM 2730 O O . CYS B 1 4 ? -5.949 -33.406 0.39 1 36.38 4 CYS B O 1
ATOM 2732 N N . THR B 1 5 ? -6.547 -32.594 2.014 1 43.56 5 THR B N 1
ATOM 2733 C CA . THR B 1 5 ? -7.914 -32.344 1.571 1 43.56 5 THR B CA 1
ATOM 2734 C C . THR B 1 5 ? -7.961 -31.094 0.683 1 43.56 5 THR B C 1
ATOM 2736 O O . THR B 1 5 ? -7.453 -30.031 1.057 1 43.56 5 THR B O 1
ATOM 2739 N N . SER B 1 6 ? -7.82 -31.312 -0.646 1 56.09 6 SER B N 1
ATOM 2740 C CA . SER B 1 6 ? -7.965 -30.312 -1.697 1 56.09 6 SER B CA 1
ATOM 2741 C C . SER B 1 6 ? -9.109 -29.344 -1.396 1 56.09 6 SER B C 1
ATOM 2743 O O . SER B 1 6 ? -10.203 -29.781 -1.02 1 56.09 6 SER B O 1
ATOM 2745 N N . ALA B 1 7 ? -8.836 -28.156 -1.195 1 67 7 ALA B N 1
ATOM 2746 C CA . ALA B 1 7 ? -9.852 -27.141 -0.965 1 67 7 ALA B CA 1
ATOM 2747 C C . ALA B 1 7 ? -10.883 -27.125 -2.086 1 67 7 ALA B C 1
ATOM 2749 O O . ALA B 1 7 ? -10.539 -27.312 -3.258 1 67 7 ALA B O 1
ATOM 2750 N N . GLU B 1 8 ? -12.062 -27.266 -1.73 1 83.62 8 GLU B N 1
ATOM 2751 C CA . GLU B 1 8 ? -13.195 -27.188 -2.654 1 83.62 8 GLU B CA 1
ATOM 2752 C C . GLU B 1 8 ? -13.352 -25.766 -3.205 1 83.62 8 GLU B C 1
ATOM 2754 O O . GLU B 1 8 ? -13.133 -24.797 -2.494 1 83.62 8 GLU B O 1
ATOM 2759 N N . SER B 1 9 ? -13.602 -25.719 -4.539 1 91.44 9 SER B N 1
ATOM 2760 C CA . SER B 1 9 ? -13.914 -24.438 -5.16 1 91.44 9 SER B CA 1
ATOM 2761 C C . SER B 1 9 ? -15.414 -24.172 -5.152 1 91.44 9 SER B C 1
ATOM 2763 O O . SER B 1 9 ? -16.219 -25.109 -5.176 1 91.44 9 SER B O 1
ATOM 2765 N N . TYR B 1 10 ? -15.719 -22.891 -5.113 1 93.38 10 TYR B N 1
ATOM 2766 C CA . TYR B 1 10 ? -17.125 -22.484 -5.039 1 93.38 10 TYR B CA 1
ATOM 2767 C C . TYR B 1 10 ? -17.484 -21.562 -6.203 1 93.38 10 TYR B C 1
ATOM 2769 O O . TYR B 1 10 ? -16.641 -20.812 -6.688 1 93.38 10 TYR B O 1
ATOM 2777 N N . ASP B 1 11 ? -18.797 -21.766 -6.551 1 93.25 11 ASP B N 1
ATOM 2778 C CA . ASP B 1 11 ? -19.328 -20.734 -7.426 1 93.25 11 ASP B CA 1
ATOM 2779 C C . ASP B 1 11 ? -19.281 -19.359 -6.742 1 93.25 11 ASP B C 1
ATOM 2781 O O . ASP B 1 11 ? -19.641 -19.234 -5.57 1 93.25 11 ASP B O 1
ATOM 2785 N N . GLU B 1 12 ? -18.875 -18.422 -7.496 1 91.69 12 GLU B N 1
ATOM 2786 C CA . GLU B 1 12 ? -18.703 -17.078 -6.93 1 91.69 12 GLU B CA 1
ATOM 2787 C C . GLU B 1 12 ? -19.984 -16.625 -6.227 1 91.69 12 GLU B C 1
ATOM 2789 O O . GLU B 1 12 ? -19.922 -16 -5.164 1 91.69 12 GLU B O 1
ATOM 2794 N N . ASP B 1 13 ? -21.141 -16.953 -6.754 1 91.44 13 ASP B N 1
ATOM 2795 C CA . ASP B 1 13 ? -22.406 -16.484 -6.215 1 91.44 13 ASP B CA 1
ATOM 2796 C C . ASP B 1 13 ? -22.797 -17.25 -4.953 1 91.44 13 ASP B C 1
ATOM 2798 O O . ASP B 1 13 ? -23.688 -16.812 -4.211 1 91.44 13 ASP B O 1
ATOM 2802 N N . GLU B 1 14 ? -22.094 -18.328 -4.703 1 94.25 14 GLU B N 1
ATOM 2803 C CA . GLU B 1 14 ? -22.422 -19.172 -3.547 1 94.25 14 GLU B CA 1
ATOM 2804 C C . GLU B 1 14 ? -21.547 -18.797 -2.348 1 94.25 14 GLU B C 1
ATOM 2806 O O . GLU B 1 14 ? -21.812 -19.25 -1.229 1 94.25 14 GLU B O 1
ATOM 2811 N N . VAL B 1 15 ? -20.578 -17.953 -2.535 1 94.75 15 VAL B N 1
ATOM 2812 C CA . VAL B 1 15 ? -19.562 -17.672 -1.529 1 94.75 15 VAL B CA 1
ATOM 2813 C C . VAL B 1 15 ? -20.203 -17.078 -0.282 1 94.75 15 VAL B C 1
ATOM 2815 O O . VAL B 1 15 ? -19.922 -17.5 0.839 1 94.75 15 VAL B O 1
ATOM 2818 N N . PRO B 1 16 ? -21.141 -16.125 -0.427 1 94.06 16 PRO B N 1
ATOM 2819 C CA . PRO B 1 16 ? -21.781 -15.578 0.773 1 94.06 16 PRO B CA 1
ATOM 2820 C C . PRO B 1 16 ? -22.484 -16.641 1.61 1 94.06 16 PRO B C 1
ATOM 2822 O O . PRO B 1 16 ? -22.438 -16.578 2.842 1 94.06 16 PRO B O 1
ATOM 2825 N N . ARG B 1 17 ? -23.031 -17.594 0.948 1 94.44 17 ARG B N 1
ATOM 2826 C CA . ARG B 1 17 ? -23.703 -18.688 1.657 1 94.44 17 ARG B CA 1
ATOM 2827 C C . ARG B 1 17 ? -22.688 -19.578 2.363 1 94.44 17 ARG B C 1
ATOM 2829 O O . ARG B 1 17 ? -22.922 -20.031 3.482 1 94.44 17 ARG B O 1
ATOM 2836 N N . VAL B 1 18 ? -21.609 -19.859 1.729 1 94.81 18 VAL B N 1
ATOM 2837 C CA . VAL B 1 18 ? -20.562 -20.703 2.285 1 94.81 18 VAL B CA 1
ATOM 2838 C C . VAL B 1 18 ? -20.016 -20.078 3.566 1 94.81 18 VAL B C 1
ATOM 2840 O O . VAL B 1 18 ? -19.719 -20.781 4.535 1 94.81 18 VAL B O 1
ATOM 2843 N N . VAL B 1 19 ? -19.938 -18.797 3.623 1 95.75 19 VAL B N 1
ATOM 2844 C CA . VAL B 1 19 ? -19.375 -18.062 4.746 1 95.75 19 VAL B CA 1
ATOM 2845 C C . VAL B 1 19 ? -20.266 -18.219 5.977 1 95.75 19 VAL B C 1
ATOM 2847 O O . VAL B 1 19 ? -19.781 -18.188 7.109 1 95.75 19 VAL B O 1
ATOM 2850 N N . GLU B 1 20 ? -21.547 -18.438 5.746 1 92.88 20 GLU B N 1
ATOM 2851 C CA . GLU B 1 20 ? -22.469 -18.641 6.848 1 92.88 20 GLU B CA 1
ATOM 2852 C C . GLU B 1 20 ? -22.094 -19.875 7.672 1 92.88 20 GLU B C 1
ATOM 2854 O O . GLU B 1 20 ? -22.391 -19.938 8.867 1 92.88 20 GLU B O 1
ATOM 2859 N N . SER B 1 21 ? -21.406 -20.75 7.039 1 91.88 21 SER B N 1
ATOM 2860 C CA . SER B 1 21 ? -21.062 -22 7.711 1 91.88 21 SER B CA 1
ATOM 2861 C C . SER B 1 21 ? -19.688 -21.922 8.367 1 91.88 21 SER B C 1
ATOM 2863 O O . SER B 1 21 ? -19.297 -22.812 9.133 1 91.88 21 SER B O 1
ATOM 2865 N N . LEU B 1 22 ? -18.969 -20.844 8.117 1 94.06 22 LEU B N 1
ATOM 2866 C CA . LEU B 1 22 ? -17.625 -20.703 8.68 1 94.06 22 LEU B CA 1
ATOM 2867 C C . LEU B 1 22 ? -17.703 -20.266 10.141 1 94.06 22 LEU B C 1
ATOM 2869 O O . LEU B 1 22 ? -18.594 -19.5 10.523 1 94.06 22 LEU B O 1
ATOM 2873 N N . ASN B 1 23 ? -16.828 -20.781 10.922 1 91.94 23 ASN B N 1
ATOM 2874 C CA . ASN B 1 23 ? -16.672 -20.312 12.297 1 91.94 23 ASN B CA 1
ATOM 2875 C C . ASN B 1 23 ? -15.836 -19.047 12.383 1 91.94 23 ASN B C 1
ATOM 2877 O O . ASN B 1 23 ? -14.656 -19.109 12.75 1 91.94 23 ASN B O 1
ATOM 2881 N N . VAL B 1 24 ? -16.422 -18 12.078 1 93.81 24 VAL B N 1
ATOM 2882 C CA . VAL B 1 24 ? -15.773 -16.703 12.055 1 93.81 24 VAL B CA 1
ATOM 2883 C C . VAL B 1 24 ? -16.422 -15.773 13.07 1 93.81 24 VAL B C 1
ATOM 2885 O O . VAL B 1 24 ? -17.656 -15.711 13.172 1 93.81 24 VAL B O 1
ATOM 2888 N N . GLU B 1 25 ? -15.625 -15.117 13.945 1 93.31 25 GLU B N 1
ATOM 2889 C CA . GLU B 1 25 ? -16.125 -14.18 14.953 1 93.31 25 GLU B CA 1
ATOM 2890 C C . GLU B 1 25 ? -15.125 -13.047 15.203 1 93.31 25 GLU B C 1
ATOM 2892 O O . GLU B 1 25 ? -13.977 -13.117 14.758 1 93.31 25 GLU B O 1
ATOM 2897 N N . GLY B 1 26 ? -15.641 -12.039 15.859 1 93.88 26 GLY B N 1
ATOM 2898 C CA . GLY B 1 26 ? -14.766 -10.93 16.203 1 93.88 26 GLY B CA 1
ATOM 2899 C C . GLY B 1 26 ? -14.438 -10.047 15.016 1 93.88 26 GLY B C 1
ATOM 2900 O O . GLY B 1 26 ? -15.328 -9.656 14.258 1 93.88 26 GLY B O 1
ATOM 2901 N N . ARG B 1 27 ? -13.141 -9.664 14.914 1 93.25 27 ARG B N 1
ATOM 2902 C CA . ARG B 1 27 ? -12.672 -8.82 13.82 1 93.25 27 ARG B CA 1
ATOM 2903 C C . ARG B 1 27 ? -12.336 -9.648 12.586 1 93.25 27 ARG B C 1
ATOM 2905 O O . ARG B 1 27 ? -11.492 -10.547 12.648 1 93.25 27 ARG B O 1
ATOM 2912 N N . VAL B 1 28 ? -13.008 -9.258 11.5 1 95.12 28 VAL B N 1
ATOM 2913 C CA . VAL B 1 28 ? -12.844 -10.062 10.297 1 95.12 28 VAL B CA 1
ATOM 2914 C C . VAL B 1 28 ? -12.422 -9.172 9.133 1 95.12 28 VAL B C 1
ATOM 2916 O O . VAL B 1 28 ? -13.055 -8.148 8.867 1 95.12 28 VAL B O 1
ATOM 2919 N N . LEU B 1 29 ? -11.359 -9.57 8.516 1 95.19 29 LEU B N 1
ATOM 2920 C CA . LEU B 1 29 ? -10.953 -8.938 7.266 1 95.19 29 LEU B CA 1
ATOM 2921 C C . LEU B 1 29 ? -11.414 -9.75 6.066 1 95.19 29 LEU B C 1
ATOM 2923 O O . LEU B 1 29 ? -11.172 -10.961 6 1 95.19 29 LEU B O 1
ATOM 2927 N N . VAL B 1 30 ? -12.125 -9.047 5.184 1 95.81 30 VAL B N 1
ATOM 2928 C CA . VAL B 1 30 ? -12.523 -9.695 3.939 1 95.81 30 VAL B CA 1
ATOM 2929 C C . VAL B 1 30 ? -11.664 -9.188 2.787 1 95.81 30 VAL B C 1
ATOM 2931 O O . VAL B 1 30 ? -11.586 -7.977 2.551 1 95.81 30 VAL B O 1
ATOM 2934 N N . GLN B 1 31 ? -11.039 -10.086 2.117 1 95.5 31 GLN B N 1
ATOM 2935 C CA . GLN B 1 31 ? -10.148 -9.758 1.007 1 95.5 31 GLN B CA 1
ATOM 2936 C C . GLN B 1 31 ? -10.578 -10.477 -0.271 1 95.5 31 GLN B C 1
ATOM 2938 O O . GLN B 1 31 ? -10.984 -11.641 -0.229 1 95.5 31 GLN B O 1
ATOM 2943 N N . ALA B 1 32 ? -10.5 -9.734 -1.362 1 95.06 32 ALA B N 1
ATOM 2944 C CA . ALA B 1 32 ? -10.836 -10.297 -2.668 1 95.06 32 ALA B CA 1
ATOM 2945 C C . ALA B 1 32 ? -10.117 -9.555 -3.789 1 95.06 32 ALA B C 1
ATOM 2947 O O . ALA B 1 32 ? -9.812 -8.367 -3.656 1 95.06 32 ALA B O 1
ATOM 2948 N N . PRO B 1 33 ? -9.789 -10.297 -4.863 1 93.12 33 PRO B N 1
ATOM 2949 C CA . PRO B 1 33 ? -9.312 -9.562 -6.035 1 93.12 33 PRO B CA 1
ATOM 2950 C C . PRO B 1 33 ? -10.359 -8.602 -6.594 1 93.12 33 PRO B C 1
ATOM 2952 O O . PRO B 1 33 ? -11.523 -8.641 -6.18 1 93.12 33 PRO B O 1
ATOM 2955 N N . ASP B 1 34 ? -9.938 -7.766 -7.492 1 87.94 34 ASP B N 1
ATOM 2956 C CA . ASP B 1 34 ? -10.773 -6.672 -7.977 1 87.94 34 ASP B CA 1
ATOM 2957 C C . ASP B 1 34 ? -12.078 -7.199 -8.578 1 87.94 34 ASP B C 1
ATOM 2959 O O . ASP B 1 34 ? -13.148 -6.66 -8.305 1 87.94 34 ASP B O 1
ATOM 2963 N N . GLY B 1 35 ? -12 -8.312 -9.273 1 88.38 35 GLY B N 1
ATOM 2964 C CA . GLY B 1 35 ? -13.164 -8.844 -9.953 1 88.38 35 GLY B CA 1
ATOM 2965 C C . GLY B 1 35 ? -14.188 -9.453 -9.016 1 88.38 35 GLY B C 1
ATOM 2966 O O . GLY B 1 35 ? -15.328 -9.711 -9.406 1 88.38 35 GLY B O 1
ATOM 2967 N N . LEU B 1 36 ? -13.828 -9.562 -7.73 1 92.75 36 LEU B N 1
ATOM 2968 C CA . LEU B 1 36 ? -14.719 -10.234 -6.789 1 92.75 36 LEU B CA 1
ATOM 2969 C C . LEU B 1 36 ? -15.078 -9.32 -5.625 1 92.75 36 LEU B C 1
ATOM 2971 O O . LEU B 1 36 ? -15.555 -9.789 -4.59 1 92.75 36 LEU B O 1
ATOM 2975 N N . LYS B 1 37 ? -14.875 -8.055 -5.742 1 91.12 37 LYS B N 1
ATOM 2976 C CA . LYS B 1 37 ? -15.133 -7.121 -4.645 1 91.12 37 LYS B CA 1
ATOM 2977 C C . LYS B 1 37 ? -16.625 -7.008 -4.363 1 91.12 37 LYS B C 1
ATOM 2979 O O . LYS B 1 37 ? -17.031 -6.793 -3.217 1 91.12 37 LYS B O 1
ATOM 2984 N N . ARG B 1 38 ? -17.438 -7.211 -5.422 1 89.69 38 ARG B N 1
ATOM 2985 C CA . ARG B 1 38 ? -18.891 -7.266 -5.191 1 89.69 38 ARG B CA 1
ATOM 2986 C C . ARG B 1 38 ? -19.25 -8.391 -4.223 1 89.69 38 ARG B C 1
ATOM 2988 O O . ARG B 1 38 ? -20.016 -8.18 -3.291 1 89.69 38 ARG B O 1
ATOM 2995 N N . ILE B 1 39 ? -18.625 -9.516 -4.465 1 93.44 39 ILE B N 1
ATOM 2996 C CA . ILE B 1 39 ? -18.875 -10.672 -3.615 1 93.44 39 ILE B CA 1
ATOM 2997 C C . ILE B 1 39 ? -18.359 -10.406 -2.205 1 93.44 39 ILE B C 1
ATOM 2999 O O . ILE B 1 39 ? -18.984 -10.797 -1.219 1 93.44 39 ILE B O 1
ATOM 3003 N N . ALA B 1 40 ? -17.234 -9.719 -2.129 1 94.31 40 ALA B N 1
ATOM 3004 C CA . ALA B 1 40 ? -16.656 -9.359 -0.833 1 94.31 40 ALA B CA 1
ATOM 3005 C C . ALA B 1 40 ? -17.641 -8.523 -0.013 1 94.31 40 ALA B C 1
ATOM 3007 O O . ALA B 1 40 ? -17.781 -8.734 1.193 1 94.31 40 ALA B O 1
ATOM 3008 N N . ARG B 1 41 ? -18.297 -7.621 -0.637 1 91.69 41 ARG B N 1
ATOM 3009 C CA . ARG B 1 41 ? -19.281 -6.777 0.048 1 91.69 41 ARG B CA 1
ATOM 3010 C C . ARG B 1 41 ? -20.453 -7.602 0.561 1 91.69 41 ARG B C 1
ATOM 3012 O O . ARG B 1 41 ? -20.938 -7.379 1.673 1 91.69 41 ARG B O 1
ATOM 3019 N N . GLU B 1 42 ? -20.875 -8.516 -0.236 1 93.88 42 GLU B N 1
ATOM 3020 C CA . GLU B 1 42 ? -21.969 -9.406 0.18 1 93.88 42 GLU B CA 1
ATOM 3021 C C . GLU B 1 42 ? -21.547 -10.266 1.372 1 93.88 42 GLU B C 1
ATOM 3023 O O . GLU B 1 42 ? -22.344 -10.477 2.293 1 93.88 42 GLU B O 1
ATOM 3028 N N . VAL B 1 43 ? -20.359 -10.711 1.313 1 96.06 43 VAL B N 1
ATOM 3029 C CA . VAL B 1 43 ? -19.812 -11.5 2.416 1 96.06 43 VAL B CA 1
ATOM 3030 C C . VAL B 1 43 ? -19.766 -10.648 3.684 1 96.06 43 VAL B C 1
ATOM 3032 O O . VAL B 1 43 ? -20.109 -11.125 4.77 1 96.06 43 VAL B O 1
ATOM 3035 N N . ALA B 1 44 ? -19.375 -9.43 3.518 1 93.06 44 ALA B N 1
ATOM 3036 C CA . ALA B 1 44 ? -19.328 -8.516 4.652 1 93.06 44 ALA B CA 1
ATOM 3037 C C . ALA B 1 44 ? -20.703 -8.352 5.285 1 93.06 44 ALA B C 1
ATOM 3039 O O . ALA B 1 44 ? -20.828 -8.344 6.512 1 93.06 44 ALA B O 1
ATOM 3040 N N . ASP B 1 45 ? -21.688 -8.258 4.41 1 91.31 45 ASP B N 1
ATOM 3041 C CA . ASP B 1 45 ? -23.047 -8.125 4.902 1 91.31 45 ASP B CA 1
ATOM 3042 C C . ASP B 1 45 ? -23.438 -9.328 5.762 1 91.31 45 ASP B C 1
ATOM 3044 O O . ASP B 1 45 ? -24.031 -9.164 6.836 1 91.31 45 ASP B O 1
ATOM 3048 N N . VAL B 1 46 ? -23.094 -10.453 5.305 1 94.88 46 VAL B N 1
ATOM 3049 C CA . VAL B 1 46 ? -23.422 -11.695 5.996 1 94.88 46 VAL B CA 1
ATOM 3050 C C . VAL B 1 46 ? -22.719 -11.734 7.355 1 94.88 46 VAL B C 1
ATOM 3052 O O . VAL B 1 46 ? -23.344 -12.055 8.367 1 94.88 46 VAL B O 1
ATOM 3055 N N . LEU B 1 47 ? -21.5 -11.367 7.426 1 95.12 47 LEU B N 1
ATOM 3056 C CA . LEU B 1 47 ? -20.703 -11.438 8.641 1 95.12 47 LEU B CA 1
ATOM 3057 C C . LEU B 1 47 ? -21.141 -10.367 9.641 1 95.12 47 LEU B C 1
ATOM 3059 O O . LEU B 1 47 ? -21.172 -10.617 10.844 1 95.12 47 LEU B O 1
ATOM 3063 N N . GLU B 1 48 ? -21.5 -9.258 9.141 1 90.69 48 GLU B N 1
ATOM 3064 C CA . GLU B 1 48 ? -22 -8.188 10.008 1 90.69 48 GLU B CA 1
ATOM 3065 C C . GLU B 1 48 ? -23.297 -8.578 10.68 1 90.69 48 GLU B C 1
ATOM 3067 O O . GLU B 1 48 ? -23.516 -8.289 11.859 1 90.69 48 GLU B O 1
ATOM 3072 N N . ALA B 1 49 ? -24.109 -9.148 9.883 1 90.75 49 ALA B N 1
ATOM 3073 C CA . ALA B 1 49 ? -25.391 -9.602 10.414 1 90.75 49 ALA B CA 1
ATOM 3074 C C . ALA B 1 49 ? -25.188 -10.602 11.555 1 90.75 49 ALA B C 1
ATOM 3076 O O . ALA B 1 49 ? -26.016 -10.695 12.461 1 90.75 49 ALA B O 1
ATOM 3077 N N . ARG B 1 50 ? -24.078 -11.195 11.562 1 92.94 50 ARG B N 1
ATOM 3078 C CA . ARG B 1 50 ? -23.75 -12.188 12.586 1 92.94 50 ARG B CA 1
ATOM 3079 C C . ARG B 1 50 ? -23.047 -11.539 13.781 1 92.94 50 ARG B C 1
ATOM 3081 O O . ARG B 1 50 ? -22.719 -12.219 14.75 1 92.94 50 ARG B O 1
ATOM 3088 N N . GLY B 1 51 ? -22.781 -10.281 13.68 1 89.56 51 GLY B N 1
ATOM 3089 C CA . GLY B 1 51 ? -22.234 -9.555 14.812 1 89.56 51 GLY B CA 1
ATOM 3090 C C . GLY B 1 51 ? -20.734 -9.352 14.711 1 89.56 51 GLY B C 1
ATOM 3091 O O . GLY B 1 51 ? -20.094 -8.867 15.648 1 89.56 51 GLY B O 1
ATOM 3092 N N . CYS B 1 52 ? -20.109 -9.68 13.57 1 92.88 52 CYS B N 1
ATOM 3093 C CA . CYS B 1 52 ? -18.688 -9.492 13.375 1 92.88 52 CYS B CA 1
ATOM 3094 C C . CYS B 1 52 ? -18.359 -8.023 13.102 1 92.88 52 CYS B C 1
ATOM 3096 O O . CYS B 1 52 ? -19.188 -7.289 12.57 1 92.88 52 CYS B O 1
ATOM 3098 N N . GLU B 1 53 ? -17.219 -7.613 13.539 1 89.69 53 GLU B N 1
ATOM 3099 C CA . GLU B 1 53 ? -16.625 -6.367 13.07 1 89.69 53 GLU B CA 1
ATOM 3100 C C . GLU B 1 53 ? -15.859 -6.582 11.766 1 89.69 53 GLU B C 1
ATOM 3102 O O . GLU B 1 53 ? -14.758 -7.137 11.773 1 89.69 53 GLU B O 1
ATOM 3107 N N . VAL B 1 54 ? -16.438 -6.035 10.664 1 91.44 54 VAL B N 1
ATOM 3108 C CA . VAL B 1 54 ? -15.93 -6.445 9.359 1 91.44 54 VAL B CA 1
ATOM 3109 C C . VAL B 1 54 ? -15.18 -5.281 8.711 1 91.44 54 VAL B C 1
ATOM 3111 O O . VAL B 1 54 ? -15.656 -4.145 8.727 1 91.44 54 VAL B O 1
ATOM 3114 N N . GLU B 1 55 ? -14.031 -5.598 8.25 1 89.69 55 GLU B N 1
ATOM 3115 C CA . GLU B 1 55 ? -13.25 -4.699 7.402 1 89.69 55 GLU B CA 1
ATOM 3116 C C . GLU B 1 55 ? -13.031 -5.301 6.016 1 89.69 55 GLU B C 1
ATOM 3118 O O . GLU B 1 55 ? -12.781 -6.5 5.883 1 89.69 55 GLU B O 1
ATOM 3123 N N . LEU B 1 56 ? -13.234 -4.406 5.043 1 92.19 56 LEU B N 1
ATOM 3124 C CA . LEU B 1 56 ? -13.008 -4.805 3.66 1 92.19 56 LEU B CA 1
ATOM 3125 C C . LEU B 1 56 ? -11.688 -4.234 3.143 1 92.19 56 LEU B C 1
ATOM 3127 O O . LEU B 1 56 ? -11.383 -3.062 3.379 1 92.19 56 LEU B O 1
ATOM 3131 N N . ASP B 1 57 ? -10.945 -5.082 2.572 1 91.06 57 ASP B N 1
ATOM 3132 C CA . ASP B 1 57 ? -9.727 -4.602 1.931 1 91.06 57 ASP B CA 1
ATOM 3133 C C . ASP B 1 57 ? -10.039 -3.943 0.588 1 91.06 57 ASP B C 1
ATOM 3135 O O . ASP B 1 57 ? -10.453 -4.613 -0.358 1 91.06 57 ASP B O 1
ATOM 3139 N N . ALA B 1 58 ? -9.75 -2.682 0.471 1 89.25 58 ALA B N 1
ATOM 3140 C CA . ALA B 1 58 ? -10.07 -1.94 -0.746 1 89.25 58 ALA B CA 1
ATOM 3141 C C . ALA B 1 58 ? -8.914 -1.983 -1.736 1 89.25 58 ALA B C 1
ATOM 3143 O O . ALA B 1 58 ? -9.07 -1.611 -2.902 1 89.25 58 ALA B O 1
ATOM 3144 N N . GLY B 1 59 ? -7.785 -2.48 -1.311 1 86.12 59 GLY B N 1
ATOM 3145 C CA . GLY B 1 59 ? -6.605 -2.514 -2.164 1 86.12 59 GLY B CA 1
ATOM 3146 C C . GLY B 1 59 ? -6.617 -3.666 -3.152 1 86.12 59 GLY B C 1
ATOM 3147 O O . GLY B 1 59 ? -7.5 -4.523 -3.102 1 86.12 59 GLY B O 1
ATOM 3148 N N . ARG B 1 60 ? -5.59 -3.607 -4.051 1 87.19 60 ARG B N 1
ATOM 3149 C CA . ARG B 1 60 ? -5.418 -4.73 -4.969 1 87.19 60 ARG B CA 1
ATOM 3150 C C . ARG B 1 60 ? -4.941 -5.973 -4.227 1 87.19 60 ARG B C 1
ATOM 3152 O O . ARG B 1 60 ? -4.211 -5.871 -3.238 1 87.19 60 ARG B O 1
ATOM 3159 N N . VAL B 1 61 ? -5.461 -7.066 -4.66 1 90.44 61 VAL B N 1
ATOM 3160 C CA . VAL B 1 61 ? -5.055 -8.352 -4.098 1 90.44 61 VAL B CA 1
ATOM 3161 C C . VAL B 1 61 ? -4.629 -9.297 -5.219 1 90.44 61 VAL B C 1
ATOM 3163 O O . VAL B 1 61 ? -5.461 -9.727 -6.02 1 90.44 61 VAL B O 1
ATOM 3166 N N . PHE B 1 62 ? -3.266 -9.562 -5.234 1 89.19 62 PHE B N 1
ATOM 3167 C CA . PHE B 1 62 ? -2.721 -10.383 -6.309 1 89.19 62 PHE B CA 1
ATOM 3168 C C . PHE B 1 62 ? -2.484 -11.812 -5.836 1 89.19 62 PHE B C 1
ATOM 3170 O O . PHE B 1 62 ? -1.339 -12.25 -5.711 1 89.19 62 PHE B O 1
ATOM 3177 N N . GLY B 1 63 ? -3.48 -12.523 -5.34 1 92.69 63 GLY B N 1
ATOM 3178 C CA . GLY B 1 63 ? -3.344 -13.93 -4.988 1 92.69 63 GLY B CA 1
ATOM 3179 C C . GLY B 1 63 ? -3.381 -14.18 -3.492 1 92.69 63 GLY B C 1
ATOM 3180 O O . GLY B 1 63 ? -3.447 -13.234 -2.703 1 92.69 63 GLY B O 1
ATOM 3181 N N . ALA B 1 64 ? -3.201 -15.438 -3.125 1 95.44 64 ALA B N 1
ATOM 3182 C CA . ALA B 1 64 ? -3.209 -15.852 -1.726 1 95.44 64 ALA B CA 1
ATOM 3183 C C . ALA B 1 64 ? -1.918 -15.445 -1.024 1 95.44 64 ALA B C 1
ATOM 3185 O O . ALA B 1 64 ? -1.853 -15.422 0.207 1 95.44 64 ALA B O 1
ATOM 3186 N N . CYS B 1 65 ? -1.008 -15.078 -1.811 1 96.25 65 CYS B N 1
ATOM 3187 C CA . CYS B 1 65 ? 0.289 -14.695 -1.265 1 96.25 65 CYS B CA 1
ATOM 3188 C C . CYS B 1 65 ? 0.297 -13.227 -0.854 1 96.25 65 CYS B C 1
ATOM 3190 O O . CYS B 1 65 ? 1.219 -12.773 -0.175 1 96.25 65 CYS B O 1
ATOM 3192 N N . ASP B 1 66 ? -0.739 -12.531 -1.191 1 93.88 66 ASP B N 1
ATOM 3193 C CA . ASP B 1 66 ? -0.749 -11.078 -1.051 1 93.88 66 ASP B CA 1
ATOM 3194 C C . ASP B 1 66 ? -1.465 -10.656 0.23 1 93.88 66 ASP B C 1
ATOM 3196 O O . ASP B 1 66 ? -2.434 -9.898 0.184 1 93.88 66 ASP B O 1
ATOM 3200 N N . ILE B 1 67 ? -1.102 -11.164 1.31 1 92.38 67 ILE B N 1
ATOM 3201 C CA . ILE B 1 67 ? -1.541 -10.773 2.645 1 92.38 67 ILE B CA 1
ATOM 3202 C C . ILE B 1 67 ? -0.371 -10.172 3.418 1 92.38 67 ILE B C 1
ATOM 3204 O O . ILE B 1 67 ? 0.749 -10.688 3.365 1 92.38 67 ILE B O 1
ATOM 3208 N N . THR B 1 68 ? -0.648 -9.086 4.082 1 88 68 THR B N 1
ATOM 3209 C CA . THR B 1 68 ? 0.438 -8.391 4.77 1 88 68 THR B CA 1
ATOM 3210 C C . THR B 1 68 ? 0.292 -8.523 6.281 1 88 68 THR B C 1
ATOM 3212 O O . THR B 1 68 ? -0.813 -8.734 6.789 1 88 68 THR B O 1
ATOM 3215 N N . PRO B 1 69 ? 1.377 -8.391 7.004 1 82.88 69 PRO B N 1
ATOM 3216 C CA . PRO B 1 69 ? 1.304 -8.422 8.469 1 82.88 69 PRO B CA 1
ATOM 3217 C C . PRO B 1 69 ? 0.402 -7.332 9.039 1 82.88 69 PRO B C 1
ATOM 3219 O O . PRO B 1 69 ? -0.302 -7.562 10.023 1 82.88 69 PRO B O 1
ATOM 3222 N N . GLY B 1 70 ? 0.434 -6.258 8.469 1 77.12 70 GLY B N 1
ATOM 3223 C CA . GLY B 1 70 ? -0.345 -5.133 8.953 1 77.12 70 GLY B CA 1
ATOM 3224 C C . GLY B 1 70 ? -1.832 -5.426 9.031 1 77.12 70 GLY B C 1
ATOM 3225 O O . GLY B 1 70 ? -2.502 -5.016 9.984 1 77.12 70 GLY B O 1
ATOM 3226 N N . THR B 1 71 ? -2.314 -6.129 8.078 1 76.94 71 THR B N 1
ATOM 3227 C CA . THR B 1 71 ? -3.738 -6.453 8.062 1 76.94 71 THR B CA 1
ATOM 3228 C C . THR B 1 71 ? -4.043 -7.582 9.039 1 76.94 71 THR B C 1
ATOM 3230 O O . THR B 1 71 ? -5.117 -7.613 9.648 1 76.94 71 THR B O 1
ATOM 3233 N N . VAL B 1 72 ? -3.076 -8.406 9.266 1 85.81 72 VAL B N 1
ATOM 3234 C CA . VAL B 1 72 ? -3.264 -9.594 10.094 1 85.81 72 VAL B CA 1
ATOM 3235 C C . VAL B 1 72 ? -3.32 -9.188 11.562 1 85.81 72 VAL B C 1
ATOM 3237 O O . VAL B 1 72 ? -4.164 -9.672 12.32 1 85.81 72 VAL B O 1
ATOM 3240 N N . VAL B 1 73 ? -2.535 -8.266 11.984 1 77.19 73 VAL B N 1
ATOM 3241 C CA . VAL B 1 73 ? -2.336 -7.941 13.398 1 77.19 73 VAL B CA 1
ATOM 3242 C C . VAL B 1 73 ? -3.604 -7.309 13.969 1 77.19 73 VAL B C 1
ATOM 3244 O O . VAL B 1 73 ? -3.834 -7.352 15.18 1 77.19 73 VAL B O 1
ATOM 3247 N N . ARG B 1 74 ? -4.488 -6.844 13.234 1 76.62 74 ARG B N 1
ATOM 3248 C CA . ARG B 1 74 ? -5.707 -6.227 13.742 1 76.62 74 ARG B CA 1
ATOM 3249 C C . ARG B 1 74 ? -6.934 -7.07 13.406 1 76.62 74 ARG B C 1
ATOM 3251 O O . ARG B 1 74 ? -8.062 -6.57 13.422 1 76.62 74 ARG B O 1
ATOM 3258 N N . THR B 1 75 ? -6.633 -8.367 13.156 1 90.06 75 THR B N 1
ATOM 3259 C CA . THR B 1 75 ? -7.707 -9.203 12.633 1 90.06 75 THR B CA 1
ATOM 3260 C C . THR B 1 75 ? -7.707 -10.57 13.32 1 90.06 75 THR B C 1
ATOM 3262 O O . THR B 1 75 ? -6.648 -11.141 13.578 1 90.06 75 THR B O 1
ATOM 3265 N N . ASP B 1 76 ? -8.914 -11.039 13.656 1 95.31 76 ASP B N 1
ATOM 3266 C CA . ASP B 1 76 ? -9.047 -12.383 14.211 1 95.31 76 ASP B CA 1
ATOM 3267 C C . ASP B 1 76 ? -9.172 -13.422 13.094 1 95.31 76 ASP B C 1
ATOM 3269 O O . ASP B 1 76 ? -8.578 -14.5 13.18 1 95.31 76 ASP B O 1
ATOM 3273 N N . HIS B 1 77 ? -9.945 -13.078 12.125 1 97 77 HIS B N 1
ATOM 3274 C CA . HIS B 1 77 ? -10.164 -13.961 10.984 1 97 77 HIS B CA 1
ATOM 3275 C C . HIS B 1 77 ? -10 -13.219 9.664 1 97 77 HIS B C 1
ATOM 3277 O O . HIS B 1 77 ? -10.359 -12.047 9.562 1 97 77 HIS B O 1
ATOM 3283 N N . ILE B 1 78 ? -9.453 -13.914 8.727 1 97.06 78 ILE B N 1
ATOM 3284 C CA . ILE B 1 78 ? -9.383 -13.406 7.363 1 97.06 78 ILE B CA 1
ATOM 3285 C C . ILE B 1 78 ? -10.188 -14.312 6.434 1 97.06 78 ILE B C 1
ATOM 3287 O O . ILE B 1 78 ? -10.008 -15.531 6.438 1 97.06 78 ILE B O 1
ATOM 3291 N N . VAL B 1 79 ? -11.141 -13.742 5.762 1 97.12 79 VAL B N 1
ATOM 3292 C CA . VAL B 1 79 ? -11.828 -14.438 4.68 1 97.12 79 VAL B CA 1
ATOM 3293 C C . VAL B 1 79 ? -11.258 -14 3.336 1 97.12 79 VAL B C 1
ATOM 3295 O O . VAL B 1 79 ? -11.5 -12.883 2.883 1 97.12 79 VAL B O 1
ATOM 3298 N N . HIS B 1 80 ? -10.531 -14.875 2.775 1 97.06 80 HIS B N 1
ATOM 3299 C CA . HIS B 1 80 ? -9.859 -14.594 1.514 1 97.06 80 HIS B CA 1
ATOM 3300 C C . HIS B 1 80 ? -10.555 -15.289 0.349 1 97.06 80 HIS B C 1
ATOM 3302 O O . HIS B 1 80 ? -10.484 -16.516 0.216 1 97.06 80 HIS B O 1
ATOM 3308 N N . ILE B 1 81 ? -11.062 -14.508 -0.55 1 96.88 81 ILE B N 1
ATOM 3309 C CA . ILE B 1 81 ? -11.922 -15.031 -1.606 1 96.88 81 ILE B CA 1
ATOM 3310 C C . ILE B 1 81 ? -11.133 -15.141 -2.91 1 96.88 81 ILE B C 1
ATOM 3312 O O . ILE B 1 81 ? -10.406 -14.219 -3.275 1 96.88 81 ILE B O 1
ATOM 3316 N N . GLY B 1 82 ? -11.289 -16.297 -3.59 1 96.19 82 GLY B N 1
ATOM 3317 C CA . GLY B 1 82 ? -10.852 -16.375 -4.973 1 96.19 82 GLY B CA 1
ATOM 3318 C C . GLY B 1 82 ? -9.641 -17.266 -5.172 1 96.19 82 GLY B C 1
ATOM 3319 O O . GLY B 1 82 ? -9.336 -17.672 -6.293 1 96.19 82 GLY B O 1
ATOM 3320 N N . HIS B 1 83 ? -8.938 -17.594 -4.055 1 96.19 83 HIS B N 1
ATOM 3321 C CA . HIS B 1 83 ? -7.68 -18.297 -4.238 1 96.19 83 HIS B CA 1
ATOM 3322 C C . HIS B 1 83 ? -7.59 -19.5 -3.301 1 96.19 83 HIS B C 1
ATOM 3324 O O . HIS B 1 83 ? -8.273 -19.547 -2.275 1 96.19 83 HIS B O 1
ATOM 3330 N N . TYR B 1 84 ? -6.781 -20.453 -3.729 1 96.94 84 TYR B N 1
ATOM 3331 C CA . TYR B 1 84 ? -6.516 -21.641 -2.922 1 96.94 84 TYR B CA 1
ATOM 3332 C C . TYR B 1 84 ? -5.508 -21.328 -1.821 1 96.94 84 TYR B C 1
ATOM 3334 O O . TYR B 1 84 ? -4.715 -20.391 -1.938 1 96.94 84 TYR B O 1
ATOM 3342 N N . PRO B 1 85 ? -5.574 -22.109 -0.822 1 96.06 85 PRO B N 1
ATOM 3343 C CA . PRO B 1 85 ? -4.66 -21.859 0.297 1 96.06 85 PRO B CA 1
ATOM 3344 C C . PRO B 1 85 ? -3.197 -22.094 -0.071 1 96.06 85 PRO B C 1
ATOM 3346 O O . PRO B 1 85 ? -2.889 -22.984 -0.862 1 96.06 85 PRO B O 1
ATOM 3349 N N . ILE B 1 86 ? -2.359 -21.312 0.479 1 96.81 86 ILE B N 1
ATOM 3350 C CA . ILE B 1 86 ? -0.918 -21.531 0.542 1 96.81 86 ILE B CA 1
ATOM 3351 C C . ILE B 1 86 ? -0.51 -21.859 1.975 1 96.81 86 ILE B C 1
ATOM 3353 O O . ILE B 1 86 ? -0.488 -20.984 2.844 1 96.81 86 ILE B O 1
ATOM 3357 N N . PRO B 1 87 ? -0.182 -23.094 2.193 1 96.5 87 PRO B N 1
ATOM 3358 C CA . PRO B 1 87 ? 0.05 -23.547 3.564 1 96.5 87 PRO B CA 1
ATOM 3359 C C . PRO B 1 87 ? 1.093 -22.703 4.297 1 96.5 87 PRO B C 1
ATOM 3361 O O . PRO B 1 87 ? 0.913 -22.375 5.473 1 96.5 87 PRO B O 1
ATOM 3364 N N . GLU B 1 88 ? 2.117 -22.312 3.633 1 95.12 88 GLU B N 1
ATOM 3365 C CA . GLU B 1 88 ? 3.154 -21.516 4.262 1 95.12 88 GLU B CA 1
ATOM 3366 C C . GLU B 1 88 ? 2.602 -20.156 4.719 1 95.12 88 GLU B C 1
ATOM 3368 O O . GLU B 1 88 ? 2.969 -19.656 5.785 1 95.12 88 GLU B O 1
ATOM 3373 N N . VAL B 1 89 ? 1.782 -19.578 3.977 1 95.88 89 VAL B N 1
ATOM 3374 C CA . VAL B 1 89 ? 1.173 -18.297 4.305 1 95.88 89 VAL B CA 1
ATOM 3375 C C . VAL B 1 89 ? 0.194 -18.469 5.465 1 95.88 89 VAL B C 1
ATOM 3377 O O . VAL B 1 89 ? 0.157 -17.641 6.379 1 95.88 89 VAL B O 1
ATOM 3380 N N . GLU B 1 90 ? -0.534 -19.547 5.402 1 96.12 90 GLU B N 1
ATOM 3381 C CA . GLU B 1 90 ? -1.475 -19.859 6.477 1 96.12 90 GLU B CA 1
ATOM 3382 C C . GLU B 1 90 ? -0.76 -19.969 7.82 1 96.12 90 GLU B C 1
ATOM 3384 O O . GLU B 1 90 ? -1.243 -19.469 8.836 1 96.12 90 GLU B O 1
ATOM 3389 N N . ARG B 1 91 ? 0.293 -20.656 7.781 1 95.5 91 ARG B N 1
ATOM 3390 C CA . ARG B 1 91 ? 1.074 -20.828 9 1 95.5 91 ARG B CA 1
ATOM 3391 C C . ARG B 1 91 ? 1.551 -19.484 9.547 1 95.5 91 ARG B C 1
ATOM 3393 O O . ARG B 1 91 ? 1.477 -19.234 10.75 1 95.5 91 ARG B O 1
ATOM 3400 N N . GLN B 1 92 ? 2.057 -18.641 8.664 1 93.25 92 GLN B N 1
ATOM 3401 C CA . GLN B 1 92 ? 2.539 -17.328 9.07 1 93.25 92 GLN B CA 1
ATOM 3402 C C . GLN B 1 92 ? 1.413 -16.484 9.672 1 93.25 92 GLN B C 1
ATOM 3404 O O . GLN B 1 92 ? 1.62 -15.773 10.656 1 93.25 92 GLN B O 1
ATOM 3409 N N . ILE B 1 93 ? 0.292 -16.562 9.094 1 95.06 93 ILE B N 1
ATOM 3410 C CA . ILE B 1 93 ? -0.868 -15.82 9.57 1 95.06 93 ILE B CA 1
ATOM 3411 C C . ILE B 1 93 ? -1.256 -16.312 10.969 1 95.06 93 ILE B C 1
ATOM 3413 O O . ILE B 1 93 ? -1.531 -15.508 11.859 1 95.06 93 ILE B O 1
ATOM 3417 N N . ARG B 1 94 ? -1.218 -17.625 11.141 1 95.38 94 ARG B N 1
ATOM 3418 C CA . ARG B 1 94 ? -1.521 -18.203 12.438 1 95.38 94 ARG B CA 1
ATOM 3419 C C . ARG B 1 94 ? -0.526 -17.734 13.5 1 95.38 94 ARG B C 1
ATOM 3421 O O . ARG B 1 94 ? -0.905 -17.453 14.641 1 95.38 94 ARG B O 1
ATOM 3428 N N . GLU B 1 95 ? 0.625 -17.672 13.117 1 92.06 95 GLU B N 1
ATOM 3429 C CA . GLU B 1 95 ? 1.675 -17.219 14.023 1 92.06 95 GLU B CA 1
ATOM 3430 C C . GLU B 1 95 ? 1.455 -15.766 14.438 1 92.06 95 GLU B C 1
ATOM 3432 O O . GLU B 1 95 ? 1.883 -15.352 15.516 1 92.06 95 GLU B O 1
ATOM 3437 N N . LEU B 1 96 ? 0.821 -15.039 13.602 1 88.69 96 LEU B N 1
ATOM 3438 C CA . LEU B 1 96 ? 0.538 -13.641 13.891 1 88.69 96 LEU B CA 1
ATOM 3439 C C . LEU B 1 96 ? -0.764 -13.5 14.672 1 88.69 96 LEU B C 1
ATOM 3441 O O . LEU B 1 96 ? -1.174 -12.391 15.016 1 88.69 96 LEU B O 1
ATOM 3445 N N . GLY B 1 97 ? -1.481 -14.648 14.859 1 90.44 97 GLY B N 1
ATOM 3446 C CA . GLY B 1 97 ? -2.611 -14.648 15.773 1 90.44 97 GLY B CA 1
ATOM 3447 C C . GLY B 1 97 ? -3.953 -14.594 15.062 1 90.44 97 GLY B C 1
ATOM 3448 O O . GLY B 1 97 ? -4.973 -14.281 15.68 1 90.44 97 GLY B O 1
ATOM 3449 N N . ALA B 1 98 ? -3.934 -14.852 13.766 1 95.06 98 ALA B N 1
ATOM 3450 C CA . ALA B 1 98 ? -5.184 -14.82 13.016 1 95.06 98 ALA B CA 1
ATOM 3451 C C . ALA B 1 98 ? -5.434 -16.141 12.305 1 95.06 98 ALA B C 1
ATOM 3453 O O . ALA B 1 98 ? -4.523 -16.969 12.188 1 95.06 98 ALA B O 1
ATOM 3454 N N . THR B 1 99 ? -6.672 -16.344 11.953 1 96.56 99 THR B N 1
ATOM 3455 C CA . THR B 1 99 ? -7.059 -17.516 11.164 1 96.56 99 THR B CA 1
ATOM 3456 C C . THR B 1 99 ? -7.562 -17.078 9.789 1 96.56 99 THR B C 1
ATOM 3458 O O . THR B 1 99 ? -8.375 -16.156 9.68 1 96.56 99 THR B O 1
ATOM 3461 N N . VAL B 1 100 ? -7.047 -17.734 8.812 1 97 100 VAL B N 1
ATOM 3462 C CA . VAL B 1 100 ? -7.484 -17.359 7.473 1 97 100 VAL B CA 1
ATOM 3463 C C . VAL B 1 100 ? -8.352 -18.469 6.883 1 97 100 VAL B C 1
ATOM 3465 O O . VAL B 1 100 ? -8.078 -19.656 7.09 1 97 100 VAL B O 1
ATOM 3468 N N . HIS B 1 101 ? -9.398 -18.094 6.219 1 96.81 101 HIS B N 1
ATOM 3469 C CA . HIS B 1 101 ? -10.266 -18.953 5.434 1 96.81 101 HIS B CA 1
ATOM 3470 C C . HIS B 1 101 ? -10.172 -18.641 3.945 1 96.81 101 HIS B C 1
ATOM 3472 O O . HIS B 1 101 ? -10.727 -17.641 3.484 1 96.81 101 HIS B O 1
ATOM 3478 N N . PHE B 1 102 ? -9.5 -19.516 3.27 1 96.56 102 PHE B N 1
ATOM 3479 C CA . PHE B 1 102 ? -9.438 -19.359 1.821 1 96.56 102 PHE B CA 1
ATOM 3480 C C . PHE B 1 102 ? -10.68 -19.953 1.162 1 96.56 102 PHE B C 1
ATOM 3482 O O . PHE B 1 102 ? -11.07 -21.078 1.464 1 96.56 102 PHE B O 1
ATOM 3489 N N . LEU B 1 103 ? -11.258 -19.172 0.254 1 96.56 103 LEU B N 1
ATOM 3490 C CA . LEU B 1 103 ? -12.438 -19.625 -0.482 1 96.56 103 LEU B CA 1
ATOM 3491 C C . LEU B 1 103 ? -12.195 -19.562 -1.986 1 96.56 103 LEU B C 1
ATOM 3493 O O . LEU B 1 103 ? -12.625 -18.609 -2.648 1 96.56 103 LEU B O 1
ATOM 3497 N N . PRO B 1 104 ? -11.555 -20.641 -2.512 1 96.56 104 PRO B N 1
ATOM 3498 C CA . PRO B 1 104 ? -11.383 -20.672 -3.967 1 96.56 104 PRO B CA 1
ATOM 3499 C C . PRO B 1 104 ? -12.711 -20.578 -4.715 1 96.56 104 PRO B C 1
ATOM 3501 O O . PRO B 1 104 ? -13.711 -21.156 -4.277 1 96.56 104 PRO B O 1
ATOM 3504 N N . THR B 1 105 ? -12.617 -19.812 -5.82 1 95.19 105 THR B N 1
ATOM 3505 C CA . THR B 1 105 ? -13.859 -19.594 -6.551 1 95.19 105 THR B CA 1
ATOM 3506 C C . THR B 1 105 ? -13.664 -19.875 -8.039 1 95.19 105 THR B C 1
ATOM 3508 O O . THR B 1 105 ? -12.539 -19.844 -8.539 1 95.19 105 THR B O 1
ATOM 3511 N N . HIS B 1 106 ? -14.75 -20.312 -8.625 1 92.5 106 HIS B N 1
ATOM 3512 C CA . HIS B 1 106 ? -14.781 -20.406 -10.078 1 92.5 106 HIS B CA 1
ATOM 3513 C C . HIS B 1 106 ? -15.922 -19.578 -10.664 1 92.5 106 HIS B C 1
ATOM 3515 O O . HIS B 1 106 ? -16.938 -19.359 -10 1 92.5 106 HIS B O 1
ATOM 3521 N N . GLY B 1 107 ? -15.594 -19 -11.805 1 85.69 107 GLY B N 1
ATOM 3522 C CA . GLY B 1 107 ? -16.594 -18.188 -12.469 1 85.69 107 GLY B CA 1
ATOM 3523 C C . GLY B 1 107 ? -17.516 -19 -13.359 1 85.69 107 GLY B C 1
ATOM 3524 O O . GLY B 1 107 ? -17.625 -20.219 -13.211 1 85.69 107 GLY B O 1
ATOM 3525 N N . ARG B 1 108 ? -18.297 -18.297 -14.219 1 81.44 108 ARG B N 1
ATOM 3526 C CA . ARG B 1 108 ? -19.312 -18.891 -15.086 1 81.44 108 ARG B CA 1
ATOM 3527 C C . ARG B 1 108 ? -18.672 -19.547 -16.312 1 81.44 108 ARG B C 1
ATOM 3529 O O . ARG B 1 108 ? -19.203 -20.516 -16.844 1 81.44 108 ARG B O 1
ATOM 3536 N N . LYS B 1 109 ? -17.578 -19 -16.672 1 89.31 109 LYS B N 1
ATOM 3537 C CA . LYS B 1 109 ? -16.891 -19.578 -17.828 1 89.31 109 LYS B CA 1
ATOM 3538 C C . LYS B 1 109 ? -16.062 -20.797 -17.422 1 89.31 109 LYS B C 1
ATOM 3540 O O . LYS B 1 109 ? -15.102 -20.688 -16.656 1 89.31 109 LYS B O 1
ATOM 3545 N N . ARG B 1 110 ? -16.438 -21.953 -18 1 93.38 110 ARG B N 1
ATOM 3546 C CA . ARG B 1 110 ? -15.836 -23.25 -17.656 1 93.38 110 ARG B CA 1
ATOM 3547 C C . ARG B 1 110 ? -15.344 -23.969 -18.906 1 93.38 110 ARG B C 1
ATOM 3549 O O . ARG B 1 110 ? -15.648 -23.547 -20.031 1 93.38 110 ARG B O 1
ATOM 3556 N N . VAL B 1 111 ? -14.555 -24.984 -18.625 1 96.12 111 VAL B N 1
ATOM 3557 C CA . VAL B 1 111 ? -14.141 -25.844 -19.719 1 96.12 111 VAL B CA 1
ATOM 3558 C C . VAL B 1 111 ? -15.336 -26.656 -20.234 1 96.12 111 VAL B C 1
ATOM 3560 O O . VAL B 1 111 ? -16.078 -27.234 -19.438 1 96.12 111 VAL B O 1
ATOM 3563 N N . GLU B 1 112 ? -15.508 -26.609 -21.484 1 95.81 112 GLU B N 1
ATOM 3564 C CA . GLU B 1 112 ? -16.516 -27.438 -22.125 1 95.81 112 GLU B CA 1
ATOM 3565 C C . GLU B 1 112 ? -15.891 -28.688 -22.75 1 95.81 112 GLU B C 1
ATOM 3567 O O . GLU B 1 112 ? -14.727 -28.656 -23.156 1 95.81 112 GLU B O 1
ATOM 3572 N N . PRO B 1 113 ? -16.688 -29.734 -22.906 1 96.5 113 PRO B N 1
ATOM 3573 C CA . PRO B 1 113 ? -16.156 -30.984 -23.422 1 96.5 113 PRO B CA 1
ATOM 3574 C C . PRO B 1 113 ? -15.477 -30.828 -24.781 1 96.5 113 PRO B C 1
ATOM 3576 O O . PRO B 1 113 ? -14.406 -31.391 -25.016 1 96.5 113 PRO B O 1
ATOM 3579 N N . TRP B 1 114 ? -16.062 -29.969 -25.594 1 96.19 114 TRP B N 1
ATOM 3580 C CA . TRP B 1 114 ? -15.516 -29.828 -26.953 1 96.19 114 TRP B CA 1
ATOM 3581 C C . TRP B 1 114 ? -14.102 -29.25 -26.906 1 96.19 114 TRP B C 1
ATOM 3583 O O . TRP B 1 114 ? -13.281 -29.531 -27.766 1 96.19 114 TRP B O 1
ATOM 3593 N N . MET B 1 115 ? -13.844 -28.422 -25.906 1 96.25 115 MET B N 1
ATOM 3594 C CA . MET B 1 115 ? -12.508 -27.859 -25.75 1 96.25 115 MET B CA 1
ATOM 3595 C C . MET B 1 115 ? -11.484 -28.938 -25.438 1 96.25 115 MET B C 1
ATOM 3597 O O . MET B 1 115 ? -10.391 -28.953 -26 1 96.25 115 MET B O 1
ATOM 3601 N N . ALA B 1 116 ? -11.867 -29.844 -24.531 1 96.69 116 ALA B N 1
ATOM 3602 C CA . ALA B 1 116 ? -10.984 -30.953 -24.188 1 96.69 116 ALA B CA 1
ATOM 3603 C C . ALA B 1 116 ? -10.789 -31.891 -25.391 1 96.69 116 ALA B C 1
ATOM 3605 O O . ALA B 1 116 ? -9.688 -32.406 -25.594 1 96.69 116 ALA B O 1
ATOM 3606 N N . GLU B 1 117 ? -11.812 -32.031 -26.141 1 97.06 117 GLU B N 1
ATOM 3607 C CA . GLU B 1 117 ? -11.734 -32.875 -27.344 1 97.06 117 GLU B CA 1
ATOM 3608 C C . GLU B 1 117 ? -10.781 -32.25 -28.375 1 97.06 117 GLU B C 1
ATOM 3610 O O . GLU B 1 117 ? -10.016 -33 -29.016 1 97.06 117 GLU B O 1
ATOM 3615 N N . GLU B 1 118 ? -10.914 -31.047 -28.5 1 95.88 118 GLU B N 1
ATOM 3616 C CA . GLU B 1 118 ? -9.992 -30.359 -29.391 1 95.88 118 GLU B CA 1
ATOM 3617 C C . GLU B 1 118 ? -8.547 -30.516 -28.938 1 95.88 118 GLU B C 1
ATOM 3619 O O . GLU B 1 118 ? -7.641 -30.688 -29.75 1 95.88 118 GLU B O 1
ATOM 3624 N N . ALA B 1 119 ? -8.32 -30.438 -27.688 1 95.56 119 ALA B N 1
ATOM 3625 C CA . ALA B 1 119 ? -6.988 -30.641 -27.125 1 95.56 119 ALA B CA 1
ATOM 3626 C C . ALA B 1 119 ? -6.48 -32.062 -27.406 1 95.56 119 ALA B C 1
ATOM 3628 O O . ALA B 1 119 ? -5.297 -32.25 -27.703 1 95.56 119 ALA B O 1
ATOM 3629 N N . VAL B 1 120 ? -7.352 -33 -27.359 1 96.56 120 VAL B N 1
ATOM 3630 C CA . VAL B 1 120 ? -7.023 -34.375 -27.656 1 96.56 120 VAL B CA 1
ATOM 3631 C C . VAL B 1 120 ? -6.508 -34.5 -29.094 1 96.56 120 VAL B C 1
ATOM 3633 O O . VAL B 1 120 ? -5.504 -35.156 -29.344 1 96.56 120 VAL B O 1
ATOM 3636 N N . GLU B 1 121 ? -7.211 -33.844 -29.953 1 95.69 121 GLU B N 1
ATOM 3637 C CA . GLU B 1 121 ? -6.793 -33.844 -31.344 1 95.69 121 GLU B CA 1
ATOM 3638 C C . GLU B 1 121 ? -5.383 -33.281 -31.516 1 95.69 121 GLU B C 1
ATOM 3640 O O . GLU B 1 121 ? -4.562 -33.844 -32.25 1 95.69 121 GLU B O 1
ATOM 3645 N N . VAL B 1 122 ? -5.148 -32.25 -30.875 1 93.88 122 VAL B N 1
ATOM 3646 C CA . VAL B 1 122 ? -3.836 -31.609 -30.938 1 93.88 122 VAL B CA 1
ATOM 3647 C C . VAL B 1 122 ? -2.777 -32.562 -30.375 1 93.88 122 VAL B C 1
ATOM 3649 O O . VAL B 1 122 ? -1.709 -32.719 -30.969 1 93.88 122 VAL B O 1
ATOM 3652 N N . LEU B 1 123 ? -3.037 -33.25 -29.328 1 94.88 123 LEU B N 1
ATOM 3653 C CA . LEU B 1 123 ? -2.094 -34.188 -28.688 1 94.88 123 LEU B CA 1
ATOM 3654 C C . LEU B 1 123 ? -1.823 -35.375 -29.578 1 94.88 123 LEU B C 1
ATOM 3656 O O . LEU B 1 123 ? -0.674 -35.812 -29.719 1 94.88 123 LEU B O 1
ATOM 3660 N N . HIS B 1 124 ? -2.869 -35.844 -30.203 1 96.25 124 HIS B N 1
ATOM 3661 C CA . HIS B 1 124 ? -2.707 -36.969 -31.109 1 96.25 124 HIS B CA 1
ATOM 3662 C C . HIS B 1 124 ? -1.814 -36.594 -32.281 1 96.25 124 HIS B C 1
ATOM 3664 O O . HIS B 1 124 ? -0.95 -37.375 -32.688 1 96.25 124 HIS B O 1
ATOM 3670 N N . ASN B 1 125 ? -2.082 -35.438 -32.781 1 94.44 125 ASN B N 1
ATOM 3671 C CA . ASN B 1 125 ? -1.271 -34.938 -33.906 1 94.44 125 ASN B CA 1
ATOM 3672 C C . ASN B 1 125 ? 0.198 -34.812 -33.531 1 94.44 125 ASN B C 1
ATOM 3674 O O . ASN B 1 125 ? 1.084 -34.969 -34.375 1 94.44 125 ASN B O 1
ATOM 3678 N N . LEU B 1 126 ? 0.437 -34.656 -32.219 1 92.5 126 LEU B N 1
ATOM 3679 C CA . LEU B 1 126 ? 1.798 -34.469 -31.703 1 92.5 126 LEU B CA 1
ATOM 3680 C C . LEU B 1 126 ? 2.377 -35.812 -31.234 1 92.5 126 LEU B C 1
ATOM 3682 O O . LEU B 1 126 ? 3.533 -35.875 -30.812 1 92.5 126 LEU B O 1
ATOM 3686 N N . GLY B 1 127 ? 1.605 -36.812 -31.234 1 95.69 127 GLY B N 1
ATOM 3687 C CA . GLY B 1 127 ? 2.049 -38.125 -30.812 1 95.69 127 GLY B CA 1
ATOM 3688 C C . GLY B 1 127 ? 2.221 -38.219 -29.312 1 95.69 127 GLY B C 1
ATOM 3689 O O . GLY B 1 127 ? 3.08 -38.969 -28.828 1 95.69 127 GLY B O 1
ATOM 3690 N N . ILE B 1 128 ? 1.418 -37.469 -28.562 1 95.69 128 ILE B N 1
ATOM 3691 C CA . ILE B 1 128 ? 1.527 -37.438 -27.109 1 95.69 128 ILE B CA 1
ATOM 3692 C C . ILE B 1 128 ? 0.453 -38.312 -26.5 1 95.69 128 ILE B C 1
ATOM 3694 O O . ILE B 1 128 ? -0.734 -38.156 -26.797 1 95.69 128 ILE B O 1
ATOM 3698 N N . ASP B 1 129 ? 0.861 -39.219 -25.609 1 97.5 129 ASP B N 1
ATOM 3699 C CA . ASP B 1 129 ? -0.116 -40.125 -25.016 1 97.5 129 ASP B CA 1
ATOM 3700 C C . ASP B 1 129 ? -0.096 -40 -23.484 1 97.5 129 ASP B C 1
ATOM 3702 O O . ASP B 1 129 ? -0.815 -40.75 -22.797 1 97.5 129 ASP B O 1
ATOM 3706 N N . ARG B 1 130 ? 0.765 -39.219 -22.984 1 98.44 130 ARG B N 1
ATOM 3707 C CA . ARG B 1 130 ? 0.852 -38.938 -21.547 1 98.44 130 ARG B CA 1
ATOM 3708 C C . ARG B 1 130 ? 1.167 -37.438 -21.328 1 98.44 130 ARG B C 1
ATOM 3710 O O . ARG B 1 130 ? 2.109 -36.906 -21.922 1 98.44 130 ARG B O 1
ATOM 3717 N N . VAL B 1 131 ? 0.365 -36.75 -20.5 1 98.12 131 VAL B N 1
ATOM 3718 C CA . VAL B 1 131 ? 0.505 -35.312 -20.438 1 98.12 131 VAL B CA 1
ATOM 3719 C C . VAL B 1 131 ? 0.173 -34.844 -19.016 1 98.12 131 VAL B C 1
ATOM 3721 O O . VAL B 1 131 ? -0.7 -35.406 -18.359 1 98.12 131 VAL B O 1
ATOM 3724 N N . ASN B 1 132 ? 0.921 -33.781 -18.516 1 98.38 132 ASN B N 1
ATOM 3725 C CA . ASN B 1 132 ? 0.453 -33.062 -17.344 1 98.38 132 ASN B CA 1
ATOM 3726 C C . ASN B 1 132 ? -0.881 -32.375 -17.609 1 98.38 132 ASN B C 1
ATOM 3728 O O . ASN B 1 132 ? -1.116 -31.859 -18.703 1 98.38 132 ASN B O 1
ATOM 3732 N N . VAL B 1 133 ? -1.751 -32.375 -16.625 1 98.44 133 VAL B N 1
ATOM 3733 C CA . VAL B 1 133 ? -2.955 -31.562 -16.656 1 98.44 133 VAL B CA 1
ATOM 3734 C C . VAL B 1 133 ? -2.959 -30.625 -15.453 1 98.44 133 VAL B C 1
ATOM 3736 O O . VAL B 1 133 ? -2.961 -31.062 -14.305 1 98.44 133 VAL B O 1
ATOM 3739 N N . CYS B 1 134 ? -2.889 -29.312 -15.742 1 98.25 134 CYS B N 1
ATOM 3740 C CA . CYS B 1 134 ? -2.842 -28.328 -14.68 1 98.25 134 CYS B CA 1
ATOM 3741 C C . CYS B 1 134 ? -3.705 -27.109 -15.023 1 98.25 134 CYS B C 1
ATOM 3743 O O . CYS B 1 134 ? -4.23 -27.016 -16.125 1 98.25 134 CYS B O 1
ATOM 3745 N N . ALA B 1 135 ? -3.932 -26.25 -14.008 1 97.69 135 ALA B N 1
ATOM 3746 C CA . ALA B 1 135 ? -4.801 -25.094 -14.211 1 97.69 135 ALA B CA 1
ATOM 3747 C C . ALA B 1 135 ? -4.453 -23.969 -13.227 1 97.69 135 ALA B C 1
ATOM 3749 O O . ALA B 1 135 ? -3.773 -24.203 -12.227 1 97.69 135 ALA B O 1
ATOM 3750 N N . THR B 1 136 ? -4.82 -22.797 -13.641 1 95.94 136 THR B N 1
ATOM 3751 C CA . THR B 1 136 ? -4.855 -21.719 -12.664 1 95.94 136 THR B CA 1
ATOM 3752 C C . THR B 1 136 ? -6.039 -21.875 -11.719 1 95.94 136 THR B C 1
ATOM 3754 O O . THR B 1 136 ? -6.93 -22.688 -11.961 1 95.94 136 THR B O 1
ATOM 3757 N N . ALA B 1 137 ? -6.074 -21.094 -10.688 1 95 137 ALA B N 1
ATOM 3758 C CA . ALA B 1 137 ? -6.98 -21.266 -9.555 1 95 137 ALA B CA 1
ATOM 3759 C C . ALA B 1 137 ? -8.438 -21.328 -10.023 1 95 137 ALA B C 1
ATOM 3761 O O . ALA B 1 137 ? -9.219 -22.141 -9.531 1 95 137 ALA B O 1
ATOM 3762 N N . GLN B 1 138 ? -8.781 -20.594 -10.984 1 93.19 138 GLN B N 1
ATOM 3763 C CA . GLN B 1 138 ? -10.172 -20.453 -11.398 1 93.19 138 GLN B CA 1
ATOM 3764 C C . GLN B 1 138 ? -10.672 -21.719 -12.094 1 93.19 138 GLN B C 1
ATOM 3766 O O . GLN B 1 138 ? -11.875 -21.953 -12.195 1 93.19 138 GLN B O 1
ATOM 3771 N N . TYR B 1 139 ? -9.719 -22.594 -12.508 1 96.38 139 TYR B N 1
ATOM 3772 C CA . TYR B 1 139 ? -10.141 -23.656 -13.406 1 96.38 139 TYR B CA 1
ATOM 3773 C C . TYR B 1 139 ? -9.703 -25.016 -12.875 1 96.38 139 TYR B C 1
ATOM 3775 O O . TYR B 1 139 ? -9.781 -26.016 -13.594 1 96.38 139 TYR B O 1
ATOM 3783 N N . VAL B 1 140 ? -9.273 -25.031 -11.656 1 96.31 140 VAL B N 1
ATOM 3784 C CA . VAL B 1 140 ? -8.844 -26.297 -11.062 1 96.31 140 VAL B CA 1
ATOM 3785 C C . VAL B 1 140 ? -10 -27.297 -11.07 1 96.31 140 VAL B C 1
ATOM 3787 O O . VAL B 1 140 ? -9.797 -28.484 -11.305 1 96.31 140 VAL B O 1
ATOM 3790 N N . ALA B 1 141 ? -11.164 -26.797 -10.883 1 93.69 141 ALA B N 1
ATOM 3791 C CA . ALA B 1 141 ? -12.344 -27.641 -10.812 1 93.69 141 ALA B CA 1
ATOM 3792 C C . ALA B 1 141 ? -12.633 -28.297 -12.156 1 93.69 141 ALA B C 1
ATOM 3794 O O . ALA B 1 141 ? -13.344 -29.297 -12.227 1 93.69 141 ALA B 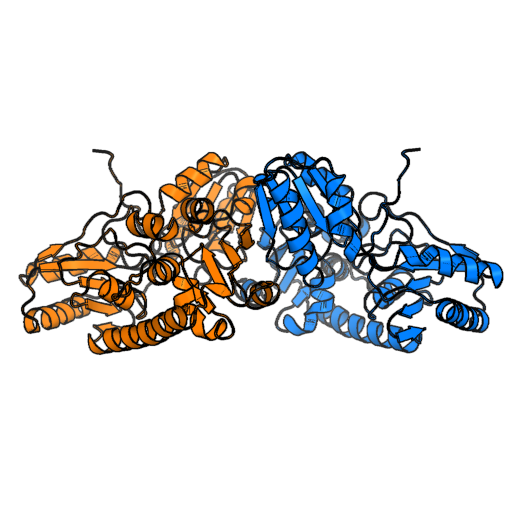O 1
ATOM 3795 N N . ASP B 1 142 ? -12.102 -27.812 -13.211 1 96.12 142 ASP B N 1
ATOM 3796 C CA . ASP B 1 142 ? -12.367 -28.312 -14.555 1 96.12 142 ASP B CA 1
ATOM 3797 C C . ASP B 1 142 ? -11.406 -29.438 -14.93 1 96.12 142 ASP B C 1
ATOM 3799 O O . ASP B 1 142 ? -11.57 -30.094 -15.961 1 96.12 142 ASP B O 1
ATOM 3803 N N . LEU B 1 143 ? -10.422 -29.703 -14.094 1 97.19 143 LEU B N 1
ATOM 3804 C CA . LEU B 1 143 ? -9.367 -30.656 -14.445 1 97.19 143 LEU B CA 1
ATOM 3805 C C . LEU B 1 143 ? -9.914 -32.062 -14.547 1 97.19 143 LEU B C 1
ATOM 3807 O O . LEU B 1 143 ? -9.438 -32.875 -15.344 1 97.19 143 LEU B O 1
ATOM 3811 N N . GLU B 1 144 ? -10.922 -32.312 -13.766 1 95.75 144 GLU B N 1
ATOM 3812 C CA . GLU B 1 144 ? -11.508 -33.656 -13.797 1 95.75 144 GLU B CA 1
ATOM 3813 C C . GLU B 1 144 ? -12.156 -33.938 -15.148 1 95.75 144 GLU B C 1
ATOM 3815 O O . GLU B 1 144 ? -11.953 -35.031 -15.727 1 95.75 144 GLU B O 1
ATOM 3820 N N . LEU B 1 145 ? -12.883 -33 -15.617 1 97.06 145 LEU B N 1
ATOM 3821 C CA . LEU B 1 145 ? -13.523 -33.156 -16.922 1 97.06 145 LEU B CA 1
ATOM 3822 C C . LEU B 1 145 ? -12.477 -33.344 -18.016 1 97.06 145 LEU B C 1
ATOM 3824 O O . LEU B 1 145 ? -12.625 -34.219 -18.859 1 97.06 145 LEU B O 1
ATOM 3828 N N . VAL B 1 146 ? -11.469 -32.562 -17.984 1 98.12 146 VAL B N 1
ATOM 3829 C CA . VAL B 1 146 ? -10.406 -32.656 -18.984 1 98.12 146 VAL B CA 1
ATOM 3830 C C . VAL B 1 146 ? -9.742 -34.031 -18.922 1 98.12 146 VAL B C 1
ATOM 3832 O O . VAL B 1 146 ? -9.539 -34.656 -19.953 1 98.12 146 VAL B O 1
ATOM 3835 N N . SER B 1 147 ? -9.461 -34.5 -17.75 1 98.44 147 SER B N 1
ATOM 3836 C CA . SER B 1 147 ? -8.781 -35.781 -17.547 1 98.44 147 SER B CA 1
ATOM 3837 C C . SER B 1 147 ? -9.625 -36.938 -18.047 1 98.44 147 SER B C 1
ATOM 3839 O O . SER B 1 147 ? -9.102 -37.875 -18.641 1 98.44 147 SER B O 1
ATOM 3841 N N . GLU B 1 148 ? -10.859 -36.844 -17.797 1 98.38 148 GLU B N 1
ATOM 3842 C CA . GLU B 1 148 ? -11.766 -37.906 -18.234 1 98.38 148 GLU B CA 1
ATOM 3843 C C . GLU B 1 148 ? -11.781 -38.031 -19.75 1 98.38 148 GLU B C 1
ATOM 3845 O O . GLU B 1 148 ? -11.672 -39.125 -20.281 1 98.38 148 GLU B O 1
ATOM 3850 N N . ILE B 1 149 ? -11.898 -36.906 -20.375 1 98.38 149 ILE B N 1
ATOM 3851 C CA . ILE B 1 149 ? -11.961 -36.906 -21.844 1 98.38 149 ILE B CA 1
ATOM 3852 C C . ILE B 1 149 ? -10.633 -37.406 -22.406 1 98.38 149 ILE B C 1
ATOM 3854 O O . ILE B 1 149 ? -10.609 -38.125 -23.406 1 98.38 149 ILE B O 1
ATOM 3858 N N . LEU B 1 150 ? -9.539 -37.062 -21.797 1 98.44 150 LEU B N 1
ATOM 3859 C CA . LEU B 1 150 ? -8.227 -37.562 -22.219 1 98.44 150 LEU B CA 1
ATOM 3860 C C . LEU B 1 150 ? -8.133 -39.062 -22.094 1 98.44 150 LEU B C 1
ATOM 3862 O O . LEU B 1 150 ? -7.734 -39.75 -23.047 1 98.44 150 LEU B O 1
ATOM 3866 N N . ARG B 1 151 ? -8.57 -39.562 -21.016 1 98.44 151 ARG B N 1
ATOM 3867 C CA . ARG B 1 151 ? -8.516 -41 -20.766 1 98.44 151 ARG B CA 1
ATOM 3868 C C . ARG B 1 151 ? -9.352 -41.781 -21.781 1 98.44 151 ARG B C 1
ATOM 3870 O O . ARG B 1 151 ? -8.914 -42.781 -22.328 1 98.44 151 ARG B O 1
ATOM 3877 N N . GLU B 1 152 ? -10.469 -41.219 -22.016 1 98.31 152 GLU B N 1
ATOM 3878 C CA . GLU B 1 152 ? -11.375 -41.844 -22.969 1 98.31 152 GLU B CA 1
ATOM 3879 C C . GLU B 1 152 ? -10.781 -41.844 -24.375 1 98.31 152 GLU B C 1
ATOM 3881 O O . GLU B 1 152 ? -11.164 -42.656 -25.219 1 98.31 152 GLU B O 1
ATOM 3886 N N . SER B 1 153 ? -9.914 -40.969 -24.547 1 98.19 153 SER B N 1
ATOM 3887 C CA . SER B 1 153 ? -9.328 -40.844 -25.875 1 98.19 153 SER B CA 1
ATOM 3888 C C . SER B 1 153 ? -7.961 -41.5 -25.953 1 98.19 153 SER B C 1
ATOM 3890 O O . SER B 1 153 ? -7.215 -41.281 -26.922 1 98.19 153 SER B O 1
ATOM 3892 N N . GLY B 1 154 ? -7.574 -42.156 -24.922 1 98 154 GLY B N 1
ATOM 3893 C CA . GLY B 1 154 ? -6.352 -42.969 -24.922 1 98 154 GLY B CA 1
ATOM 3894 C C . GLY B 1 154 ? -5.129 -42.156 -24.484 1 98 154 GLY B C 1
ATOM 3895 O O . GLY B 1 154 ? -3.996 -42.562 -24.781 1 98 154 GLY B O 1
ATOM 3896 N N . ILE B 1 155 ? -5.285 -41.062 -23.906 1 98.5 155 ILE B N 1
ATOM 3897 C CA . ILE B 1 155 ? -4.191 -40.25 -23.406 1 98.5 155 ILE B CA 1
ATOM 3898 C C . ILE B 1 155 ? -4.18 -40.281 -21.875 1 98.5 155 ILE B C 1
ATOM 3900 O O . ILE B 1 155 ? -5.223 -40.125 -21.234 1 98.5 155 ILE B O 1
ATOM 3904 N N . GLU B 1 156 ? -3.107 -40.531 -21.25 1 98.69 156 GLU B N 1
ATOM 3905 C CA . GLU B 1 156 ? -2.984 -40.625 -19.797 1 98.69 156 GLU B CA 1
ATOM 3906 C C . GLU B 1 156 ? -2.779 -39.25 -19.172 1 98.69 156 GLU B C 1
ATOM 3908 O O . GLU B 1 156 ? -1.718 -38.625 -19.344 1 98.69 156 GLU B O 1
ATOM 3913 N N . PRO B 1 157 ? -3.73 -38.75 -18.5 1 98.62 157 PRO B N 1
ATOM 3914 C CA . PRO B 1 157 ? -3.559 -37.469 -17.797 1 98.62 157 PRO B CA 1
ATOM 3915 C C . PRO B 1 157 ? -2.807 -37.625 -16.469 1 98.62 157 PRO B C 1
ATOM 3917 O O . PRO B 1 157 ? -3.033 -38.594 -15.734 1 98.62 157 PRO B O 1
ATOM 3920 N N . VAL B 1 158 ? -1.935 -36.75 -16.203 1 98.44 158 VAL B N 1
ATOM 3921 C CA . VAL B 1 158 ? -1.174 -36.75 -14.953 1 98.44 158 VAL B CA 1
ATOM 3922 C C . VAL B 1 158 ? -1.485 -35.469 -14.164 1 98.44 158 VAL B C 1
ATOM 3924 O O . VAL B 1 158 ? -1.185 -34.375 -14.617 1 98.44 158 VAL B O 1
ATOM 3927 N N . ILE B 1 159 ? -2.125 -35.562 -13.102 1 97.94 159 ILE B N 1
ATOM 3928 C CA . ILE B 1 159 ? -2.328 -34.5 -12.141 1 97.94 159 ILE B CA 1
ATOM 3929 C C . ILE B 1 159 ? -1.481 -34.75 -10.891 1 97.94 159 ILE B C 1
ATOM 3931 O O . ILE B 1 159 ? -1.736 -35.719 -10.148 1 97.94 159 ILE B O 1
ATOM 3935 N N . ARG B 1 160 ? -0.53 -33.938 -10.688 1 96.31 160 ARG B N 1
ATOM 3936 C CA . ARG B 1 160 ? 0.428 -34.188 -9.609 1 96.31 160 ARG B CA 1
ATOM 3937 C C . ARG B 1 160 ? 0.201 -33.219 -8.453 1 96.31 160 ARG B C 1
ATOM 3939 O O . ARG B 1 160 ? -0.276 -32.094 -8.656 1 96.31 160 ARG B O 1
ATOM 3946 N N . PRO B 1 161 ? 0.51 -33.719 -7.289 1 95.88 161 PRO B N 1
ATOM 3947 C CA . PRO B 1 161 ? 0.509 -32.812 -6.148 1 95.88 161 PRO B CA 1
ATOM 3948 C C . PRO B 1 161 ? 1.641 -31.781 -6.219 1 95.88 161 PRO B C 1
ATOM 3950 O O . PRO B 1 161 ? 2.625 -31.984 -6.93 1 95.88 161 PRO B O 1
ATOM 3953 N N . GLY B 1 162 ? 1.436 -30.688 -5.621 1 95.62 162 GLY B N 1
ATOM 3954 C CA . GLY B 1 162 ? 2.494 -29.688 -5.512 1 95.62 162 GLY B CA 1
ATOM 3955 C C . GLY B 1 162 ? 3.471 -29.984 -4.387 1 95.62 162 GLY B C 1
ATOM 3956 O O . GLY B 1 162 ? 3.58 -31.125 -3.936 1 95.62 162 GLY B O 1
ATOM 3957 N N . ASP B 1 163 ? 4.211 -29 -3.998 1 95.31 163 ASP B N 1
ATOM 3958 C CA . ASP B 1 163 ? 5.262 -29.172 -2.998 1 95.31 163 ASP B CA 1
ATOM 3959 C C . ASP B 1 163 ? 4.676 -29.188 -1.587 1 95.31 163 ASP B C 1
ATOM 3961 O O . ASP B 1 163 ? 5.391 -29.453 -0.618 1 95.31 163 ASP B O 1
ATOM 3965 N N . GLY B 1 164 ? 3.449 -28.922 -1.444 1 93.69 164 GLY B N 1
ATOM 3966 C CA . GLY B 1 164 ? 2.791 -28.969 -0.149 1 93.69 164 GLY B CA 1
ATOM 3967 C C . GLY B 1 164 ? 3.037 -27.734 0.697 1 93.69 164 GLY B C 1
ATOM 3968 O O . GLY B 1 164 ? 2.377 -27.531 1.719 1 93.69 164 GLY B O 1
ATOM 3969 N N . ARG B 1 165 ? 3.926 -26.938 0.31 1 92.88 165 ARG B N 1
ATOM 3970 C CA . ARG B 1 165 ? 4.238 -25.703 1.033 1 92.88 165 ARG B CA 1
ATOM 3971 C C . ARG B 1 165 ? 3.58 -24.5 0.371 1 92.88 165 ARG B C 1
ATOM 3973 O O . ARG B 1 165 ? 2.922 -23.703 1.039 1 92.88 165 ARG B O 1
ATOM 3980 N N . ARG B 1 166 ? 3.787 -24.484 -0.887 1 94.69 166 ARG B N 1
ATOM 3981 C CA . ARG B 1 166 ? 3.23 -23.375 -1.651 1 94.69 166 ARG B CA 1
ATOM 3982 C C . ARG B 1 166 ? 1.991 -23.797 -2.428 1 94.69 166 ARG B C 1
ATOM 3984 O O . ARG B 1 166 ? 0.992 -23.078 -2.465 1 94.69 166 ARG B O 1
ATOM 3991 N N . VAL B 1 167 ? 2.131 -24.922 -3.031 1 96.5 167 VAL B N 1
ATOM 3992 C CA . VAL B 1 167 ? 1.026 -25.484 -3.795 1 96.5 167 VAL B CA 1
ATOM 3993 C C . VAL B 1 167 ? 0.54 -26.766 -3.117 1 96.5 167 VAL B C 1
ATOM 3995 O O . VAL B 1 167 ? 1.214 -27.797 -3.17 1 96.5 167 VAL B O 1
ATOM 3998 N N . ALA B 1 168 ? -0.642 -26.641 -2.541 1 94.56 168 ALA B N 1
ATOM 3999 C CA . ALA B 1 168 ? -1.21 -27.797 -1.868 1 94.56 168 ALA B CA 1
ATOM 4000 C C . ALA B 1 168 ? -2.275 -28.469 -2.732 1 94.56 168 ALA B C 1
ATOM 4002 O O . ALA B 1 168 ? -2.586 -29.641 -2.545 1 94.56 168 ALA B O 1
ATOM 4003 N N . THR B 1 169 ? -2.781 -27.75 -3.674 1 95.38 169 THR B N 1
ATOM 4004 C CA . THR B 1 169 ? -3.85 -28.25 -4.535 1 95.38 169 THR B CA 1
ATOM 4005 C C . THR B 1 169 ? -3.275 -28.938 -5.77 1 95.38 169 THR B C 1
ATOM 4007 O O . THR B 1 169 ? -2.549 -28.312 -6.551 1 95.38 169 THR B O 1
ATOM 4010 N N . PRO B 1 170 ? -3.627 -30.203 -5.945 1 96.44 170 PRO B N 1
ATOM 4011 C CA . PRO B 1 170 ? -3.104 -30.906 -7.117 1 96.44 170 PRO B CA 1
ATOM 4012 C C . PRO B 1 170 ? -3.498 -30.234 -8.43 1 96.44 170 PRO B C 1
ATOM 4014 O O . PRO B 1 170 ? -4.637 -29.781 -8.586 1 96.44 170 PRO B O 1
ATOM 4017 N N . GLY B 1 171 ? -2.555 -30.109 -9.297 1 97.25 171 GLY B N 1
ATOM 4018 C CA . GLY B 1 171 ? -2.809 -29.594 -10.633 1 97.25 171 GLY B CA 1
ATOM 4019 C C . GLY B 1 171 ? -2.789 -28.078 -10.68 1 97.25 171 GLY B C 1
ATOM 4020 O O . GLY B 1 171 ? -2.875 -27.484 -11.766 1 97.25 171 GLY B O 1
ATOM 4021 N N . LEU B 1 172 ? -2.633 -27.422 -9.539 1 97.44 172 LEU B N 1
ATOM 4022 C CA . LEU B 1 172 ? -2.6 -25.969 -9.5 1 97.44 172 LEU B CA 1
ATOM 4023 C C . LEU B 1 172 ? -1.226 -25.438 -9.898 1 97.44 172 LEU B C 1
ATOM 4025 O O . LEU B 1 172 ? -0.204 -25.906 -9.391 1 97.44 172 LEU B O 1
ATOM 4029 N N . VAL B 1 173 ? -1.225 -24.547 -10.844 1 96.81 173 VAL B N 1
ATOM 4030 C CA . VAL B 1 173 ? 0.021 -23.891 -11.211 1 96.81 173 VAL B CA 1
ATOM 4031 C C . VAL B 1 173 ? -0.056 -22.406 -10.852 1 96.81 173 VAL B C 1
ATOM 4033 O O . VAL B 1 173 ? -1.109 -21.781 -10.992 1 96.81 173 VAL B O 1
ATOM 4036 N N . LEU B 1 174 ? 1.03 -21.938 -10.359 1 95.75 174 LEU B N 1
ATOM 4037 C CA . LEU B 1 174 ? 1.175 -20.516 -10.047 1 95.75 174 LEU B CA 1
ATOM 4038 C C . LEU B 1 174 ? 2.184 -19.859 -10.977 1 95.75 174 LEU B C 1
ATOM 4040 O O . LEU B 1 174 ? 2.854 -20.531 -11.758 1 95.75 174 LEU B O 1
ATOM 4044 N N . GLY B 1 175 ? 2.197 -18.547 -10.914 1 93.5 175 GLY B N 1
ATOM 4045 C CA . GLY B 1 175 ? 3.211 -17.828 -11.672 1 93.5 175 GLY B CA 1
ATOM 4046 C C . GLY B 1 175 ? 4.613 -18.016 -11.125 1 93.5 175 GLY B C 1
ATOM 4047 O O . GLY B 1 175 ? 5.598 -17.812 -11.836 1 93.5 175 GLY B O 1
ATOM 4048 N N . CYS B 1 176 ? 4.676 -18.562 -9.922 1 96.19 176 CYS B N 1
ATOM 4049 C CA . CYS B 1 176 ? 5.965 -18.609 -9.25 1 96.19 176 CYS B CA 1
ATOM 4050 C C . CYS B 1 176 ? 6.273 -20.016 -8.766 1 96.19 176 CYS B C 1
ATOM 4052 O O . CYS B 1 176 ? 7.27 -20.234 -8.07 1 96.19 176 CYS B O 1
ATOM 4054 N N . ASN B 1 177 ? 5.477 -20.953 -9.086 1 96.88 177 ASN B N 1
ATOM 4055 C CA . ASN B 1 177 ? 5.668 -22.312 -8.586 1 96.88 177 ASN B CA 1
ATOM 4056 C C . ASN B 1 177 ? 5.039 -23.344 -9.508 1 96.88 177 ASN B C 1
ATOM 4058 O O . ASN B 1 177 ? 3.838 -23.312 -9.773 1 96.88 177 ASN B O 1
ATOM 4062 N N . PHE B 1 178 ? 5.84 -24.25 -9.961 1 96.69 178 PHE B N 1
ATOM 4063 C CA . PHE B 1 178 ? 5.418 -25.25 -10.938 1 96.69 178 PHE B CA 1
ATOM 4064 C C . PHE B 1 178 ? 5.648 -26.656 -10.414 1 96.69 178 PHE B C 1
ATOM 4066 O O . PHE B 1 178 ? 5.844 -27.594 -11.188 1 96.69 178 PHE B O 1
ATOM 4073 N N . SER B 1 179 ? 5.586 -26.766 -9.141 1 96.62 179 SER B N 1
ATOM 4074 C CA . SER B 1 179 ? 5.93 -28.016 -8.484 1 96.62 179 SER B CA 1
ATOM 4075 C C . SER B 1 179 ? 4.891 -29.094 -8.781 1 96.62 179 SER B C 1
ATOM 4077 O O . SER B 1 179 ? 5.16 -30.281 -8.609 1 96.62 179 SER B O 1
ATOM 4079 N N . ALA B 1 180 ? 3.725 -28.703 -9.281 1 97.19 180 ALA B N 1
ATOM 4080 C CA . ALA B 1 180 ? 2.658 -29.656 -9.555 1 97.19 180 ALA B CA 1
ATOM 4081 C C . ALA B 1 180 ? 2.842 -30.312 -10.93 1 97.19 180 ALA B C 1
ATOM 4083 O O . ALA B 1 180 ? 1.939 -30.984 -11.43 1 97.19 180 ALA B O 1
ATOM 4084 N N . LEU B 1 181 ? 3.984 -30.109 -11.516 1 97.75 181 LEU B N 1
ATOM 4085 C CA . LEU B 1 181 ? 4.215 -30.625 -12.859 1 97.75 181 LEU B CA 1
ATOM 4086 C C . LEU B 1 181 ? 5.352 -31.641 -12.867 1 97.75 181 LEU B C 1
ATOM 4088 O O . LEU B 1 181 ? 6.324 -31.5 -12.117 1 97.75 181 LEU B O 1
ATOM 4092 N N . ASP B 1 182 ? 5.148 -32.688 -13.602 1 97.56 182 ASP B N 1
ATOM 4093 C CA . ASP B 1 182 ? 6.281 -33.469 -14.078 1 97.56 182 ASP B CA 1
ATOM 4094 C C . ASP B 1 182 ? 6.984 -32.781 -15.242 1 97.56 182 ASP B C 1
ATOM 4096 O O . ASP B 1 182 ? 6.484 -32.781 -16.359 1 97.56 182 ASP B O 1
ATOM 4100 N N . THR B 1 183 ? 8.117 -32.281 -14.984 1 95.69 183 THR B N 1
ATOM 4101 C CA . THR B 1 183 ? 8.781 -31.391 -15.945 1 95.69 183 THR B CA 1
ATOM 4102 C C . THR B 1 183 ? 9.234 -32.188 -17.172 1 95.69 183 THR B C 1
ATOM 4104 O O . THR B 1 183 ? 9.609 -31.594 -18.188 1 95.69 183 THR B O 1
ATOM 4107 N N . SER B 1 184 ? 9.148 -33.5 -17.172 1 97 184 SER B N 1
ATOM 4108 C CA . SER B 1 184 ? 9.555 -34.312 -18.312 1 97 184 SER B CA 1
ATOM 4109 C C . SER B 1 184 ? 8.398 -34.5 -19.297 1 97 184 SER B C 1
ATOM 4111 O O . SER B 1 184 ? 8.594 -35.031 -20.391 1 97 184 SER B O 1
ATOM 4113 N N . LEU B 1 185 ? 7.25 -34.094 -18.953 1 97.62 185 LEU B N 1
ATOM 4114 C CA . LEU B 1 185 ? 6.066 -34.344 -19.75 1 97.62 185 LEU B CA 1
ATOM 4115 C C . LEU B 1 185 ? 5.574 -33.094 -20.438 1 97.62 185 LEU B C 1
ATOM 4117 O O . LEU B 1 185 ? 5.75 -31.984 -19.922 1 97.62 185 LEU B O 1
ATOM 4121 N N . PRO B 1 186 ? 4.949 -33.312 -21.641 1 96.25 186 PRO B N 1
ATOM 4122 C CA . PRO B 1 186 ? 4.137 -32.219 -22.156 1 96.25 186 PRO B CA 1
ATOM 4123 C C . PRO B 1 186 ? 2.994 -31.828 -21.219 1 96.25 186 PRO B C 1
ATOM 4125 O O . PRO B 1 186 ? 2.684 -32.562 -20.281 1 96.25 186 PRO B O 1
ATOM 4128 N N . THR B 1 187 ? 2.461 -30.625 -21.469 1 96.5 187 THR B N 1
ATOM 4129 C CA . THR B 1 187 ? 1.509 -30.141 -20.469 1 96.5 187 THR B CA 1
ATOM 4130 C C . THR B 1 187 ? 0.289 -29.531 -21.141 1 96.5 187 THR B C 1
ATOM 4132 O O . THR B 1 187 ? 0.424 -28.766 -22.094 1 96.5 187 THR B O 1
ATOM 4135 N N . ILE B 1 188 ? -0.865 -29.922 -20.672 1 96.56 188 ILE B N 1
ATOM 4136 C CA . ILE B 1 188 ? -2.08 -29.141 -20.906 1 96.56 188 ILE B CA 1
ATOM 4137 C C . ILE B 1 188 ? -2.287 -28.156 -19.766 1 96.56 188 ILE B C 1
ATOM 4139 O O . ILE B 1 188 ? -2.283 -28.531 -18.578 1 96.56 188 ILE B O 1
ATOM 4143 N N . VAL B 1 189 ? -2.475 -26.906 -20.109 1 96.88 189 VAL B N 1
ATOM 4144 C CA . VAL B 1 189 ? -2.75 -25.875 -19.109 1 96.88 189 VAL B CA 1
ATOM 4145 C C . VAL B 1 189 ? -4.129 -25.281 -19.359 1 96.88 189 VAL B C 1
ATOM 4147 O O . VAL B 1 189 ? -4.41 -24.781 -20.453 1 96.88 189 VAL B O 1
ATOM 4150 N N . VAL B 1 190 ? -4.949 -25.344 -18.328 1 97.12 190 VAL B N 1
ATOM 4151 C CA . VAL B 1 190 ? -6.262 -24.703 -18.391 1 97.12 190 VAL B CA 1
ATOM 4152 C C . VAL B 1 190 ? -6.203 -23.328 -17.734 1 97.12 190 VAL B C 1
ATOM 4154 O O . VAL B 1 190 ? -6.082 -23.219 -16.5 1 97.12 190 VAL B O 1
ATOM 4157 N N . CYS B 1 191 ? -6.293 -22.297 -18.469 1 95.5 191 CYS B N 1
ATOM 4158 C CA . CYS B 1 191 ? -6.223 -20.938 -17.938 1 95.5 191 CYS B CA 1
ATOM 4159 C C . CYS B 1 191 ? -6.66 -19.922 -18.984 1 95.5 191 CYS B C 1
ATOM 4161 O O . CYS B 1 191 ? -6.859 -20.266 -20.156 1 95.5 191 CYS B O 1
ATOM 4163 N N . SER B 1 192 ? -6.863 -18.734 -18.469 1 91.12 192 SER B N 1
ATOM 4164 C CA . SER B 1 192 ? -7.012 -17.594 -19.359 1 91.12 192 SER B CA 1
ATOM 4165 C C . SER B 1 192 ? -5.707 -16.812 -19.469 1 91.12 192 SER B C 1
ATOM 4167 O O . SER B 1 192 ? -4.934 -16.734 -18.516 1 91.12 192 SER B O 1
ATOM 4169 N N . GLY B 1 193 ? -5.352 -16.328 -20.625 1 85.88 193 GLY B N 1
ATOM 4170 C CA . GLY B 1 193 ? -4.133 -15.562 -20.812 1 85.88 193 GLY B CA 1
ATOM 4171 C C . GLY B 1 193 ? -2.938 -16.422 -21.188 1 85.88 193 GLY B C 1
ATOM 4172 O O . GLY B 1 193 ? -3.012 -17.656 -21.141 1 85.88 193 GLY B O 1
ATOM 4173 N N . SER B 1 194 ? -1.862 -15.875 -21.5 1 86.88 194 SER B N 1
ATOM 4174 C CA . SER B 1 194 ? -0.753 -16.625 -22.078 1 86.88 194 SER B CA 1
ATOM 4175 C C . SER B 1 194 ? 0.443 -16.672 -21.141 1 86.88 194 SER B C 1
ATOM 4177 O O . SER B 1 194 ? 1.415 -17.391 -21.391 1 86.88 194 SER B O 1
ATOM 4179 N N . PHE B 1 195 ? 0.342 -16.062 -20.016 1 86.69 195 PHE B N 1
ATOM 4180 C CA . PHE B 1 195 ? 1.495 -15.984 -19.125 1 86.69 195 PHE B CA 1
ATOM 4181 C C . PHE B 1 195 ? 1.8 -17.328 -18.5 1 86.69 195 PHE B C 1
ATOM 4183 O O . PHE B 1 195 ? 2.957 -17.766 -18.453 1 86.69 195 PHE B O 1
ATOM 4190 N N . HIS B 1 196 ? 0.769 -17.953 -17.984 1 93.31 196 HIS B N 1
ATOM 4191 C CA . HIS B 1 196 ? 0.974 -19.203 -17.281 1 93.31 196 HIS B CA 1
ATOM 4192 C C . HIS B 1 196 ? 1.444 -20.297 -18.219 1 93.31 196 HIS B C 1
ATOM 4194 O O . HIS B 1 196 ? 2.422 -21 -17.938 1 93.31 196 HIS B O 1
ATOM 4200 N N . PRO B 1 197 ? 0.876 -20.359 -19.391 1 94.44 197 PRO B N 1
ATOM 4201 C CA . PRO B 1 197 ? 1.409 -21.328 -20.344 1 94.44 197 PRO B CA 1
ATOM 4202 C C . PRO B 1 197 ? 2.867 -21.062 -20.703 1 94.44 197 PRO B C 1
ATOM 4204 O O . PRO B 1 197 ? 3.656 -22 -20.844 1 94.44 197 PRO B O 1
ATOM 4207 N N . ALA B 1 198 ? 3.195 -19.797 -20.891 1 93.44 198 ALA B N 1
ATOM 4208 C CA . ALA B 1 198 ? 4.582 -19.453 -21.188 1 93.44 198 ALA B CA 1
ATOM 4209 C C . ALA B 1 198 ? 5.512 -19.875 -20.062 1 93.44 198 ALA B C 1
ATOM 4211 O O . ALA B 1 198 ? 6.602 -20.406 -20.312 1 93.44 198 ALA B O 1
ATOM 4212 N N . GLY B 1 199 ? 5.055 -19.641 -18.844 1 94.38 199 GLY B N 1
ATOM 4213 C CA . GLY B 1 199 ? 5.836 -20.078 -17.688 1 94.38 199 GLY B CA 1
ATOM 4214 C C . GLY B 1 199 ? 6.047 -21.578 -17.641 1 94.38 199 GLY B C 1
ATOM 4215 O O . GLY B 1 199 ? 7.152 -22.047 -17.375 1 94.38 199 GLY B O 1
ATOM 4216 N N . VAL B 1 200 ? 4.984 -22.312 -17.938 1 95.56 200 VAL B N 1
ATOM 4217 C CA . VAL B 1 200 ? 5.059 -23.766 -17.969 1 95.56 200 VAL B CA 1
ATOM 4218 C C . VAL B 1 200 ? 6.051 -24.203 -19.047 1 95.56 200 VAL B C 1
ATOM 4220 O O . VAL B 1 200 ? 6.891 -25.078 -18.797 1 95.56 200 VAL B O 1
ATOM 4223 N N . ALA B 1 201 ? 5.984 -23.609 -20.156 1 94.19 201 ALA B N 1
ATOM 4224 C CA . ALA B 1 201 ? 6.855 -23.969 -21.266 1 94.19 201 ALA B CA 1
ATOM 4225 C C . ALA B 1 201 ? 8.32 -23.703 -20.938 1 94.19 201 ALA B C 1
ATOM 4227 O O . ALA B 1 201 ? 9.195 -24.516 -21.234 1 94.19 201 ALA B O 1
ATOM 4228 N N . ILE B 1 202 ? 8.555 -22.594 -20.375 1 93.5 202 ILE B N 1
ATOM 4229 C CA . ILE B 1 202 ? 9.914 -22.234 -20 1 93.5 202 ILE B CA 1
ATOM 4230 C C . ILE B 1 202 ? 10.445 -23.219 -18.953 1 93.5 202 ILE B C 1
ATOM 4232 O O . ILE B 1 202 ? 11.586 -23.672 -19.047 1 93.5 202 ILE B O 1
ATOM 4236 N N . ARG B 1 203 ? 9.664 -23.562 -18.016 1 94 203 ARG B N 1
ATOM 4237 C CA . ARG B 1 203 ? 10.078 -24.406 -16.906 1 94 203 ARG B CA 1
ATOM 4238 C C . ARG B 1 203 ? 10.305 -25.844 -17.359 1 94 203 ARG B C 1
ATOM 4240 O O . ARG B 1 203 ? 11.203 -26.531 -16.859 1 94 203 ARG B O 1
ATOM 4247 N N . THR B 1 204 ? 9.453 -26.344 -18.297 1 94 204 THR B N 1
ATOM 4248 C CA . THR B 1 204 ? 9.484 -27.766 -18.641 1 94 204 THR B CA 1
ATOM 4249 C C . THR B 1 204 ? 10.312 -27.984 -19.906 1 94 204 THR B C 1
ATOM 4251 O O . THR B 1 204 ? 10.781 -29.109 -20.156 1 94 204 THR B O 1
ATOM 4254 N N . ASN B 1 205 ? 10.422 -26.938 -20.656 1 92.62 205 ASN B N 1
ATOM 4255 C CA . ASN B 1 205 ? 11.023 -27.078 -21.984 1 92.62 205 ASN B CA 1
ATOM 4256 C C . ASN B 1 205 ? 10.359 -28.203 -22.766 1 92.62 205 ASN B C 1
ATOM 4258 O O . ASN B 1 205 ? 11.047 -29 -23.406 1 92.62 205 ASN B O 1
ATOM 4262 N N . ARG B 1 206 ? 9.031 -28.391 -22.641 1 92.88 206 ARG B N 1
ATOM 4263 C CA . ARG B 1 206 ? 8.195 -29.359 -23.328 1 92.88 206 ARG B CA 1
ATOM 4264 C C . ARG B 1 206 ? 6.992 -28.688 -23.984 1 92.88 206 ARG B C 1
ATOM 4266 O O . ARG B 1 206 ? 6.66 -27.547 -23.656 1 92.88 206 ARG B O 1
ATOM 4273 N N . PRO B 1 207 ? 6.352 -29.391 -24.938 1 91.94 207 PRO B N 1
ATOM 4274 C CA . PRO B 1 207 ? 5.164 -28.812 -25.578 1 91.94 207 PRO B CA 1
ATOM 4275 C C . PRO B 1 207 ? 4.059 -28.484 -24.578 1 91.94 207 PRO B C 1
ATOM 4277 O O . PRO B 1 207 ? 3.838 -29.234 -23.609 1 91.94 207 PRO B O 1
ATOM 4280 N N . VAL B 1 208 ? 3.393 -27.344 -24.844 1 94.75 208 VAL B N 1
ATOM 4281 C CA . VAL B 1 208 ? 2.283 -26.891 -24 1 94.75 208 VAL B CA 1
ATOM 4282 C C . VAL B 1 208 ? 1.042 -26.672 -24.859 1 94.75 208 VAL B C 1
ATOM 4284 O O . VAL B 1 208 ? 1.113 -26.016 -25.906 1 94.75 208 VAL B O 1
ATOM 4287 N N . VAL B 1 209 ? -0.019 -27.281 -24.5 1 94 209 VAL B N 1
ATOM 4288 C CA . VAL B 1 209 ? -1.324 -27.031 -25.094 1 94 209 VAL B CA 1
ATOM 4289 C C . VAL B 1 209 ? -2.209 -26.281 -24.109 1 94 209 VAL B C 1
ATOM 4291 O O . VAL B 1 209 ? -2.408 -26.734 -22.984 1 94 209 VAL B O 1
ATOM 4294 N N . GLN B 1 210 ? -2.754 -25.141 -24.516 1 96 210 GLN B N 1
ATOM 4295 C CA . GLN B 1 210 ? -3.584 -24.328 -23.625 1 96 210 GLN B CA 1
ATOM 4296 C C . GLN B 1 210 ? -5.066 -24.5 -23.953 1 96 210 GLN B C 1
ATOM 4298 O O . GLN B 1 210 ? -5.461 -24.453 -25.125 1 96 210 GLN B O 1
ATOM 4303 N N . ILE B 1 211 ? -5.809 -24.812 -22.938 1 96.06 211 ILE B N 1
ATOM 4304 C CA . ILE B 1 211 ? -7.262 -24.688 -23.031 1 96.06 211 ILE B CA 1
ATOM 4305 C C . ILE B 1 211 ? -7.715 -23.406 -22.344 1 96.06 211 ILE B C 1
ATOM 4307 O O . ILE B 1 211 ? -7.598 -23.25 -21.125 1 96.06 211 ILE B O 1
ATOM 4311 N N . ASP B 1 212 ? -8.219 -22.469 -23.078 1 94.75 212 ASP B N 1
ATOM 4312 C CA . ASP B 1 212 ? -8.773 -21.219 -22.578 1 94.75 212 ASP B CA 1
ATOM 4313 C C . ASP B 1 212 ? -10.305 -21.25 -22.594 1 94.75 212 ASP B C 1
ATOM 4315 O O . ASP B 1 212 ? -10.922 -21.141 -23.656 1 94.75 212 ASP B O 1
ATOM 4319 N N . PRO B 1 213 ? -10.852 -21.297 -21.453 1 93.88 213 PRO B N 1
ATOM 4320 C CA . PRO B 1 213 ? -12.312 -21.422 -21.406 1 93.88 213 PRO B CA 1
ATOM 4321 C C . PRO B 1 213 ? -13.023 -20.219 -22.031 1 93.88 213 PRO B C 1
ATOM 4323 O O . PRO B 1 213 ? -14.219 -20.281 -22.328 1 93.88 213 PRO B O 1
ATOM 4326 N N . THR B 1 214 ? -12.32 -19.109 -22.25 1 89.19 214 THR B N 1
ATOM 4327 C CA . THR B 1 214 ? -12.93 -17.922 -22.844 1 89.19 214 THR B CA 1
ATOM 4328 C C . THR B 1 214 ? -12.719 -17.906 -24.344 1 89.19 214 THR B C 1
ATOM 4330 O O . THR B 1 214 ? -13.406 -17.172 -25.062 1 89.19 214 THR B O 1
ATOM 4333 N N . LYS B 1 215 ? -11.75 -18.672 -24.875 1 86.5 215 LYS B N 1
ATOM 4334 C CA . LYS B 1 215 ? -11.352 -18.562 -26.281 1 86.5 215 LYS B CA 1
ATOM 4335 C C . LYS B 1 215 ? -11.305 -19.938 -26.953 1 86.5 215 LYS B C 1
ATOM 4337 O O . LYS B 1 215 ? -11.336 -20.031 -28.188 1 86.5 215 LYS B O 1
ATOM 4342 N N . GLY B 1 216 ? -11.219 -20.938 -26.156 1 86 216 GLY B N 1
ATOM 4343 C CA . GLY B 1 216 ? -11.008 -22.25 -26.703 1 86 216 GLY B CA 1
ATOM 4344 C C . GLY B 1 216 ? -9.562 -22.719 -26.609 1 86 216 GLY B C 1
ATOM 4345 O O . GLY B 1 216 ? -8.852 -22.359 -25.672 1 86 216 GLY B O 1
ATOM 4346 N N . VAL B 1 217 ? -9.266 -23.641 -27.531 1 80.62 217 VAL B N 1
ATOM 4347 C CA . VAL B 1 217 ? -7.914 -24.203 -27.5 1 80.62 217 VAL B CA 1
ATOM 4348 C C . VAL B 1 217 ? -6.977 -23.344 -28.344 1 80.62 217 VAL B C 1
ATOM 4350 O O . VAL B 1 217 ? -7.305 -22.984 -29.469 1 80.62 217 VAL B O 1
ATOM 4353 N N . LEU B 1 218 ? -5.934 -23 -27.656 1 74.56 218 LEU B N 1
ATOM 4354 C CA . LEU B 1 218 ? -5.012 -22.094 -28.328 1 74.56 218 LEU B CA 1
ATOM 4355 C C . LEU B 1 218 ? -3.83 -22.844 -28.922 1 74.56 218 LEU B C 1
ATOM 4357 O O . LEU B 1 218 ? -3.471 -23.922 -28.422 1 74.56 218 LEU B O 1
ATOM 4361 N N . ASP B 1 219 ? -3.393 -22.172 -29.891 1 68.94 219 ASP B N 1
ATOM 4362 C CA . ASP B 1 219 ? -2.312 -22.812 -30.641 1 68.94 219 ASP B CA 1
ATOM 4363 C C . ASP B 1 219 ? -0.973 -22.641 -29.922 1 68.94 219 ASP B C 1
ATOM 4365 O O . ASP B 1 219 ? -0.769 -21.641 -29.219 1 68.94 219 ASP B O 1
ATOM 4369 N N . SER B 1 220 ? -0.117 -23.594 -30.094 1 74.19 220 SER B N 1
ATOM 4370 C CA . SER B 1 220 ? 1.237 -23.641 -29.562 1 74.19 220 SER B CA 1
ATOM 4371 C C . SER B 1 220 ? 2.051 -22.422 -30.016 1 74.19 220 SER B C 1
ATOM 4373 O O . SER B 1 220 ? 2.928 -21.953 -29.281 1 74.19 220 SER B O 1
ATOM 4375 N N . GLU B 1 221 ? 1.665 -21.844 -31.141 1 78.25 221 GLU B N 1
ATOM 4376 C CA . GLU B 1 221 ? 2.4 -20.719 -31.688 1 78.25 221 GLU B CA 1
ATOM 4377 C C . GLU B 1 221 ? 2.189 -19.469 -30.844 1 78.25 221 GLU B C 1
ATOM 4379 O O . GLU B 1 221 ? 3.1 -18.641 -30.688 1 78.25 221 GLU B O 1
ATOM 4384 N N . ASP B 1 222 ? 1.029 -19.391 -30.297 1 80.88 222 ASP B N 1
ATOM 4385 C CA . ASP B 1 222 ? 0.732 -18.234 -29.438 1 80.88 222 ASP B CA 1
ATOM 4386 C C . ASP B 1 222 ? 1.573 -18.266 -28.172 1 80.88 222 ASP B C 1
ATOM 4388 O O . ASP B 1 222 ? 2.086 -17.219 -27.734 1 80.88 222 ASP B O 1
ATOM 4392 N N . VAL B 1 223 ? 1.714 -19.422 -27.719 1 86.19 223 VAL B N 1
ATOM 4393 C CA . VAL B 1 223 ? 2.516 -19.594 -26.516 1 86.19 223 VAL B CA 1
ATOM 4394 C C . VAL B 1 223 ? 3.984 -19.312 -26.812 1 86.19 223 VAL B C 1
ATOM 4396 O O . VAL B 1 223 ? 4.672 -18.625 -26.047 1 86.19 223 VAL B O 1
ATOM 4399 N N . GLU B 1 224 ? 4.43 -19.734 -27.953 1 87.88 224 GLU B N 1
ATOM 4400 C CA . GLU B 1 224 ? 5.82 -19.562 -28.359 1 87.88 224 GLU B CA 1
ATOM 4401 C C . GLU B 1 224 ? 6.156 -18.078 -28.531 1 87.88 224 GLU B C 1
ATOM 4403 O O . GLU B 1 224 ? 7.254 -17.641 -28.188 1 87.88 224 GLU B O 1
ATOM 4408 N N . ASP B 1 225 ? 5.266 -17.375 -29.062 1 89.69 225 ASP B N 1
ATOM 4409 C CA . ASP B 1 225 ? 5.473 -15.945 -29.25 1 89.69 225 ASP B CA 1
ATOM 4410 C C . ASP B 1 225 ? 5.625 -15.219 -27.922 1 89.69 225 ASP B C 1
ATOM 4412 O O . ASP B 1 225 ? 6.461 -14.328 -27.781 1 89.69 225 ASP B O 1
ATOM 4416 N N . VAL B 1 226 ? 4.812 -15.633 -27 1 91.38 226 VAL B N 1
ATOM 4417 C CA . VAL B 1 226 ? 4.871 -15.023 -25.688 1 91.38 226 VAL B CA 1
ATOM 4418 C C . VAL B 1 226 ? 6.211 -15.344 -25.016 1 91.38 226 VAL B C 1
ATOM 4420 O O . VAL B 1 226 ? 6.844 -14.469 -24.422 1 91.38 226 VAL B O 1
ATOM 4423 N N . ILE B 1 227 ? 6.656 -16.5 -25.203 1 93.44 227 ILE B N 1
ATOM 4424 C CA . ILE B 1 227 ? 7.93 -16.938 -24.641 1 93.44 227 ILE B CA 1
ATOM 4425 C C . ILE B 1 227 ? 9.07 -16.109 -25.219 1 93.44 227 ILE B C 1
ATOM 4427 O O . ILE B 1 227 ? 9.922 -15.609 -24.484 1 93.44 227 ILE B O 1
ATOM 4431 N N . ARG B 1 228 ? 9.039 -16.016 -26.5 1 93.81 228 ARG B N 1
ATOM 4432 C CA . ARG B 1 228 ? 10.094 -15.266 -27.172 1 93.81 228 ARG B CA 1
ATOM 4433 C C . ARG B 1 228 ? 10.156 -13.828 -26.672 1 93.81 228 ARG B C 1
ATOM 4435 O O . ARG B 1 228 ? 11.242 -13.297 -26.438 1 93.81 228 ARG B O 1
ATOM 4442 N N . ARG B 1 229 ? 9.047 -13.258 -26.5 1 93.12 229 ARG B N 1
ATOM 4443 C CA . ARG B 1 229 ? 8.992 -11.875 -26.047 1 93.12 229 ARG B CA 1
ATOM 4444 C C . ARG B 1 229 ? 9.516 -11.742 -24.609 1 93.12 229 ARG B C 1
ATOM 4446 O O . ARG B 1 229 ? 10.289 -10.828 -24.312 1 93.12 229 ARG B O 1
ATOM 4453 N N . ILE B 1 230 ? 9.094 -12.648 -23.797 1 94.25 230 ILE B N 1
ATOM 4454 C CA . ILE B 1 230 ? 9.531 -12.633 -22.406 1 94.25 230 ILE B CA 1
ATOM 4455 C C . ILE B 1 230 ? 11.047 -12.805 -22.344 1 94.25 230 ILE B C 1
ATOM 4457 O O . ILE B 1 230 ? 11.734 -12.023 -21.672 1 94.25 230 ILE B O 1
ATOM 4461 N N . LEU B 1 231 ? 11.523 -13.758 -23.078 1 95.44 231 LEU B N 1
ATOM 4462 C CA . LEU B 1 231 ? 12.945 -14.078 -23.016 1 95.44 231 LEU B CA 1
ATOM 4463 C C . LEU B 1 231 ? 13.781 -12.945 -23.594 1 95.44 231 LEU B C 1
ATOM 4465 O O . LEU B 1 231 ? 14.844 -12.617 -23.062 1 95.44 231 LEU B O 1
ATOM 4469 N N . ALA B 1 232 ? 13.336 -12.367 -24.672 1 95.88 232 ALA B N 1
ATOM 4470 C CA . ALA B 1 232 ? 14.07 -11.258 -25.281 1 95.88 232 ALA B CA 1
ATOM 4471 C C . ALA B 1 232 ? 14.281 -10.125 -24.281 1 95.88 232 ALA B C 1
ATOM 4473 O O . ALA B 1 232 ? 15.391 -9.609 -24.141 1 95.88 232 ALA B O 1
ATOM 4474 N N . VAL B 1 233 ? 13.242 -9.812 -23.562 1 95.94 233 VAL B N 1
ATOM 4475 C CA . VAL B 1 233 ? 13.297 -8.703 -22.609 1 95.94 233 VAL B CA 1
ATOM 4476 C C . VAL B 1 233 ? 14.148 -9.086 -21.406 1 95.94 233 VAL B C 1
ATOM 4478 O O . VAL B 1 233 ? 15.023 -8.328 -20.984 1 95.94 233 VAL B O 1
ATOM 4481 N N . ARG B 1 234 ? 13.906 -10.242 -20.875 1 96.69 234 ARG B N 1
ATOM 4482 C CA . ARG B 1 234 ? 14.586 -10.648 -19.641 1 96.69 234 ARG B CA 1
ATOM 4483 C C . ARG B 1 234 ? 16.078 -10.844 -19.891 1 96.69 234 ARG B C 1
ATOM 4485 O O . ARG B 1 234 ? 16.906 -10.422 -19.078 1 96.69 234 ARG B O 1
ATOM 4492 N N . LEU B 1 235 ? 16.438 -11.43 -21.047 1 96.56 235 LEU B N 1
ATOM 4493 C CA . LEU B 1 235 ? 17.859 -11.625 -21.359 1 96.56 235 LEU B CA 1
ATOM 4494 C C . LEU B 1 235 ? 18.547 -10.281 -21.609 1 96.56 235 LEU B C 1
ATOM 4496 O O . LEU B 1 235 ? 19.703 -10.102 -21.25 1 96.56 235 LEU B O 1
ATOM 4500 N N . SER B 1 236 ? 17.859 -9.406 -22.188 1 96.69 236 SER B N 1
ATOM 4501 C CA . SER B 1 236 ? 18.406 -8.062 -22.375 1 96.69 236 SER B CA 1
ATOM 4502 C C . SER B 1 236 ? 18.719 -7.398 -21.047 1 96.69 236 SER B C 1
ATOM 4504 O O . SER B 1 236 ? 19.781 -6.785 -20.891 1 96.69 236 SER B O 1
ATOM 4506 N N . LYS B 1 237 ? 17.844 -7.562 -20.078 1 96.94 237 LYS B N 1
ATOM 4507 C CA . LYS B 1 237 ? 18.047 -6.953 -18.766 1 96.94 237 LYS B CA 1
ATOM 4508 C C . LYS B 1 237 ? 19.219 -7.621 -18.031 1 96.94 237 LYS B C 1
ATOM 4510 O O . LYS B 1 237 ? 20 -6.945 -17.359 1 96.94 237 LYS B O 1
ATOM 4515 N N . ILE B 1 238 ? 19.281 -8.898 -18.188 1 97.25 238 ILE B N 1
ATOM 4516 C CA . ILE B 1 238 ? 20.391 -9.633 -17.594 1 97.25 238 ILE B CA 1
ATOM 4517 C C . ILE B 1 238 ? 21.719 -9.125 -18.172 1 97.25 238 ILE B C 1
ATOM 4519 O O . ILE B 1 238 ? 22.672 -8.891 -17.438 1 97.25 238 ILE B O 1
ATOM 4523 N N . ARG B 1 239 ? 21.75 -8.891 -19.453 1 96.31 239 ARG B N 1
ATOM 4524 C CA . ARG B 1 239 ? 22.953 -8.43 -20.125 1 96.31 239 ARG B CA 1
ATOM 4525 C C . ARG B 1 239 ? 23.281 -6.984 -19.75 1 96.31 239 ARG B C 1
ATOM 4527 O O . ARG B 1 239 ? 24.453 -6.613 -19.656 1 96.31 239 ARG B O 1
ATOM 4534 N N . GLU B 1 240 ? 22.297 -6.258 -19.5 1 96.69 240 GLU B N 1
ATOM 4535 C CA . GLU B 1 240 ? 22.453 -4.84 -19.172 1 96.69 240 GLU B CA 1
ATOM 4536 C C . GLU B 1 240 ? 23 -4.652 -17.766 1 96.69 240 GLU B C 1
ATOM 4538 O O . GLU B 1 240 ? 23.594 -3.619 -17.453 1 96.69 240 GLU B O 1
ATOM 4543 N N . PHE B 1 241 ? 22.797 -5.586 -16.922 1 97.5 241 PHE B N 1
ATOM 4544 C CA . PHE B 1 241 ? 23.203 -5.492 -15.516 1 97.5 241 PHE B CA 1
ATOM 4545 C C . PHE B 1 241 ? 24.703 -5.336 -15.406 1 97.5 241 PHE B C 1
ATOM 4547 O O . PHE B 1 241 ? 25.469 -6.172 -15.906 1 97.5 241 PHE B O 1
ATOM 4554 N N . ASN B 1 242 ? 25.156 -4.238 -14.758 1 95.88 242 ASN B N 1
ATOM 4555 C CA . ASN B 1 242 ? 26.562 -3.949 -14.516 1 95.88 242 ASN B CA 1
ATOM 4556 C C . ASN B 1 242 ? 27 -4.383 -13.125 1 95.88 242 ASN B C 1
ATOM 4558 O O . ASN B 1 242 ? 26.625 -3.752 -12.133 1 95.88 242 ASN B O 1
ATOM 4562 N N . ARG B 1 243 ? 27.859 -5.242 -13.023 1 91.75 243 ARG B N 1
ATOM 4563 C CA . ARG B 1 243 ? 28.281 -5.836 -11.758 1 91.75 243 ARG B CA 1
ATOM 4564 C C . ARG B 1 243 ? 29.078 -4.836 -10.922 1 91.75 243 ARG B C 1
ATOM 4566 O O . ARG B 1 243 ? 29.125 -4.945 -9.695 1 91.75 243 ARG B O 1
ATOM 4573 N N . GLU B 1 244 ? 29.625 -3.848 -11.555 1 92.38 244 GLU B N 1
ATOM 4574 C CA . GLU B 1 244 ? 30.5 -2.9 -10.852 1 92.38 244 GLU B CA 1
ATOM 4575 C C . GLU B 1 244 ? 29.688 -1.764 -10.242 1 92.38 244 GLU B C 1
ATOM 4577 O O . GLU B 1 244 ? 30.109 -1.147 -9.258 1 92.38 244 GLU B O 1
ATOM 4582 N N . GLU B 1 245 ? 28.547 -1.449 -10.797 1 91.62 245 GLU B N 1
ATOM 4583 C CA . GLU B 1 245 ? 27.75 -0.305 -10.367 1 91.62 245 GLU B CA 1
ATOM 4584 C C . GLU B 1 245 ? 26.969 -0.626 -9.094 1 91.62 245 GLU B C 1
ATOM 4586 O O . GLU B 1 245 ? 26.453 0.276 -8.43 1 91.62 245 GLU B O 1
ATOM 4591 N N . GLY B 1 246 ? 26.922 -1.82 -8.68 1 91.56 246 GLY B N 1
ATOM 4592 C CA . GLY B 1 246 ? 26.125 -2.197 -7.52 1 91.56 246 GLY B CA 1
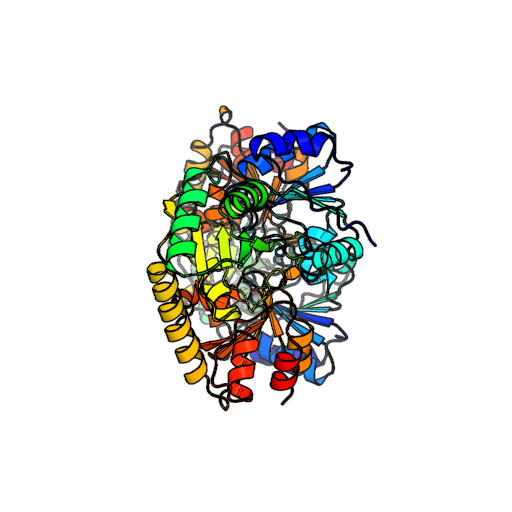ATOM 4593 C C . GLY B 1 246 ? 24.625 -2.18 -7.785 1 91.56 246 GLY B C 1
ATOM 4594 O O . GLY B 1 246 ? 24.188 -1.815 -8.875 1 91.56 246 GLY B O 1
ATOM 4595 N N . PHE B 1 247 ? 23.797 -2.57 -6.785 1 95.38 247 PHE B N 1
ATOM 4596 C CA . PHE B 1 247 ? 22.359 -2.633 -6.938 1 95.38 247 PHE B CA 1
ATOM 4597 C C . PHE B 1 247 ? 21.656 -2.463 -5.59 1 95.38 247 PHE B C 1
ATOM 4599 O O . PHE B 1 247 ? 22.297 -2.584 -4.539 1 95.38 247 PHE B O 1
ATOM 4606 N N . GLU B 1 248 ? 20.391 -2.057 -5.645 1 94 248 GLU B N 1
ATOM 4607 C CA . GLU B 1 248 ? 19.531 -1.997 -4.473 1 94 248 GLU B CA 1
ATOM 4608 C C . GLU B 1 248 ? 18.641 -3.238 -4.379 1 94 248 GLU B C 1
ATOM 4610 O O . GLU B 1 248 ? 18.391 -3.9 -5.387 1 94 248 GLU B O 1
ATOM 4615 N N . ILE B 1 249 ? 18.344 -3.594 -3.152 1 95.62 249 ILE B N 1
ATOM 4616 C CA . ILE B 1 249 ? 17.422 -4.691 -2.924 1 95.62 249 ILE B CA 1
ATOM 4617 C C . ILE B 1 249 ? 16.078 -4.141 -2.457 1 95.62 249 ILE B C 1
ATOM 4619 O O . ILE B 1 249 ? 16.016 -3.334 -1.527 1 95.62 249 ILE B O 1
ATOM 4623 N N . VAL B 1 250 ? 15.008 -4.516 -3.154 1 94.94 250 VAL B N 1
ATOM 4624 C CA . VAL B 1 250 ? 13.648 -4.184 -2.74 1 94.94 250 VAL B CA 1
ATOM 4625 C C . VAL B 1 250 ? 12.875 -5.461 -2.426 1 94.94 250 VAL B C 1
ATOM 4627 O O . VAL B 1 250 ? 12.797 -6.367 -3.256 1 94.94 250 VAL B O 1
ATOM 4630 N N . GLU B 1 251 ? 12.344 -5.535 -1.254 1 94.31 251 GLU B N 1
ATOM 4631 C CA . GLU B 1 251 ? 11.617 -6.73 -0.839 1 94.31 251 GLU B CA 1
ATOM 4632 C C . GLU B 1 251 ? 10.133 -6.422 -0.615 1 94.31 251 GLU B C 1
ATOM 4634 O O . GLU B 1 251 ? 9.789 -5.379 -0.052 1 94.31 251 GLU B O 1
ATOM 4639 N N . SER B 1 252 ? 9.289 -7.34 -1.104 1 93.62 252 SER B N 1
ATOM 4640 C CA . SER B 1 252 ? 7.855 -7.23 -0.862 1 93.62 252 SER B CA 1
ATOM 4641 C C . SER B 1 252 ? 7.52 -7.484 0.604 1 93.62 252 SER B C 1
ATOM 4643 O O . SER B 1 252 ? 8.117 -8.352 1.242 1 93.62 252 SER B O 1
ATOM 4645 N N . THR B 1 253 ? 6.508 -6.777 1.084 1 89.38 253 THR B N 1
ATOM 4646 C CA . THR B 1 253 ? 6.082 -6.965 2.467 1 89.38 253 THR B CA 1
ATOM 4647 C C . THR B 1 253 ? 4.969 -8.008 2.555 1 89.38 253 THR B C 1
ATOM 4649 O O . THR B 1 253 ? 4.555 -8.391 3.65 1 89.38 253 THR B O 1
ATOM 4652 N N . ALA B 1 254 ? 4.492 -8.484 1.394 1 92.5 254 ALA B N 1
ATOM 4653 C CA . ALA B 1 254 ? 3.467 -9.523 1.406 1 92.5 254 ALA B CA 1
ATOM 4654 C C . ALA B 1 254 ? 4.023 -10.836 1.947 1 92.5 254 ALA B C 1
ATOM 4656 O O . ALA B 1 254 ? 5.094 -11.281 1.529 1 92.5 254 ALA B O 1
ATOM 4657 N N . LEU B 1 255 ? 3.266 -11.445 2.795 1 92.69 255 LEU B N 1
ATOM 4658 C CA . LEU B 1 255 ? 3.738 -12.609 3.543 1 92.69 255 LEU B CA 1
ATOM 4659 C C . LEU B 1 255 ? 4.191 -13.719 2.598 1 92.69 255 LEU B C 1
ATOM 4661 O O . LEU B 1 255 ? 5.23 -14.344 2.822 1 92.69 255 LEU B O 1
ATOM 4665 N N . GLY B 1 256 ? 3.447 -13.883 1.55 1 95.25 256 GLY B N 1
ATOM 4666 C CA . GLY B 1 256 ? 3.754 -14.984 0.649 1 95.25 256 GLY B CA 1
ATOM 4667 C C . GLY B 1 256 ? 4.742 -14.609 -0.439 1 95.25 256 GLY B C 1
ATOM 4668 O O . GLY B 1 256 ? 5.094 -15.438 -1.276 1 95.25 256 GLY B O 1
ATOM 4669 N N . GLN B 1 257 ? 5.219 -13.375 -0.46 1 95.56 257 GLN B N 1
ATOM 4670 C CA . GLN B 1 257 ? 6.113 -12.914 -1.514 1 95.56 257 GLN B CA 1
ATOM 4671 C C . GLN B 1 257 ? 7.516 -12.656 -0.971 1 95.56 257 GLN B C 1
ATOM 4673 O O . GLN B 1 257 ? 8.469 -12.484 -1.74 1 95.56 257 GLN B O 1
ATOM 4678 N N . ARG B 1 258 ? 7.691 -12.703 0.3 1 92.38 258 ARG B N 1
ATOM 4679 C CA . ARG B 1 258 ? 8.977 -12.414 0.926 1 92.38 258 ARG B CA 1
ATOM 4680 C C . ARG B 1 258 ? 10.016 -13.469 0.551 1 92.38 258 ARG B C 1
ATOM 4682 O O . ARG B 1 258 ? 9.688 -14.641 0.376 1 92.38 258 ARG B O 1
ATOM 4689 N N . ARG B 1 259 ? 11.211 -12.961 0.459 1 94.44 259 ARG B N 1
ATOM 4690 C CA . ARG B 1 259 ? 12.344 -13.828 0.156 1 94.44 259 ARG B CA 1
ATOM 4691 C C . ARG B 1 259 ? 13.453 -13.664 1.189 1 94.44 259 ARG B C 1
ATOM 4693 O O . ARG B 1 259 ? 14.57 -13.266 0.849 1 94.44 259 ARG B O 1
ATOM 4700 N N . PRO B 1 260 ? 13.164 -14.055 2.447 1 90.56 260 PRO B N 1
ATOM 4701 C CA . PRO B 1 260 ? 14.148 -13.797 3.498 1 90.56 260 PRO B CA 1
ATOM 4702 C C . PRO B 1 260 ? 15.484 -14.5 3.244 1 90.56 260 PRO B C 1
ATOM 4704 O O . PRO B 1 260 ? 16.547 -13.969 3.602 1 90.56 260 PRO B O 1
ATOM 4707 N N . ASP B 1 261 ? 15.469 -15.664 2.648 1 94.88 261 ASP B N 1
ATOM 4708 C CA . ASP B 1 261 ? 16.703 -16.391 2.367 1 94.88 261 ASP B CA 1
ATOM 4709 C C . ASP B 1 261 ? 17.562 -15.641 1.362 1 94.88 261 ASP B C 1
ATOM 4711 O O . ASP B 1 261 ? 18.797 -15.594 1.504 1 94.88 261 ASP B O 1
ATOM 4715 N N . VAL B 1 262 ? 16.953 -15.078 0.394 1 97 262 VAL B N 1
ATOM 4716 C CA . VAL B 1 262 ? 17.672 -14.312 -0.617 1 97 262 VAL B CA 1
ATOM 4717 C C . VAL B 1 262 ? 18.281 -13.07 0.016 1 97 262 VAL B C 1
ATOM 4719 O O . VAL B 1 262 ? 19.453 -12.758 -0.207 1 97 262 VAL B O 1
ATOM 4722 N N . VAL B 1 263 ? 17.484 -12.367 0.833 1 93.5 263 VAL B N 1
ATOM 4723 C CA . VAL B 1 263 ? 17.922 -11.133 1.475 1 93.5 263 VAL B CA 1
ATOM 4724 C C . VAL B 1 263 ? 19.094 -11.422 2.412 1 93.5 263 VAL B C 1
ATOM 4726 O O . VAL B 1 263 ? 20.062 -10.656 2.459 1 93.5 263 VAL B O 1
ATOM 4729 N N . ARG B 1 264 ? 19.016 -12.531 3.086 1 91.81 264 ARG B N 1
ATOM 4730 C CA . ARG B 1 264 ? 20.078 -12.93 4.004 1 91.81 264 ARG B CA 1
ATOM 4731 C C . ARG B 1 264 ? 21.375 -13.188 3.256 1 91.81 264 ARG B C 1
ATOM 4733 O O . ARG B 1 264 ? 22.453 -12.75 3.689 1 91.81 264 ARG B O 1
ATOM 4740 N N . VAL B 1 265 ? 21.203 -13.883 2.162 1 95.12 265 VAL B N 1
ATOM 4741 C CA . VAL B 1 265 ? 22.375 -14.266 1.389 1 95.12 265 VAL B CA 1
ATOM 4742 C C . VAL B 1 265 ? 23.031 -13.016 0.789 1 95.12 265 VAL B C 1
ATOM 4744 O O . VAL B 1 265 ? 24.266 -12.93 0.71 1 95.12 265 VAL B O 1
ATOM 4747 N N . LEU B 1 266 ? 22.281 -12.062 0.386 1 92.06 266 LEU B N 1
ATOM 4748 C CA . LEU B 1 266 ? 22.797 -10.852 -0.236 1 92.06 266 LEU B CA 1
ATOM 4749 C C . LEU B 1 266 ? 23.375 -9.914 0.814 1 92.06 266 LEU B C 1
ATOM 4751 O O . LEU B 1 266 ? 24.281 -9.133 0.521 1 92.06 266 LEU B O 1
ATOM 4755 N N . ASP B 1 267 ? 22.859 -9.969 1.998 1 86.44 267 ASP B N 1
ATOM 4756 C CA . ASP B 1 267 ? 23.375 -9.289 3.18 1 86.44 267 ASP B CA 1
ATOM 4757 C C . ASP B 1 267 ? 23.578 -7.797 2.918 1 86.44 267 ASP B C 1
ATOM 4759 O O . ASP B 1 267 ? 24.672 -7.262 3.121 1 86.44 267 ASP B O 1
ATOM 4763 N N . ARG B 1 268 ? 22.531 -7.09 2.457 1 82.94 268 ARG B N 1
ATOM 4764 C CA . ARG B 1 268 ? 22.5 -5.656 2.184 1 82.94 268 ARG B CA 1
ATOM 4765 C C . ARG B 1 268 ? 21.234 -5.02 2.736 1 82.94 268 ARG B C 1
ATOM 4767 O O . ARG B 1 268 ? 20.234 -5.707 2.971 1 82.94 268 ARG B O 1
ATOM 4774 N N . PRO B 1 269 ? 21.344 -3.717 3.018 1 84.31 269 PRO B N 1
ATOM 4775 C CA . PRO B 1 269 ? 20.094 -3.047 3.377 1 84.31 269 PRO B CA 1
ATOM 4776 C C . PRO B 1 269 ? 19.016 -3.225 2.322 1 84.31 269 PRO B C 1
ATOM 4778 O O . PRO B 1 269 ? 19.297 -3.195 1.122 1 84.31 269 PRO B O 1
ATOM 4781 N N . THR B 1 270 ? 17.844 -3.465 2.832 1 90.62 270 THR B N 1
ATOM 4782 C CA . THR B 1 270 ? 16.75 -3.799 1.93 1 90.62 270 THR B CA 1
ATOM 4783 C C . THR B 1 270 ? 15.617 -2.781 2.055 1 90.62 270 THR B C 1
ATOM 4785 O O . THR B 1 270 ? 15.227 -2.412 3.166 1 90.62 270 THR B O 1
ATOM 4788 N N . TRP B 1 271 ? 15.266 -2.316 0.898 1 91.38 271 TRP B N 1
ATOM 4789 C CA . TRP B 1 271 ? 14.055 -1.513 0.839 1 91.38 271 TRP B CA 1
ATOM 4790 C C . TRP B 1 271 ? 12.812 -2.398 0.872 1 91.38 271 TRP B C 1
ATOM 4792 O O . TRP B 1 271 ? 12.797 -3.479 0.276 1 91.38 271 TRP B O 1
ATOM 4802 N N . ARG B 1 272 ? 11.789 -1.923 1.538 1 89.38 272 ARG B N 1
ATOM 4803 C CA . ARG B 1 272 ? 10.57 -2.723 1.625 1 89.38 272 ARG B CA 1
ATOM 4804 C C . ARG B 1 272 ? 9.367 -1.935 1.133 1 89.38 272 ARG B C 1
ATOM 4806 O O . ARG B 1 272 ? 9.266 -0.729 1.369 1 89.38 272 ARG B O 1
ATOM 4813 N N . LEU B 1 273 ? 8.562 -2.615 0.392 1 88.81 273 LEU B N 1
ATOM 4814 C CA . LEU B 1 273 ? 7.277 -2.064 -0.032 1 88.81 273 LEU B CA 1
ATOM 4815 C C . LEU B 1 273 ? 6.305 -3.176 -0.406 1 88.81 273 LEU B C 1
ATOM 4817 O O . LEU B 1 273 ? 6.723 -4.293 -0.714 1 88.81 273 LEU B O 1
ATOM 4821 N N . ARG B 1 274 ? 5.031 -2.867 -0.42 1 84 274 ARG B N 1
ATOM 4822 C CA . ARG B 1 274 ? 4.047 -3.891 -0.764 1 84 274 ARG B CA 1
ATOM 4823 C C . ARG B 1 274 ? 3.959 -4.078 -2.275 1 84 274 ARG B C 1
ATOM 4825 O O . ARG B 1 274 ? 4.004 -5.207 -2.768 1 84 274 ARG B O 1
ATOM 4832 N N . TYR B 1 275 ? 3.895 -2.908 -3.018 1 87.44 275 TYR B N 1
ATOM 4833 C CA . TYR B 1 275 ? 3.818 -2.936 -4.473 1 87.44 275 TYR B CA 1
ATOM 4834 C C . TYR B 1 275 ? 4.926 -2.09 -5.094 1 87.44 275 TYR B C 1
ATOM 4836 O O . TYR B 1 275 ? 5.066 -0.907 -4.77 1 87.44 275 TYR B O 1
ATOM 4844 N N . LEU B 1 276 ? 5.664 -2.736 -5.973 1 92.06 276 LEU B N 1
ATOM 4845 C CA . LEU B 1 276 ? 6.727 -1.999 -6.648 1 92.06 276 LEU B CA 1
ATOM 4846 C C . LEU B 1 276 ? 6.145 -0.963 -7.605 1 92.06 276 LEU B C 1
ATOM 4848 O O . LEU B 1 276 ? 5.25 -1.275 -8.398 1 92.06 276 LEU B O 1
ATOM 4852 N N . THR B 1 277 ? 6.59 0.251 -7.438 1 88.81 277 THR B N 1
ATOM 4853 C CA . THR B 1 277 ? 6.145 1.347 -8.297 1 88.81 277 THR B CA 1
ATOM 4854 C C . THR B 1 277 ? 7.336 2.074 -8.906 1 88.81 277 THR B C 1
ATOM 4856 O O . THR B 1 277 ? 8.469 1.914 -8.445 1 88.81 277 THR B O 1
ATOM 4859 N N . GLU B 1 278 ? 7.035 2.809 -9.969 1 90.88 278 GLU B N 1
ATOM 4860 C CA . GLU B 1 278 ? 8.086 3.635 -10.555 1 90.88 278 GLU B CA 1
ATOM 4861 C C . GLU B 1 278 ? 8.594 4.672 -9.562 1 90.88 278 GLU B C 1
ATOM 4863 O O . GLU B 1 278 ? 9.797 4.945 -9.5 1 90.88 278 GLU B O 1
ATOM 4868 N N . ASP B 1 279 ? 7.695 5.207 -8.781 1 83.75 279 ASP B N 1
ATOM 4869 C CA . ASP B 1 279 ? 8.07 6.219 -7.801 1 83.75 279 ASP B CA 1
ATOM 4870 C C . ASP B 1 279 ? 9.047 5.652 -6.77 1 83.75 279 ASP B C 1
ATOM 4872 O O . ASP B 1 279 ? 10.008 6.324 -6.383 1 83.75 279 ASP B O 1
ATOM 4876 N N . ALA B 1 280 ? 8.766 4.477 -6.352 1 86.69 280 ALA B N 1
ATOM 4877 C CA . ALA B 1 280 ? 9.664 3.822 -5.406 1 86.69 280 ALA B CA 1
ATOM 4878 C C . ALA B 1 280 ? 11.062 3.645 -6.004 1 86.69 280 ALA B C 1
ATOM 4880 O O . ALA B 1 280 ? 12.062 3.902 -5.34 1 86.69 280 ALA B O 1
ATOM 4881 N N . LEU B 1 281 ? 11.086 3.281 -7.281 1 91.69 281 LEU B N 1
ATOM 4882 C CA . LEU B 1 281 ? 12.359 3.043 -7.945 1 91.69 281 LEU B CA 1
ATOM 4883 C C . LEU B 1 281 ? 13.117 4.348 -8.148 1 91.69 281 LEU B C 1
ATOM 4885 O O . LEU B 1 281 ? 14.344 4.379 -8.055 1 91.69 281 LEU B O 1
ATOM 4889 N N . ARG B 1 282 ? 12.43 5.395 -8.406 1 88.31 282 ARG B N 1
ATOM 4890 C CA . ARG B 1 282 ? 13.047 6.703 -8.609 1 88.31 282 ARG B CA 1
ATOM 4891 C C . ARG B 1 282 ? 13.727 7.191 -7.332 1 88.31 282 ARG B C 1
ATOM 4893 O O . ARG B 1 282 ? 14.664 7.988 -7.391 1 88.31 282 ARG B O 1
ATOM 4900 N N . SER B 1 283 ? 13.242 6.652 -6.301 1 81.62 283 SER B N 1
ATOM 4901 C CA . SER B 1 283 ? 13.766 7.113 -5.02 1 81.62 283 SER B CA 1
ATOM 4902 C C . SER B 1 283 ? 15.047 6.367 -4.648 1 81.62 283 SER B C 1
ATOM 4904 O O . SER B 1 283 ? 15.758 6.773 -3.729 1 81.62 283 SER B O 1
ATOM 4906 N N . LEU B 1 284 ? 15.336 5.359 -5.355 1 85.38 284 LEU B N 1
ATOM 4907 C CA . LEU B 1 284 ? 16.531 4.578 -5.078 1 85.38 284 LEU B CA 1
ATOM 4908 C C . LEU B 1 284 ? 17.781 5.297 -5.582 1 85.38 284 LEU B C 1
ATOM 4910 O O . LEU B 1 284 ? 17.703 6.102 -6.512 1 85.38 284 LEU B O 1
ATOM 4914 N N . ARG B 1 285 ? 18.875 4.992 -4.984 1 83.5 285 ARG B N 1
ATOM 4915 C CA . ARG B 1 285 ? 20.156 5.594 -5.352 1 83.5 285 ARG B CA 1
ATOM 4916 C C . ARG B 1 285 ? 20.672 5.008 -6.66 1 83.5 285 ARG B C 1
ATOM 4918 O O . ARG B 1 285 ? 21.297 5.719 -7.461 1 83.5 285 ARG B O 1
ATOM 4925 N N . ARG B 1 286 ? 20.359 3.799 -6.855 1 90.25 286 ARG B N 1
ATOM 4926 C CA . ARG B 1 286 ? 20.922 3.098 -8.008 1 90.25 286 ARG B CA 1
ATOM 4927 C C . ARG B 1 286 ? 19.828 2.754 -9.023 1 90.25 286 ARG B C 1
ATOM 4929 O O . ARG B 1 286 ? 18.672 2.576 -8.656 1 90.25 286 ARG B O 1
ATOM 4936 N N . ARG B 1 287 ? 20.266 2.609 -10.227 1 93 287 ARG B N 1
ATOM 4937 C CA . ARG B 1 287 ? 19.359 2.236 -11.305 1 93 287 ARG B CA 1
ATOM 4938 C C . ARG B 1 287 ? 19.141 0.727 -11.344 1 93 287 ARG B C 1
ATOM 4940 O O . ARG B 1 287 ? 18.172 0.249 -11.93 1 93 287 ARG B O 1
ATOM 4947 N N . GLN B 1 288 ? 20.078 -0.025 -10.82 1 97.12 288 GLN B N 1
ATOM 4948 C CA . GLN B 1 288 ? 19.953 -1.479 -10.766 1 97.12 288 GLN B CA 1
ATOM 4949 C C . GLN B 1 288 ? 19.297 -1.933 -9.469 1 97.12 288 GLN B C 1
ATOM 4951 O O . GLN B 1 288 ? 19.703 -1.516 -8.383 1 97.12 288 GLN B O 1
ATOM 4956 N N . CYS B 1 289 ? 18.297 -2.748 -9.648 1 96.31 289 CYS B N 1
ATOM 4957 C CA . CYS B 1 289 ? 17.5 -3.197 -8.508 1 96.31 289 CYS B CA 1
ATOM 4958 C C . CYS B 1 289 ? 17.172 -4.68 -8.625 1 96.31 289 CYS B C 1
ATOM 4960 O O . CYS B 1 289 ? 16.891 -5.172 -9.727 1 96.31 289 CYS B O 1
ATOM 4962 N N . VAL B 1 290 ? 17.266 -5.336 -7.543 1 97.44 290 VAL B N 1
ATOM 4963 C CA . VAL B 1 290 ? 16.797 -6.711 -7.453 1 97.44 290 VAL B CA 1
ATOM 4964 C C . VAL B 1 290 ? 15.508 -6.758 -6.621 1 97.44 290 VAL B C 1
ATOM 4966 O O . VAL B 1 290 ? 15.516 -6.41 -5.438 1 97.44 290 VAL B O 1
ATOM 4969 N N . PHE B 1 291 ? 14.484 -7.195 -7.242 1 97.56 291 PHE B N 1
ATOM 4970 C CA . PHE B 1 291 ? 13.203 -7.258 -6.555 1 97.56 291 PHE B CA 1
ATOM 4971 C C . PHE B 1 291 ? 12.984 -8.633 -5.938 1 97.56 291 PHE B C 1
ATOM 4973 O O . PHE B 1 291 ? 12.867 -9.633 -6.656 1 97.56 291 PHE B O 1
ATOM 4980 N N . CYS B 1 292 ? 12.938 -8.656 -4.621 1 96.88 292 CYS B N 1
ATOM 4981 C CA . CYS B 1 292 ? 12.695 -9.867 -3.844 1 96.88 292 CYS B CA 1
ATOM 4982 C C . CYS B 1 292 ? 11.219 -9.984 -3.473 1 96.88 292 CYS B C 1
ATOM 4984 O O . CYS B 1 292 ? 10.859 -9.852 -2.303 1 96.88 292 CYS B O 1
ATOM 4986 N N . GLY B 1 293 ? 10.391 -10.336 -4.395 1 96.56 293 GLY B N 1
ATOM 4987 C CA . GLY B 1 293 ? 8.953 -10.523 -4.297 1 96.56 293 GLY B CA 1
ATOM 4988 C C . GLY B 1 293 ? 8.398 -11.445 -5.371 1 96.56 293 GLY B C 1
ATOM 4989 O O . GLY B 1 293 ? 9.039 -12.422 -5.75 1 96.56 293 GLY B O 1
ATOM 4990 N N . CYS B 1 294 ? 7.207 -11.133 -5.773 1 95.94 294 CYS B N 1
ATOM 4991 C CA . CYS B 1 294 ? 6.621 -11.922 -6.852 1 95.94 294 CYS B CA 1
ATOM 4992 C C . CYS B 1 294 ? 7.496 -11.875 -8.094 1 95.94 294 CYS B C 1
ATOM 4994 O O . CYS B 1 294 ? 7.773 -10.805 -8.625 1 95.94 294 CYS B O 1
ATOM 4996 N N . PRO B 1 295 ? 7.844 -12.969 -8.609 1 93.56 295 PRO B N 1
ATOM 4997 C CA . PRO B 1 295 ? 8.719 -13 -9.781 1 93.56 295 PRO B CA 1
ATOM 4998 C C . PRO B 1 295 ? 8.039 -12.453 -11.031 1 93.56 295 PRO B C 1
ATOM 5000 O O . PRO B 1 295 ? 8.711 -12.102 -12.008 1 93.56 295 PRO B O 1
ATOM 5003 N N . ARG B 1 296 ? 6.75 -12.352 -11.016 1 92.62 296 ARG B N 1
ATOM 5004 C CA . ARG B 1 296 ? 5.988 -11.883 -12.172 1 92.62 296 ARG B CA 1
ATOM 5005 C C . ARG B 1 296 ? 6.145 -10.375 -12.352 1 92.62 296 ARG B C 1
ATOM 5007 O O . ARG B 1 296 ? 5.98 -9.852 -13.453 1 92.62 296 ARG B O 1
ATOM 5014 N N . VAL B 1 297 ? 6.559 -9.734 -11.273 1 94.81 297 VAL B N 1
ATOM 5015 C CA . VAL B 1 297 ? 6.602 -8.281 -11.312 1 94.81 297 VAL B CA 1
ATOM 5016 C C . VAL B 1 297 ? 7.664 -7.82 -12.305 1 94.81 297 VAL B C 1
ATOM 5018 O O . VAL B 1 297 ? 7.359 -7.113 -13.266 1 94.81 297 VAL B O 1
ATOM 5021 N N . PRO B 1 298 ? 8.922 -8.297 -12.219 1 95.12 298 PRO B N 1
ATOM 5022 C CA . PRO B 1 298 ? 9.914 -7.879 -13.211 1 95.12 298 PRO B CA 1
ATOM 5023 C C . PRO B 1 298 ? 9.57 -8.352 -14.625 1 95.12 298 PRO B C 1
ATOM 5025 O O . PRO B 1 298 ? 9.922 -7.684 -15.602 1 95.12 298 PRO B O 1
ATOM 5028 N N . VAL B 1 299 ? 8.836 -9.422 -14.719 1 93.62 299 VAL B N 1
ATOM 5029 C CA . VAL B 1 299 ? 8.578 -10.031 -16.016 1 93.62 299 VAL B CA 1
ATOM 5030 C C . VAL B 1 299 ? 7.367 -9.359 -16.672 1 93.62 299 VAL B C 1
ATOM 5032 O O . VAL B 1 299 ? 7.465 -8.844 -17.781 1 93.62 299 VAL B O 1
ATOM 5035 N N . ASP B 1 300 ? 6.266 -9.281 -15.969 1 90.38 300 ASP B N 1
ATOM 5036 C CA . ASP B 1 300 ? 5.012 -8.781 -16.516 1 90.38 300 ASP B CA 1
ATOM 5037 C C . ASP B 1 300 ? 5.035 -7.262 -16.656 1 90.38 300 ASP B C 1
ATOM 5039 O O . ASP B 1 300 ? 4.395 -6.703 -17.547 1 90.38 300 ASP B O 1
ATOM 5043 N N . GLU B 1 301 ? 5.781 -6.652 -15.734 1 91.81 301 GLU B N 1
ATOM 5044 C CA . GLU B 1 301 ? 5.754 -5.195 -15.719 1 91.81 301 GLU B CA 1
ATOM 5045 C C . GLU B 1 301 ? 7.043 -4.613 -16.297 1 91.81 301 GLU B C 1
ATOM 5047 O O . GLU B 1 301 ? 7.434 -3.494 -15.953 1 91.81 301 GLU B O 1
ATOM 5052 N N . ALA B 1 302 ? 7.684 -5.305 -17.125 1 89.56 302 ALA B N 1
ATOM 5053 C CA . ALA B 1 302 ? 8.977 -4.91 -17.672 1 89.56 302 ALA B CA 1
ATOM 5054 C C . ALA B 1 302 ? 8.883 -3.561 -18.391 1 89.56 302 ALA B C 1
ATOM 5056 O O . ALA B 1 302 ? 9.766 -2.715 -18.234 1 89.56 302 ALA B O 1
ATOM 5057 N N . ALA B 1 303 ? 7.832 -3.387 -19.141 1 90.31 303 ALA B N 1
ATOM 5058 C CA . ALA B 1 303 ? 7.66 -2.145 -19.891 1 90.31 303 ALA B CA 1
ATOM 5059 C C . ALA B 1 303 ? 7.543 -0.949 -18.938 1 90.31 303 ALA B C 1
ATOM 5061 O O . ALA B 1 303 ? 8.07 0.129 -19.234 1 90.31 303 ALA B O 1
ATOM 5062 N N . ARG B 1 304 ? 6.914 -1.188 -17.875 1 92.69 304 ARG B N 1
ATOM 5063 C CA . ARG B 1 304 ? 6.703 -0.13 -16.906 1 92.69 304 ARG B CA 1
ATOM 5064 C C . ARG B 1 304 ? 8.016 0.285 -16.25 1 92.69 304 ARG B C 1
ATOM 5066 O O . ARG B 1 304 ? 8.227 1.463 -15.945 1 92.69 304 ARG B O 1
ATOM 5073 N N . PHE B 1 305 ? 8.922 -0.635 -16.125 1 95.62 305 PHE B N 1
ATOM 5074 C CA . PHE B 1 305 ? 10.156 -0.39 -15.383 1 95.62 305 PHE B CA 1
ATOM 5075 C C . PHE B 1 305 ? 11.352 -0.356 -16.328 1 95.62 305 PHE B C 1
ATOM 5077 O O . PHE B 1 305 ? 12.477 -0.645 -15.922 1 95.62 305 PHE B O 1
ATOM 5084 N N . LYS B 1 306 ? 11.086 0.023 -17.531 1 92.94 306 LYS B N 1
ATOM 5085 C CA . LYS B 1 306 ? 12.086 -0.081 -18.594 1 92.94 306 LYS B CA 1
ATOM 5086 C C . LYS B 1 306 ? 13.297 0.804 -18.297 1 92.94 306 LYS B C 1
ATOM 5088 O O . LYS B 1 306 ? 14.398 0.539 -18.781 1 92.94 306 LYS B O 1
ATOM 5093 N N . ARG B 1 307 ? 13.203 1.847 -17.516 1 93.94 307 ARG B N 1
ATOM 5094 C CA . ARG B 1 307 ? 14.273 2.793 -17.219 1 93.94 307 ARG B CA 1
ATOM 5095 C C . ARG B 1 307 ? 15.273 2.199 -16.234 1 93.94 307 ARG B C 1
ATOM 5097 O O . ARG B 1 307 ? 16.375 2.725 -16.062 1 93.94 307 ARG B O 1
ATOM 5104 N N . TRP B 1 308 ? 14.914 1.131 -15.586 1 96.56 308 TRP B N 1
ATOM 5105 C CA . TRP B 1 308 ? 15.766 0.492 -14.586 1 96.56 308 TRP B CA 1
ATOM 5106 C C . TRP B 1 308 ? 16.188 -0.897 -15.039 1 96.56 308 TRP B C 1
ATOM 5108 O O . TRP B 1 308 ? 15.555 -1.496 -15.914 1 96.56 308 TRP B O 1
ATOM 5118 N N . VAL B 1 309 ? 17.266 -1.317 -14.539 1 97.81 309 VAL B N 1
ATOM 5119 C CA . VAL B 1 309 ? 17.625 -2.727 -14.641 1 97.81 309 VAL B CA 1
ATOM 5120 C C . VAL B 1 309 ? 17.062 -3.492 -13.445 1 97.81 309 VAL B C 1
ATOM 5122 O O . VAL B 1 309 ? 17.719 -3.568 -12.398 1 97.81 309 VAL B O 1
ATOM 5125 N N . LEU B 1 310 ? 15.922 -3.988 -13.656 1 98 310 LEU B N 1
ATOM 5126 C CA . LEU B 1 310 ? 15.195 -4.684 -12.602 1 98 310 LEU B CA 1
ATOM 5127 C C . LEU B 1 310 ? 15.281 -6.195 -12.781 1 98 310 LEU B C 1
ATOM 5129 O O . LEU B 1 310 ? 14.766 -6.738 -13.758 1 98 310 LEU B O 1
ATOM 5133 N N . LEU B 1 311 ? 15.914 -6.84 -11.844 1 98.06 311 LEU B N 1
ATOM 5134 C CA . LEU B 1 311 ? 16.078 -8.289 -11.914 1 98.06 311 LEU B CA 1
ATOM 5135 C C . LEU B 1 311 ? 15.352 -8.977 -10.758 1 98.06 311 LEU B C 1
ATOM 5137 O O . LEU B 1 311 ? 15.094 -8.352 -9.727 1 98.06 311 LEU B O 1
ATOM 5141 N N . ASN B 1 312 ? 14.945 -10.203 -10.984 1 98.06 312 ASN B N 1
ATOM 5142 C CA . ASN B 1 312 ? 14.562 -11.086 -9.883 1 98.06 312 ASN B CA 1
ATOM 5143 C C . ASN B 1 312 ? 15.75 -11.906 -9.391 1 98.06 312 ASN B C 1
ATOM 5145 O O . ASN B 1 312 ? 16.844 -11.852 -9.969 1 98.06 312 ASN B O 1
ATOM 5149 N N . PRO B 1 313 ? 15.664 -12.633 -8.312 1 98 313 PRO B N 1
ATOM 5150 C CA . PRO B 1 313 ? 16.797 -13.336 -7.711 1 98 313 PRO B CA 1
ATOM 5151 C C . PRO B 1 313 ? 17.422 -14.359 -8.656 1 98 313 PRO B C 1
ATOM 5153 O O . PRO B 1 313 ? 18.656 -14.469 -8.734 1 98 313 PRO B O 1
ATOM 5156 N N . ALA B 1 314 ? 16.625 -15.109 -9.383 1 98.06 314 ALA B N 1
ATOM 5157 C CA . ALA B 1 314 ? 17.172 -16.094 -10.32 1 98.06 314 ALA B CA 1
ATOM 5158 C C . ALA B 1 314 ? 17.984 -15.406 -11.414 1 98.06 314 ALA B C 1
ATOM 5160 O O . ALA B 1 314 ? 19.016 -15.93 -11.844 1 98.06 314 ALA B O 1
ATOM 5161 N N . GLU B 1 315 ? 17.547 -14.273 -11.836 1 98.06 315 GLU B N 1
ATOM 5162 C CA . GLU B 1 315 ? 18.25 -13.531 -12.883 1 98.06 315 GLU B CA 1
ATOM 5163 C C . GLU B 1 315 ? 19.578 -12.961 -12.359 1 98.06 315 GLU B C 1
ATOM 5165 O O . GLU B 1 315 ? 20.578 -12.953 -13.078 1 98.06 315 GLU B O 1
ATOM 5170 N N . LEU B 1 316 ? 19.531 -12.469 -11.133 1 97.88 316 LEU B N 1
ATOM 5171 C CA . LEU B 1 316 ? 20.797 -12.062 -10.531 1 97.88 316 LEU B CA 1
ATOM 5172 C C . LEU B 1 316 ? 21.75 -13.242 -10.422 1 97.88 316 LEU B C 1
ATOM 5174 O O . LEU B 1 316 ? 22.953 -13.102 -10.688 1 97.88 316 LEU B O 1
ATOM 5178 N N . ALA B 1 317 ? 21.219 -14.352 -10.031 1 97.88 317 ALA B N 1
ATOM 5179 C CA . ALA B 1 317 ? 22.031 -15.57 -9.953 1 97.88 317 ALA B CA 1
ATOM 5180 C C . ALA B 1 317 ? 22.625 -15.914 -11.312 1 97.88 317 ALA B C 1
ATOM 5182 O O . ALA B 1 317 ? 23.797 -16.328 -11.391 1 97.88 317 ALA B O 1
ATOM 5183 N N . ALA B 1 318 ? 21.844 -15.766 -12.312 1 97.31 318 ALA B N 1
ATOM 5184 C CA . ALA B 1 318 ? 22.328 -16.031 -13.672 1 97.31 318 ALA B CA 1
ATOM 5185 C C . ALA B 1 318 ? 23.5 -15.117 -14.016 1 97.31 318 ALA B C 1
ATOM 5187 O O . ALA B 1 318 ? 24.469 -15.555 -14.633 1 97.31 318 ALA B O 1
ATOM 5188 N N . VAL B 1 319 ? 23.422 -13.844 -13.633 1 96.62 319 VAL B N 1
ATOM 5189 C CA . VAL B 1 319 ? 24.5 -12.883 -13.859 1 96.62 319 VAL B CA 1
ATOM 5190 C C . VAL B 1 319 ? 25.75 -13.336 -13.125 1 96.62 319 VAL B C 1
ATOM 5192 O O . VAL B 1 319 ? 26.844 -13.352 -13.703 1 96.62 319 VAL B O 1
ATOM 5195 N N . ARG B 1 320 ? 25.578 -13.719 -11.945 1 95.44 320 ARG B N 1
ATOM 5196 C CA . ARG B 1 320 ? 26.719 -14.062 -11.094 1 95.44 320 ARG B CA 1
ATOM 5197 C C . ARG B 1 320 ? 27.359 -15.375 -11.531 1 95.44 320 ARG B C 1
ATOM 5199 O O . ARG B 1 320 ? 28.578 -15.516 -11.508 1 95.44 320 ARG B O 1
ATOM 5206 N N . ALA B 1 321 ? 26.484 -16.297 -11.93 1 95.44 321 ALA B N 1
ATOM 5207 C CA . ALA B 1 321 ? 26.969 -17.641 -12.242 1 95.44 321 ALA B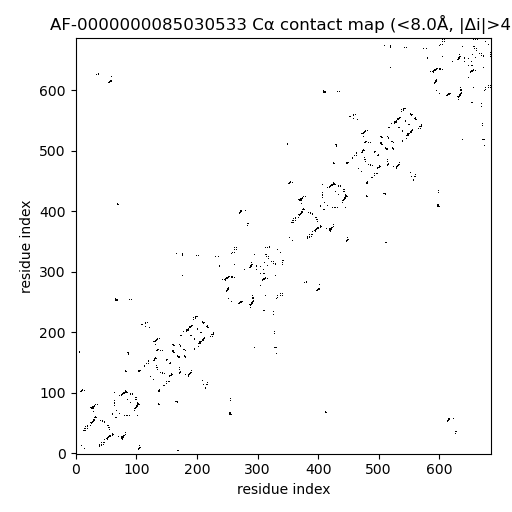 CA 1
ATOM 5208 C C . ALA B 1 321 ? 27.234 -17.812 -13.734 1 95.44 321 ALA B C 1
ATOM 5210 O O . ALA B 1 321 ? 27.828 -18.797 -14.164 1 95.44 321 ALA B O 1
ATOM 5211 N N . GLY B 1 322 ? 26.781 -16.938 -14.5 1 93.69 322 GLY B N 1
ATOM 5212 C CA . GLY B 1 322 ? 26.969 -17.031 -15.945 1 93.69 322 GLY B CA 1
ATOM 5213 C C . GLY B 1 322 ? 26.156 -18.141 -16.578 1 93.69 322 GLY B C 1
ATOM 5214 O O . GLY B 1 322 ? 26.656 -18.906 -17.391 1 93.69 322 GLY B O 1
ATOM 5215 N N . TRP B 1 323 ? 24.938 -18.219 -16.219 1 93.19 323 TRP B N 1
ATOM 5216 C CA . TRP B 1 323 ? 24.062 -19.25 -16.766 1 93.19 323 TRP B CA 1
ATOM 5217 C C . TRP B 1 323 ? 23.75 -18.953 -18.234 1 93.19 323 TRP B C 1
ATOM 5219 O O . TRP B 1 323 ? 23.5 -17.812 -18.609 1 93.19 323 TRP B O 1
ATOM 5229 N N . LYS B 1 324 ? 23.719 -19.969 -19.031 1 89.5 324 LYS B N 1
ATOM 5230 C CA . LYS B 1 324 ? 23.406 -19.828 -20.453 1 89.5 324 LYS B CA 1
ATOM 5231 C C . LYS B 1 324 ? 21.906 -19.891 -20.688 1 89.5 324 LYS B C 1
ATOM 5233 O O . LYS B 1 324 ? 21.375 -19.172 -21.547 1 89.5 324 LYS B O 1
ATOM 5238 N N . GLU B 1 325 ? 21.297 -20.734 -19.891 1 91.38 325 GLU B N 1
ATOM 5239 C CA . GLU B 1 325 ? 19.859 -20.922 -20.047 1 91.38 325 GLU B CA 1
ATOM 5240 C C . GLU B 1 325 ? 19.094 -20.062 -19.047 1 91.38 325 GLU B C 1
ATOM 5242 O O . GLU B 1 325 ? 19.5 -19.906 -17.906 1 91.38 325 GLU B O 1
ATOM 5247 N N . TYR B 1 326 ? 18 -19.531 -19.547 1 94.38 326 TYR B N 1
ATOM 5248 C CA . TYR B 1 326 ? 17.141 -18.75 -18.672 1 94.38 326 TYR B CA 1
ATOM 5249 C C . TYR B 1 326 ? 16.359 -19.656 -17.734 1 94.38 326 TYR B C 1
ATOM 5251 O O . TYR B 1 326 ? 15.867 -20.703 -18.141 1 94.38 326 TYR B O 1
ATOM 5259 N N . ARG B 1 327 ? 16.297 -19.219 -16.562 1 92.81 327 ARG B N 1
ATOM 5260 C CA . ARG B 1 327 ? 15.539 -19.938 -15.539 1 92.81 327 ARG B CA 1
ATOM 5261 C C . ARG B 1 327 ? 14.477 -19.047 -14.914 1 92.81 327 ARG B C 1
ATOM 5263 O O . ARG B 1 327 ? 14.773 -17.938 -14.484 1 92.81 327 ARG B O 1
ATOM 5270 N N . LEU B 1 328 ? 13.281 -19.594 -14.867 1 93.75 328 LEU B N 1
ATOM 5271 C CA . LEU B 1 328 ? 12.195 -18.859 -14.234 1 93.75 328 LEU B CA 1
ATOM 5272 C C . LEU B 1 328 ? 12.383 -18.812 -12.727 1 93.75 328 LEU B C 1
ATOM 5274 O O . LEU B 1 328 ? 12.727 -19.812 -12.102 1 93.75 328 LEU B O 1
ATOM 5278 N N . ASP B 1 329 ? 12.234 -17.641 -12.211 1 96.5 329 ASP B N 1
ATOM 5279 C CA . ASP B 1 329 ? 12.32 -17.453 -10.758 1 96.5 329 ASP B CA 1
ATOM 5280 C C . ASP B 1 329 ? 11.133 -18.109 -10.055 1 96.5 329 ASP B C 1
ATOM 5282 O O . ASP B 1 329 ? 10 -18.047 -10.547 1 96.5 329 ASP B O 1
ATOM 5286 N N . GLU B 1 330 ? 11.398 -18.797 -8.906 1 96.75 330 GLU B N 1
ATOM 5287 C CA . GLU B 1 330 ? 10.344 -19.531 -8.203 1 96.75 330 GLU B CA 1
ATOM 5288 C C . GLU B 1 330 ? 10.383 -19.25 -6.707 1 96.75 330 GLU B C 1
ATOM 5290 O O . GLU B 1 330 ? 11.398 -18.781 -6.18 1 96.75 330 GLU B O 1
ATOM 5295 N N . ILE B 1 331 ? 9.312 -19.469 -6.066 1 96.75 331 ILE B N 1
ATOM 5296 C CA . ILE B 1 331 ? 9.172 -19.422 -4.613 1 96.75 331 ILE B CA 1
ATOM 5297 C C . ILE B 1 331 ? 8.648 -20.766 -4.105 1 96.75 331 ILE B C 1
ATOM 5299 O O . ILE B 1 331 ? 7.617 -21.25 -4.574 1 96.75 331 ILE B O 1
ATOM 5303 N N . PRO B 1 332 ? 9.305 -21.391 -3.189 1 95.19 332 PRO B N 1
ATOM 5304 C CA . PRO B 1 332 ? 10.539 -20.922 -2.549 1 95.19 332 PRO B CA 1
ATOM 5305 C C . PRO B 1 332 ? 11.727 -20.891 -3.51 1 95.19 332 PRO B C 1
ATOM 5307 O O . PRO B 1 332 ? 11.727 -21.609 -4.52 1 95.19 332 PRO B O 1
ATOM 5310 N N . THR B 1 333 ? 12.758 -20.109 -3.119 1 96.19 333 THR B N 1
ATOM 5311 C CA . THR B 1 333 ? 13.945 -19.984 -3.949 1 96.19 333 THR B CA 1
ATOM 5312 C C . THR B 1 333 ? 14.734 -21.297 -3.971 1 96.19 333 THR B C 1
ATOM 5314 O O . THR B 1 333 ? 15.07 -21.828 -2.918 1 96.19 333 THR B O 1
ATOM 5317 N N . PRO B 1 334 ? 14.977 -21.781 -5.211 1 95 334 PRO B N 1
ATOM 5318 C CA . PRO B 1 334 ? 15.742 -23.031 -5.297 1 95 334 PRO B CA 1
ATOM 5319 C C . PRO B 1 334 ? 17.141 -22.906 -4.707 1 95 334 PRO B C 1
ATOM 5321 O O . PRO B 1 334 ? 17.75 -21.828 -4.773 1 95 334 PRO B O 1
ATOM 5324 N N . GLU B 1 335 ? 17.641 -24.031 -4.25 1 95 335 GLU B N 1
ATOM 5325 C CA . GLU B 1 335 ? 18.938 -24.047 -3.568 1 95 335 GLU B CA 1
ATOM 5326 C C . GLU B 1 335 ? 20.062 -23.641 -4.512 1 95 335 GLU B C 1
ATOM 5328 O O . GLU B 1 335 ? 21.016 -22.969 -4.094 1 95 335 GLU B O 1
ATOM 5333 N N . ASP B 1 336 ? 20 -24.016 -5.68 1 94.44 336 ASP B N 1
ATOM 5334 C CA . ASP B 1 336 ? 21.062 -23.688 -6.629 1 94.44 336 ASP B CA 1
ATOM 5335 C C . ASP B 1 336 ? 21.094 -22.188 -6.906 1 94.44 336 ASP B C 1
ATOM 5337 O O . ASP B 1 336 ? 22.156 -21.625 -7.168 1 94.44 336 ASP B O 1
ATOM 5341 N N . VAL B 1 337 ? 19.953 -21.547 -6.879 1 96.62 337 VAL B N 1
ATOM 5342 C CA . VAL B 1 337 ? 19.891 -20.094 -7.012 1 96.62 337 VAL B CA 1
ATOM 5343 C C . VAL B 1 337 ? 20.547 -19.438 -5.801 1 96.62 337 VAL B C 1
ATOM 5345 O O . VAL B 1 337 ? 21.391 -18.547 -5.949 1 96.62 337 VAL B O 1
ATOM 5348 N N . LEU B 1 338 ? 20.172 -19.891 -4.594 1 97.19 338 LEU B N 1
ATOM 5349 C CA . LEU B 1 338 ? 20.75 -19.359 -3.369 1 97.19 338 LEU B CA 1
ATOM 5350 C C . LEU B 1 338 ? 22.266 -19.531 -3.371 1 97.19 338 LEU B C 1
ATOM 5352 O O . LEU B 1 338 ? 23 -18.625 -2.988 1 97.19 338 LEU B O 1
ATOM 5356 N N . ASN B 1 339 ? 22.703 -20.672 -3.857 1 96.44 339 ASN B N 1
ATOM 5357 C CA . ASN B 1 339 ? 24.125 -20.953 -3.926 1 96.44 339 ASN B CA 1
ATOM 5358 C C . ASN B 1 339 ? 24.828 -20 -4.887 1 96.44 339 ASN B C 1
ATOM 5360 O O . ASN B 1 339 ? 25.938 -19.547 -4.609 1 96.44 339 ASN B O 1
ATOM 5364 N N . ALA B 1 340 ? 24.219 -19.734 -5.965 1 96.56 340 ALA B N 1
ATOM 5365 C CA . ALA B 1 340 ? 24.781 -18.812 -6.945 1 96.56 340 ALA B CA 1
ATOM 5366 C C . ALA B 1 340 ? 24.844 -17.391 -6.395 1 96.56 340 ALA B C 1
ATOM 5368 O O . ALA B 1 340 ? 25.766 -16.641 -6.699 1 96.56 340 ALA B O 1
ATOM 5369 N N . LEU B 1 341 ? 23.859 -17.031 -5.586 1 96 341 LEU B N 1
ATOM 5370 C CA . LEU B 1 341 ? 23.797 -15.688 -5.023 1 96 341 LEU B CA 1
ATOM 5371 C C . LEU B 1 341 ? 24.859 -15.5 -3.949 1 96 341 LEU B C 1
ATOM 5373 O O . LEU B 1 341 ? 25.328 -14.375 -3.723 1 96 341 LEU B O 1
ATOM 5377 N N . ARG B 1 342 ? 25.297 -16.547 -3.336 1 92.12 342 ARG B N 1
ATOM 5378 C CA . ARG B 1 342 ? 26.297 -16.5 -2.281 1 92.12 342 ARG B CA 1
ATOM 5379 C C . ARG B 1 342 ? 27.688 -16.203 -2.857 1 92.12 342 ARG B C 1
ATOM 5381 O O . ARG B 1 342 ? 28.531 -15.625 -2.178 1 92.12 342 ARG B O 1
ATOM 5388 N N . ARG B 1 343 ? 27.891 -16.5 -4.07 1 81.62 343 ARG B N 1
ATOM 5389 C CA . ARG B 1 343 ? 29.203 -16.328 -4.684 1 81.62 343 ARG B CA 1
ATOM 5390 C C . ARG B 1 343 ? 29.422 -14.883 -5.105 1 81.62 343 ARG B C 1
ATOM 5392 O O . ARG B 1 343 ? 30.531 -14.352 -5 1 81.62 343 ARG B O 1
#

Radius of gyration: 28.46 Å; Cα contacts (8 Å, |Δi|>4): 1480; chains: 2; bounding box: 62×91×68 Å

Organism: Methanopyrus kandleri (strain AV19 / DSM 6324 / JCM 9639 / NBRC 100938) (NCBI:txid190192)

Solvent-accessible surface area (backbone atoms only — not comparable to full-atom values): 36025 Å² total; per-residue (Å²): 132,78,77,73,72,58,78,68,70,32,49,57,88,47,44,47,62,56,54,71,73,49,96,74,59,54,31,30,36,36,38,28,30,73,93,37,32,67,53,43,53,50,34,43,52,54,43,41,75,71,67,28,47,48,36,33,49,41,50,89,36,79,59,67,36,52,44,42,58,35,64,39,68,73,22,43,26,33,42,34,44,50,25,59,64,31,52,55,43,51,51,54,40,42,73,58,61,22,44,76,44,58,40,20,25,26,72,89,71,53,74,47,70,66,42,44,51,51,49,47,52,54,32,53,76,68,70,50,48,55,31,31,43,34,13,31,67,57,38,47,82,41,46,60,61,43,37,51,53,31,46,75,69,66,23,47,61,42,68,31,56,28,74,57,42,61,33,52,38,59,16,38,45,52,87,33,36,64,58,20,49,63,51,89,37,34,33,38,36,32,40,78,76,55,64,58,55,23,51,50,28,64,72,31,71,36,62,53,42,39,39,17,54,90,80,34,64,49,59,54,64,60,35,50,51,50,38,51,54,51,49,56,52,52,54,48,40,51,68,63,57,54,85,86,78,52,64,43,40,38,30,28,53,21,62,52,26,49,43,66,71,59,50,59,55,63,66,60,72,32,28,34,34,74,70,94,45,68,68,38,51,68,48,44,93,47,60,28,34,35,44,34,35,62,49,53,51,54,63,75,41,34,79,77,46,59,90,36,42,61,33,37,65,38,48,49,15,30,60,69,61,62,55,87,69,86,61,82,45,45,59,75,72,52,67,69,43,56,54,32,52,60,108,131,79,78,76,71,60,79,69,70,33,51,57,88,46,45,47,63,57,53,71,74,50,94,75,59,54,31,31,36,36,38,27,29,74,94,38,31,66,52,41,52,51,34,43,51,54,42,40,74,73,67,29,48,48,36,33,48,40,50,88,38,80,56,65,35,51,45,42,60,36,64,39,68,75,22,42,25,32,43,36,43,48,25,57,64,31,51,55,41,51,51,53,40,41,73,58,63,22,45,76,45,60,39,20,24,25,72,88,73,52,73,48,70,68,43,43,49,51,49,46,54,55,32,55,77,68,71,51,49,54,30,31,43,35,11,32,66,57,37,49,83,43,47,59,60,42,37,50,55,32,46,76,69,68,22,46,61,41,68,30,57,29,73,56,41,60,32,54,39,59,14,39,44,54,90,33,36,62,58,19,49,61,53,88,35,32,32,37,35,31,40,79,76,57,63,60,55,24,50,49,28,64,71,31,72,35,62,52,43,41,40,19,55,90,80,35,62,48,58,54,65,60,35,50,53,50,37,50,53,51,47,56,53,52,53,49,41,51,68,65,56,55,84,83,76,51,67,43,39,39,31,27,53,20,61,53,25,48,43,67,69,58,50,59,57,63,66,61,74,30,28,34,34,74,70,94,43,68,69,37,51,68,46,43,93,48,60,28,33,36,45,34,34,61,51,53,51,53,62,76,42,35,79,78,46,61,92,36,41,60,32,35,66,38,47,49,14,31,61,68,62,62,55,88,69,84,62,81,45,45,59,75,73,51,66,70,41,55,55,31,53,61,105

Sequence (686 aa):
MTRCTSAESYDEDEVPRVVESLNVEGRVLVQAPDGLKRIAREVADVLEARGCEVELDAGRVFGACDITPGTVVRTDHIVHIGHYPIPEVERQIRELGATVHFLPTHGRKRVEPWMAEEAVEVLHNLGIDRVNVCATAQYVADLELVSEILRESGIEPVIRPGDGRRVATPGLVLGCNFSALDTSLPTIVVCSGSFHPAGVAIRTNRPVVQIDPTKGVLDSEDVEDVIRRILAVRLSKIREFNREEGFEIVESTALGQRRPDVVRVLDRPTWRLRYLTEDALRSLRRRQCVFCGCPRVPVDEAARFKRWVLLNPAELAAVRAGWKEYRLDEIPTPEDVLNALRRMTRCTSAESYDEDEVPRVVESLNVEGRVLVQAPDGLKRIAREVADVLEARGCEVELDAGRVFGACDITPGTVVRTDHIVHIGHYPIPEVERQIRELGATVHFLPTHGRKRVEPWMAEEAVEVLHNLGIDRVNVCATAQYVADLELVSEILRESGIEPVIRPGDGRRVATPGLVLGCNFSALDTSLPTIVVCSGSFHPAGVAIRTNRPVVQIDPTKGVLDSEDVEDVIRRILAVRLSKIREFNREEGFEIVESTALGQRRPDVVRVLDRPTWRLRYLTEDALRSLRRRQCVFCGCPRVPVDEAARFKRWVLLNPAELAAVRAGWKEYRLDEIPTPEDVLNALRR

Foldseek 3Di:
DPCLPAADAAALVCVLVVLLPDPDAEEEEEEEAPVNVVSSVSNQVSHVVVPYRYDYDPDHDDAQLQAFLVVLLNGAEYEYEAYTDQQQLQVVSVVSRHGYDYHHYAYPQADDLVLLVVVLVVCVVVVAQEAEAAEARRHLVRSVSSQVSSVVSRHHYDWAAAPCRGGSHTRHDDLFGDRNDDLQGEYEYEYPDQSRQLSSCQASVHQYWYQYSVPGTDDSVVNVVLNVVLCVLLVVLLVVDDPVQDEAEEEARRNNFGQVLLCVLLVDDYHYDNDDAPVVCVVDPDLEYEYRGRLCCCRVCVVRSVSGSYHYLQSVLCSQVVDPGDDRHHPPGDPSSSVSSND/DPCLPAADAAALVCVLVVLLPDPDAEEEEEEEAPVNVVSSVSNQVSHVVVVYRYDYDPDHDDAQLQAFLVVLLNGAEYEYEAYTDQQQLQVVSVVSRHGYDYHHYAYPQADDLVLLVVVLVVCVVVVAQEAEAAEARRHLVRSVSSQVSSVVSRHHYDWAAAPCRGGSHTRHDDLFGDRNDDLQGEYEYEYPDQSRQLSSCQASVHQYWYQYSVPGTDDSVVNVVLNVVLCVLLVVLLVVDDPVQDEAEEEASRNNFGQVLLCVLLVDDYHYDNDDAPVVCVPDPDLEYEYRGRLCCCRVCVVRSVSGSYHYLQSVLCSQVVDPGDDRHHPPGDPSSSVSSND

Nearest PDB structures (foldseek):
  3lzd-assembly1_A  TM=8.332E-01  e=3.901E-22  Pyrococcus horikoshii
  3lzd-assembly1_B  TM=8.075E-01  e=3.901E-22  Pyrococcus horikoshii
  3lzc-assembly1_B  TM=8.116E-01  e=4.492E-21  Pyrococcus horikoshii
  6bxm-assembly1_A  TM=8.143E-01  e=2.383E-20  Candidatus Methanoperedens nitratireducens
  6bxn-assembly1_A  TM=7.905E-01  e=1.245E-17  Candidatus Methanoperedens nitratireducens

pLDDT: mean 92.34, std 8.97, range [22.17, 98.69]

InterPro domains:
  IPR016435 Diphthamide synthesis DPH1/DPH2 [PF01866] (33-323)
  IPR016435 Diphthamide synthesis DPH1/DPH2 [PTHR10762] (17-268)
  IPR016435 Diphthamide synthesis DPH1/DPH2 [SFLDS00032] (4-329)
  IPR016435 Diphthamide synthesis DPH1/DPH2 [TIGR00322] (9-318)
  IPR022428 Diphthamide synthesis Dph2, archaea [TIGR03682] (26-331)
  IPR035435 Diphthamide synthesis DHP1/DPH2, eukaryotes and archaea [PIRSF004967] (3-339)
  IPR042263 Diphthamide synthesis DPH1/DPH2, domain 1 [G3DSA:3.40.50.11840] (27-105)
  IPR042264 Diphthamide synthesis DPH1/DPH2, domain 2 [G3DSA:3.40.50.11850] (110-221)
  IPR042265 Diphthamide synthesis DPH1/DPH2, domain 3 [G3DSA:3.40.50.11860] (222-316)